Protein AF-A0A9N9NMH4-F1 (afdb_monomer_lite)

Radius of gyration: 29.93 Å; chains: 1; bounding box: 79×53×91 Å

Structure (mmCIF, N/CA/C/O backbone):
data_AF-A0A9N9NMH4-F1
#
_entry.id   AF-A0A9N9NMH4-F1
#
loop_
_atom_site.group_PDB
_atom_site.id
_atom_site.type_symbol
_atom_site.label_atom_id
_atom_site.label_alt_id
_atom_site.label_comp_id
_atom_site.label_asym_id
_atom_site.label_entity_id
_atom_site.label_seq_id
_atom_site.pdbx_PDB_ins_code
_atom_site.Cartn_x
_atom_site.Cartn_y
_atom_site.Cartn_z
_atom_site.occupancy
_atom_site.B_iso_or_equiv
_atom_site.auth_seq_id
_atom_site.auth_comp_id
_atom_site.auth_asym_id
_atom_site.auth_atom_id
_atom_site.pdbx_PDB_model_num
ATOM 1 N N . LEU A 1 1 ? -4.617 -31.271 -22.167 1.00 41.56 1 LEU A N 1
ATOM 2 C CA . LEU A 1 1 ? -5.030 -30.488 -23.355 1.00 41.56 1 LEU A CA 1
ATOM 3 C C . LEU A 1 1 ? -5.160 -28.981 -23.103 1.00 41.56 1 LEU A C 1
ATOM 5 O O . LEU A 1 1 ? -4.552 -28.246 -23.865 1.00 41.56 1 LEU A O 1
ATOM 9 N N . LYS A 1 2 ? -5.874 -28.476 -22.074 1.00 38.03 2 LYS A N 1
ATOM 10 C CA . LYS A 1 2 ? -5.842 -27.026 -21.732 1.00 38.03 2 LYS A CA 1
ATOM 11 C C . LYS A 1 2 ? -4.534 -26.580 -21.054 1.00 38.03 2 LYS A C 1
ATOM 13 O O . LYS A 1 2 ? -4.056 -25.494 -21.358 1.00 38.03 2 LYS A O 1
ATOM 18 N N . ASP A 1 3 ? -3.938 -27.434 -20.220 1.00 48.16 3 ASP A N 1
ATOM 19 C CA . ASP A 1 3 ? -2.643 -27.154 -19.572 1.00 48.16 3 ASP A CA 1
ATOM 20 C C . ASP A 1 3 ? -1.451 -27.182 -20.547 1.00 48.16 3 ASP A C 1
ATOM 22 O O . ASP A 1 3 ? -0.461 -26.482 -20.345 1.00 48.16 3 ASP A O 1
ATOM 26 N N . ASP A 1 4 ? -1.556 -27.928 -21.651 1.00 50.56 4 ASP A N 1
ATOM 27 C CA . ASP A 1 4 ? -0.472 -28.046 -22.639 1.00 50.56 4 ASP A CA 1
ATOM 28 C C . ASP A 1 4 ? -0.299 -26.761 -23.467 1.00 50.56 4 ASP A C 1
ATOM 30 O O . ASP A 1 4 ? 0.819 -26.367 -23.799 1.00 50.56 4 ASP A O 1
ATOM 34 N N . LEU A 1 5 ? -1.400 -26.057 -23.759 1.00 51.91 5 LEU A N 1
ATOM 35 C CA . LEU A 1 5 ? -1.378 -24.790 -24.502 1.00 51.91 5 LEU A CA 1
ATOM 36 C C . LEU A 1 5 ? -0.801 -23.639 -23.670 1.00 51.91 5 LEU A C 1
ATOM 38 O O . LEU A 1 5 ? -0.159 -22.744 -24.210 1.00 51.91 5 LEU A O 1
ATOM 42 N N . THR A 1 6 ? -0.994 -23.654 -22.354 1.00 55.78 6 THR A N 1
ATOM 43 C CA . THR A 1 6 ? -0.525 -22.581 -21.474 1.00 55.78 6 THR A CA 1
ATOM 44 C C . THR A 1 6 ? 0.929 -22.752 -21.039 1.00 55.78 6 THR A C 1
ATOM 46 O O . THR A 1 6 ? 1.656 -21.758 -20.955 1.00 55.78 6 THR A O 1
ATOM 49 N N . ALA A 1 7 ? 1.388 -23.996 -20.853 1.00 58.25 7 ALA A N 1
ATOM 50 C CA . ALA A 1 7 ? 2.813 -24.313 -20.777 1.00 58.25 7 ALA A CA 1
ATOM 51 C C . ALA A 1 7 ? 3.544 -23.887 -22.065 1.00 58.25 7 ALA A C 1
ATOM 53 O O . ALA A 1 7 ? 4.658 -23.363 -21.997 1.00 58.25 7 ALA A O 1
ATOM 54 N N . SER A 1 8 ? 2.880 -24.021 -23.222 1.00 68.25 8 SER A N 1
ATOM 55 C CA . SER A 1 8 ? 3.401 -23.548 -24.507 1.00 68.25 8 SER A CA 1
ATOM 56 C C . SER A 1 8 ? 3.531 -22.023 -24.585 1.00 68.25 8 SER A C 1
ATOM 58 O O . SER A 1 8 ? 4.446 -21.533 -25.235 1.00 68.25 8 SER A O 1
ATOM 60 N N . THR A 1 9 ? 2.664 -21.242 -23.934 1.00 73.62 9 THR A N 1
ATOM 61 C CA . THR A 1 9 ? 2.766 -19.771 -23.965 1.00 73.62 9 THR A CA 1
ATOM 62 C C . THR A 1 9 ? 4.006 -19.267 -23.225 1.00 73.62 9 THR A C 1
ATOM 64 O O . THR A 1 9 ? 4.717 -18.403 -23.736 1.00 73.62 9 THR A O 1
ATOM 67 N N . ALA A 1 10 ? 4.295 -19.817 -22.039 1.00 73.62 10 ALA A N 1
ATOM 68 C CA . ALA A 1 10 ? 5.492 -19.449 -21.279 1.00 73.62 10 ALA A CA 1
ATOM 69 C C . ALA A 1 10 ? 6.772 -19.836 -22.036 1.00 73.62 10 ALA A C 1
ATOM 71 O O . ALA A 1 10 ? 7.680 -19.019 -22.165 1.00 73.62 10 ALA A O 1
ATOM 72 N N . SER A 1 11 ? 6.819 -21.048 -22.604 1.00 77.50 11 SER A N 1
ATOM 73 C CA . SER A 1 11 ? 7.978 -21.505 -23.377 1.00 77.50 11 SER A CA 1
ATOM 74 C C . SER A 1 11 ? 8.184 -20.707 -24.667 1.00 77.50 11 SER A C 1
ATOM 76 O O . SER A 1 11 ? 9.328 -20.441 -25.028 1.00 77.50 11 SER A O 1
ATOM 78 N N . VAL A 1 12 ? 7.108 -20.261 -25.329 1.00 81.19 12 VAL A N 1
ATOM 79 C CA . VAL A 1 12 ? 7.181 -19.352 -26.485 1.00 81.19 12 VAL A CA 1
ATOM 80 C C . VAL A 1 12 ? 7.764 -17.994 -26.089 1.00 81.19 12 VAL A C 1
ATOM 82 O O . VAL A 1 12 ? 8.616 -17.482 -26.811 1.00 81.19 12 VAL A O 1
ATOM 85 N N . MET A 1 13 ? 7.365 -17.420 -24.949 1.00 77.94 13 MET A N 1
ATOM 86 C CA . MET A 1 13 ? 7.935 -16.152 -24.466 1.00 77.94 13 MET A CA 1
ATOM 87 C C . MET A 1 13 ? 9.410 -16.291 -24.090 1.00 77.94 13 MET A C 1
ATOM 89 O O . MET A 1 13 ? 10.222 -15.474 -24.515 1.00 77.94 13 MET A O 1
ATOM 93 N N . ASP A 1 14 ? 9.773 -17.350 -23.366 1.00 74.62 14 ASP A N 1
ATOM 94 C CA . ASP A 1 14 ? 11.169 -17.621 -23.010 1.00 74.62 14 ASP A CA 1
ATOM 95 C C . ASP A 1 14 ? 12.036 -17.860 -24.255 1.00 74.62 14 ASP A C 1
ATOM 97 O O . ASP A 1 14 ? 13.178 -17.400 -24.327 1.00 74.62 14 ASP A O 1
ATOM 101 N N . PHE A 1 15 ? 11.503 -18.568 -25.256 1.00 82.19 15 PHE A N 1
ATOM 102 C CA . PHE A 1 15 ? 12.168 -18.757 -26.542 1.00 82.19 15 PHE A CA 1
ATOM 103 C C . PHE A 1 15 ? 12.346 -17.429 -27.279 1.00 82.19 15 PHE A C 1
ATOM 105 O O . PHE A 1 15 ? 13.440 -17.153 -27.765 1.00 82.19 15 PHE A O 1
ATOM 112 N N . LEU A 1 16 ? 11.311 -16.584 -27.311 1.00 78.88 16 LEU A N 1
ATOM 113 C CA . LEU A 1 16 ? 11.369 -15.269 -27.940 1.00 78.88 16 LEU A CA 1
ATOM 114 C C . LEU A 1 16 ? 12.425 -14.380 -27.270 1.00 78.88 16 LEU A C 1
ATOM 116 O O . LEU A 1 16 ? 13.274 -13.823 -27.962 1.00 78.88 16 LEU A O 1
ATOM 120 N N . ALA A 1 17 ? 12.437 -14.307 -25.937 1.00 73.62 17 ALA A N 1
ATOM 121 C CA . ALA A 1 17 ? 13.447 -13.566 -25.182 1.00 73.62 17 ALA A CA 1
ATOM 122 C C . ALA A 1 17 ? 14.870 -14.045 -25.509 1.00 73.62 17 ALA A C 1
ATOM 124 O O . ALA A 1 17 ? 15.758 -13.239 -25.789 1.00 73.62 17 ALA A O 1
ATOM 125 N N . LYS A 1 18 ? 15.084 -15.368 -25.550 1.00 81.94 18 LYS A N 1
ATOM 126 C CA . LYS A 1 18 ? 16.374 -15.955 -25.939 1.00 81.94 18 LYS A CA 1
ATOM 127 C C . LYS A 1 18 ? 16.743 -15.646 -27.387 1.00 81.94 18 LYS A C 1
ATOM 129 O O . LYS A 1 18 ? 17.900 -15.331 -27.640 1.00 81.94 18 LYS A O 1
ATOM 134 N N . LEU A 1 19 ? 15.800 -15.695 -28.326 1.00 83.12 19 LEU A N 1
ATOM 135 C CA . LEU A 1 19 ? 16.062 -15.332 -29.720 1.00 83.12 19 LEU A CA 1
ATOM 136 C C . LEU A 1 19 ? 16.549 -13.890 -29.839 1.00 83.12 19 LEU A C 1
ATOM 138 O O . LEU A 1 19 ? 17.547 -13.635 -30.505 1.00 83.12 19 LEU A O 1
ATOM 142 N N . PHE A 1 20 ? 15.888 -12.960 -29.155 1.00 77.56 20 PHE A N 1
ATOM 143 C CA . PHE A 1 20 ? 16.304 -11.564 -29.179 1.00 77.56 20 PHE A CA 1
ATOM 144 C C . PHE A 1 20 ? 17.672 -11.339 -28.536 1.00 77.56 20 PHE A C 1
ATOM 146 O O . PHE A 1 20 ? 18.374 -10.429 -28.954 1.00 77.56 20 PHE A O 1
ATOM 153 N N . SER A 1 21 ? 18.111 -12.190 -27.604 1.00 77.56 21 SER A N 1
ATOM 154 C CA . SER A 1 21 ? 19.461 -12.083 -27.032 1.00 77.56 21 SER A CA 1
ATOM 155 C C . SER A 1 21 ? 20.600 -12.288 -28.049 1.00 77.56 21 SER A C 1
ATOM 157 O O . SER A 1 21 ? 21.736 -11.914 -27.761 1.00 77.56 21 SER A O 1
ATOM 159 N N . PHE A 1 22 ? 20.323 -12.834 -29.243 1.00 84.38 22 PHE A N 1
ATOM 160 C CA . PHE A 1 22 ? 21.313 -12.965 -30.314 1.00 84.38 22 PHE A CA 1
ATOM 161 C C . PHE A 1 22 ? 21.407 -11.673 -31.154 1.00 84.38 22 PHE A C 1
ATOM 163 O O . PHE A 1 22 ? 20.412 -11.286 -31.774 1.00 84.38 22 PHE A O 1
ATOM 170 N N . PRO A 1 23 ? 22.597 -11.047 -31.286 1.00 81.50 23 PRO A N 1
ATOM 171 C CA . PRO A 1 23 ? 22.768 -9.806 -32.053 1.00 81.50 23 PRO A CA 1
ATOM 172 C C . PRO A 1 23 ? 22.274 -9.890 -33.504 1.00 81.50 23 PRO A C 1
ATOM 174 O O . PRO A 1 23 ? 21.637 -8.967 -34.000 1.00 81.50 23 PRO A O 1
ATOM 177 N N . THR A 1 24 ? 22.467 -11.033 -34.167 1.00 87.00 24 THR A N 1
ATOM 178 C CA . THR A 1 24 ? 22.017 -11.253 -35.552 1.00 87.00 24 THR A CA 1
ATOM 179 C C . THR A 1 24 ? 20.496 -11.156 -35.703 1.00 87.00 24 THR A C 1
ATOM 181 O O . THR A 1 24 ? 19.996 -10.673 -36.718 1.00 87.00 24 THR A O 1
ATOM 184 N N . VAL A 1 25 ? 19.738 -11.588 -34.688 1.00 86.31 25 VAL A N 1
ATOM 185 C CA . VAL A 1 25 ? 18.270 -11.482 -34.691 1.00 86.31 25 VAL A CA 1
ATOM 186 C C . VAL A 1 25 ? 17.850 -10.019 -34.556 1.00 86.31 25 VAL A C 1
ATOM 188 O O . VAL A 1 25 ? 16.907 -9.589 -35.217 1.00 86.31 25 VAL A O 1
ATOM 191 N N . LEU A 1 26 ? 18.570 -9.229 -33.759 1.00 78.50 26 LEU A N 1
ATOM 192 C CA . LEU A 1 26 ? 18.315 -7.795 -33.629 1.00 78.50 26 LEU A CA 1
ATOM 193 C C . LEU A 1 26 ? 18.608 -7.021 -34.898 1.00 78.50 26 LEU A C 1
ATOM 195 O O . LEU A 1 26 ? 17.795 -6.190 -35.293 1.00 78.50 26 LEU A O 1
ATOM 199 N N . GLU A 1 27 ? 19.741 -7.292 -35.539 1.00 82.75 27 GLU A N 1
ATOM 200 C CA . GLU A 1 27 ? 20.093 -6.667 -36.813 1.00 82.75 27 GLU A CA 1
ATOM 201 C C . GLU A 1 27 ? 19.024 -6.948 -37.868 1.00 82.75 27 GLU A C 1
ATOM 203 O O . GLU A 1 27 ? 18.551 -6.022 -38.531 1.00 82.75 27 GLU A O 1
ATOM 208 N N . TYR A 1 28 ? 18.566 -8.201 -37.957 1.00 87.06 28 TYR A N 1
ATOM 209 C CA . TYR A 1 28 ? 17.467 -8.575 -38.842 1.00 87.06 28 TYR A CA 1
ATOM 210 C C . TYR A 1 28 ? 16.182 -7.803 -38.517 1.00 87.06 28 TYR A C 1
ATOM 212 O O . TYR A 1 28 ? 15.550 -7.237 -39.408 1.00 87.06 28 TYR A O 1
ATOM 220 N N . MET A 1 29 ? 15.806 -7.735 -37.239 1.00 83.25 29 MET A N 1
ATOM 221 C CA . MET A 1 29 ? 14.599 -7.035 -36.797 1.00 83.25 29 MET A CA 1
ATOM 222 C C . MET A 1 29 ? 14.670 -5.526 -37.044 1.00 83.25 29 MET A C 1
ATOM 224 O O . MET A 1 29 ? 13.664 -4.929 -37.422 1.00 83.25 29 MET A O 1
ATOM 228 N N . ARG A 1 30 ? 15.846 -4.903 -36.905 1.00 80.31 30 ARG A N 1
ATOM 229 C CA . ARG A 1 30 ? 16.054 -3.495 -37.281 1.00 80.31 30 ARG A CA 1
ATOM 230 C C . ARG A 1 30 ? 15.891 -3.287 -38.778 1.00 80.31 30 ARG A C 1
ATOM 232 O O . ARG A 1 30 ? 15.167 -2.383 -39.182 1.00 80.31 30 ARG A O 1
ATOM 239 N N . ALA A 1 31 ? 16.514 -4.133 -39.598 1.00 85.56 31 ALA A N 1
ATOM 240 C CA . ALA A 1 31 ? 16.375 -4.062 -41.051 1.00 85.56 31 ALA A CA 1
ATOM 241 C C . ALA A 1 31 ? 14.909 -4.247 -41.493 1.00 85.56 31 ALA A C 1
ATOM 243 O O . ALA A 1 31 ? 14.418 -3.520 -42.360 1.00 85.56 31 ALA A O 1
ATOM 244 N N . ALA A 1 32 ? 14.185 -5.166 -40.848 1.00 85.50 32 ALA A N 1
ATOM 245 C CA . ALA A 1 32 ? 12.756 -5.364 -41.069 1.00 85.50 32 ALA A CA 1
ATOM 246 C C . ALA A 1 32 ? 11.930 -4.136 -40.646 1.00 85.50 32 ALA A C 1
ATOM 248 O O . ALA A 1 32 ? 11.057 -3.708 -41.396 1.00 85.50 32 ALA A O 1
ATOM 249 N N . ALA A 1 33 ? 12.238 -3.526 -39.496 1.00 85.25 33 ALA A N 1
ATOM 250 C CA . ALA A 1 33 ? 11.552 -2.333 -38.997 1.00 85.25 33 ALA A CA 1
ATOM 251 C C . ALA A 1 33 ? 11.769 -1.087 -39.877 1.00 85.25 33 ALA A C 1
ATOM 253 O O . ALA A 1 33 ? 10.867 -0.258 -39.978 1.00 85.25 33 ALA A O 1
ATOM 254 N N . LEU A 1 34 ? 12.929 -0.971 -40.542 1.00 84.31 34 LEU A N 1
ATOM 255 C CA . LEU A 1 34 ? 13.186 0.072 -41.547 1.00 84.31 34 LEU A CA 1
ATOM 256 C C . LEU A 1 34 ? 12.303 -0.091 -42.792 1.00 84.31 34 LEU A C 1
ATOM 258 O O . LEU A 1 34 ? 11.968 0.898 -43.439 1.00 84.31 34 LEU A O 1
ATOM 262 N N . SER A 1 35 ? 11.940 -1.331 -43.127 1.00 88.44 35 SER A N 1
ATOM 263 C CA . SER A 1 35 ? 11.104 -1.646 -44.291 1.00 88.44 35 SER A CA 1
ATOM 264 C C . SER A 1 35 ? 9.606 -1.563 -43.971 1.00 88.44 35 SER A C 1
ATOM 266 O O . SER A 1 35 ? 8.822 -1.115 -44.803 1.00 88.44 35 SER A O 1
ATOM 268 N N . ASP A 1 36 ? 9.201 -1.979 -42.769 1.00 88.06 36 ASP A N 1
ATOM 269 C CA . ASP A 1 36 ? 7.822 -1.926 -42.280 1.00 88.06 36 ASP A CA 1
ATOM 270 C C . ASP A 1 36 ? 7.804 -1.673 -40.765 1.00 88.06 36 ASP A C 1
ATOM 272 O O . ASP A 1 36 ? 8.221 -2.513 -39.961 1.00 88.06 36 ASP A O 1
ATOM 276 N N . SER A 1 37 ? 7.254 -0.524 -40.367 1.00 84.56 37 SER A N 1
ATOM 277 C CA . SER A 1 37 ? 7.188 -0.079 -38.971 1.00 84.56 37 SER A CA 1
ATOM 278 C C . SER A 1 37 ? 6.354 -0.999 -38.068 1.00 84.56 37 SER A C 1
ATOM 280 O O . SER A 1 37 ? 6.509 -0.958 -36.840 1.00 84.56 37 SER A O 1
ATOM 282 N N . ASN A 1 38 ? 5.525 -1.887 -38.632 1.00 86.12 38 ASN A N 1
ATOM 283 C CA . ASN A 1 38 ? 4.814 -2.919 -37.871 1.00 86.12 38 ASN A CA 1
ATOM 284 C C . ASN A 1 38 ? 5.746 -3.980 -37.272 1.00 86.12 38 ASN A C 1
ATOM 286 O O . ASN A 1 38 ? 5.379 -4.618 -36.283 1.00 86.12 38 ASN A O 1
ATOM 290 N N . HIS A 1 39 ? 6.950 -4.145 -37.826 1.00 84.56 39 HIS A N 1
ATOM 291 C CA . HIS A 1 39 ? 7.986 -5.028 -37.287 1.00 84.56 39 HIS A CA 1
ATOM 292 C C . HIS A 1 39 ? 8.853 -4.348 -36.218 1.00 84.56 39 HIS A C 1
ATOM 294 O O . HIS A 1 39 ? 9.717 -4.995 -35.627 1.00 84.56 39 HIS A O 1
ATOM 300 N N . SER A 1 40 ? 8.628 -3.060 -35.930 1.00 85.56 40 SER A N 1
ATOM 301 C CA . SER A 1 40 ? 9.352 -2.364 -34.865 1.00 85.56 40 SER A CA 1
ATOM 302 C C . SER A 1 40 ? 8.984 -2.904 -33.481 1.00 85.56 40 SER A C 1
ATOM 304 O O . SER A 1 40 ? 7.840 -3.274 -33.198 1.00 85.56 40 SER A O 1
ATOM 306 N N . LEU A 1 41 ? 9.952 -2.893 -32.564 1.00 83.31 41 LEU A N 1
ATOM 307 C CA . LEU A 1 41 ? 9.733 -3.344 -31.187 1.00 83.31 41 LEU A CA 1
ATOM 308 C C . LEU A 1 41 ? 8.731 -2.466 -30.427 1.00 83.31 41 LEU A C 1
ATOM 310 O O . LEU A 1 41 ? 8.002 -2.979 -29.581 1.00 83.31 41 LEU A O 1
ATOM 314 N N . LYS A 1 42 ? 8.598 -1.189 -30.806 1.00 85.81 42 LYS A N 1
ATOM 315 C CA . LYS A 1 42 ? 7.554 -0.279 -30.312 1.00 85.81 42 LYS A CA 1
ATOM 316 C C . LYS A 1 42 ? 6.134 -0.772 -30.625 1.00 85.81 42 LYS A C 1
ATOM 318 O O . LYS A 1 42 ? 5.219 -0.530 -29.840 1.00 85.81 42 LYS A O 1
ATOM 323 N N . THR A 1 43 ? 5.952 -1.486 -31.736 1.00 86.31 43 THR A N 1
ATOM 324 C CA . THR A 1 43 ? 4.670 -2.094 -32.130 1.00 86.31 43 THR A CA 1
ATOM 325 C C . THR A 1 43 ? 4.503 -3.506 -31.565 1.00 86.31 43 THR A C 1
ATOM 327 O O . THR A 1 43 ? 3.398 -3.907 -31.195 1.00 86.31 43 THR A O 1
ATOM 330 N N . LEU A 1 44 ? 5.589 -4.279 -31.485 1.00 87.00 44 LEU A N 1
ATOM 331 C CA . LEU A 1 44 ? 5.535 -5.689 -31.096 1.00 87.00 44 LEU A CA 1
ATOM 332 C C . LEU A 1 44 ? 5.477 -5.908 -29.581 1.00 87.00 44 LEU A C 1
ATOM 334 O O . LEU A 1 44 ? 4.703 -6.751 -29.132 1.00 87.00 44 LEU A O 1
ATOM 338 N N . ILE A 1 45 ? 6.244 -5.159 -28.782 1.00 87.38 45 ILE A N 1
ATOM 339 C CA . ILE A 1 45 ? 6.302 -5.353 -27.323 1.00 87.38 45 ILE A CA 1
ATOM 340 C C . ILE A 1 45 ? 4.955 -5.112 -26.628 1.00 87.38 45 ILE A C 1
ATOM 342 O O . ILE A 1 45 ? 4.610 -5.916 -25.759 1.00 87.38 45 ILE A O 1
ATOM 346 N N . PRO A 1 46 ? 4.125 -4.125 -27.023 1.00 89.81 46 PRO A N 1
ATOM 347 C CA . PRO A 1 46 ? 2.784 -3.978 -26.461 1.00 89.81 46 PRO A CA 1
ATOM 348 C C . PRO A 1 46 ? 1.900 -5.229 -26.563 1.00 89.81 46 PRO A C 1
ATOM 350 O O . PRO A 1 46 ? 0.996 -5.401 -25.751 1.00 89.81 46 PRO A O 1
ATOM 353 N N . ARG A 1 47 ? 2.188 -6.163 -27.482 1.00 87.56 47 ARG A N 1
ATOM 354 C CA . ARG A 1 47 ? 1.478 -7.453 -27.569 1.00 87.56 47 ARG A CA 1
ATOM 355 C C . ARG A 1 47 ? 1.743 -8.370 -26.367 1.00 87.56 47 ARG A C 1
ATOM 357 O O . ARG A 1 47 ? 0.974 -9.297 -26.135 1.00 87.56 47 ARG A O 1
ATOM 364 N N . LEU A 1 48 ? 2.800 -8.114 -25.594 1.00 87.75 48 LEU A N 1
ATOM 365 C CA . LEU A 1 48 ? 3.098 -8.809 -24.338 1.00 87.75 48 LEU A CA 1
ATOM 366 C C . LEU A 1 48 ? 2.283 -8.258 -23.160 1.00 87.75 48 LEU A C 1
ATOM 368 O O . LEU A 1 48 ? 2.126 -8.942 -22.150 1.00 87.75 48 LEU A O 1
ATOM 372 N N . TYR A 1 49 ? 1.754 -7.036 -23.265 1.00 91.81 49 TYR A N 1
ATOM 373 C CA . TYR A 1 49 ? 1.116 -6.340 -22.146 1.00 91.81 49 TYR A CA 1
ATOM 374 C C . TYR A 1 49 ? -0.072 -7.097 -21.529 1.00 91.81 49 TYR A C 1
ATOM 376 O O . TYR A 1 49 ? -0.130 -7.168 -20.298 1.00 91.81 49 TYR A O 1
ATOM 384 N N . PRO A 1 50 ? -0.966 -7.745 -22.304 1.00 89.62 50 PRO A N 1
ATOM 385 C CA . PRO A 1 50 ? -2.049 -8.546 -21.730 1.00 89.62 50 PRO A CA 1
ATOM 386 C C . PRO A 1 50 ? -1.570 -9.720 -20.856 1.00 89.62 50 PRO A C 1
ATOM 388 O O . PRO A 1 50 ? -2.313 -10.201 -20.003 1.00 89.62 50 PRO A O 1
ATOM 391 N N . PHE A 1 51 ? -0.326 -10.180 -21.026 1.00 89.50 51 PHE A N 1
ATOM 392 C CA . PHE A 1 51 ? 0.219 -11.329 -20.300 1.00 89.50 51 PHE A CA 1
ATOM 393 C C . PHE A 1 51 ? 0.832 -10.979 -18.936 1.00 89.50 51 PHE A C 1
ATOM 395 O O . PHE A 1 51 ? 1.117 -11.888 -18.156 1.00 89.50 51 PHE A O 1
ATOM 402 N N . PHE A 1 52 ? 0.973 -9.690 -18.595 1.00 91.88 52 PHE A N 1
ATOM 403 C CA . PHE A 1 52 ? 1.410 -9.259 -17.256 1.00 91.88 52 PHE A CA 1
ATOM 404 C C . PHE A 1 52 ? 0.534 -9.843 -16.144 1.00 91.88 52 PHE A C 1
ATOM 406 O O . PHE A 1 52 ? 1.038 -10.227 -15.089 1.00 91.88 52 PHE A O 1
ATOM 413 N N . ARG A 1 53 ? -0.779 -9.930 -16.391 1.00 91.62 53 ARG A N 1
ATOM 414 C CA . ARG A 1 53 ? -1.780 -10.452 -15.448 1.00 91.62 53 ARG A CA 1
ATOM 415 C C . ARG A 1 53 ? -2.373 -11.781 -15.918 1.00 91.62 53 ARG A C 1
ATOM 417 O O . ARG A 1 53 ? -3.551 -12.060 -15.720 1.00 91.62 53 ARG A O 1
ATOM 424 N N . HIS A 1 54 ? -1.550 -12.611 -16.558 1.00 88.00 54 HIS A N 1
ATOM 425 C CA . HIS A 1 54 ? -1.957 -13.954 -16.958 1.00 88.00 54 HIS A CA 1
ATOM 426 C C . HIS A 1 54 ? -2.186 -14.858 -15.734 1.00 88.00 54 HIS A C 1
ATOM 428 O O . HIS A 1 54 ? -1.439 -14.798 -14.757 1.00 88.00 54 HIS A O 1
ATOM 434 N N . THR A 1 55 ? -3.180 -15.746 -15.803 1.00 88.56 55 THR A N 1
ATOM 435 C CA . THR A 1 55 ? -3.573 -16.637 -14.693 1.00 88.56 55 THR A CA 1
ATOM 436 C C . THR A 1 55 ? -2.448 -17.567 -14.231 1.00 88.56 55 THR A C 1
ATOM 438 O O . THR A 1 55 ? -2.371 -17.940 -13.062 1.00 88.56 55 THR A O 1
ATOM 441 N N . ILE A 1 56 ? -1.541 -17.926 -15.141 1.00 87.00 56 ILE A N 1
ATOM 442 C CA . ILE A 1 56 ? -0.408 -18.816 -14.870 1.00 87.00 56 ILE A CA 1
ATOM 443 C C . ILE A 1 56 ? 0.850 -18.019 -14.532 1.00 87.00 56 ILE A C 1
ATOM 445 O O . ILE A 1 56 ? 1.334 -17.208 -15.320 1.00 87.00 56 ILE A O 1
ATOM 449 N N . THR A 1 57 ? 1.415 -18.314 -13.361 1.00 90.94 57 THR A N 1
ATOM 450 C CA . THR A 1 57 ? 2.594 -17.640 -12.797 1.00 90.94 57 THR A CA 1
ATOM 451 C C . THR A 1 57 ? 3.826 -17.704 -13.699 1.00 90.94 57 THR A C 1
ATOM 453 O O . THR A 1 57 ? 4.489 -16.685 -13.855 1.00 90.94 57 THR A O 1
ATOM 456 N N . SER A 1 58 ? 4.121 -18.848 -14.327 1.00 88.56 58 SER A N 1
ATOM 457 C CA . SER A 1 58 ? 5.287 -18.973 -15.218 1.00 88.56 58 SER A CA 1
ATOM 458 C C . SER A 1 58 ? 5.200 -18.049 -16.434 1.00 88.56 58 SER A C 1
ATOM 460 O O . SER A 1 58 ? 6.213 -17.488 -16.831 1.00 88.56 58 SER A O 1
ATOM 462 N N . VAL A 1 59 ? 3.997 -17.812 -16.970 1.00 88.62 59 VAL A N 1
ATOM 463 C CA . VAL A 1 59 ? 3.783 -16.850 -18.062 1.00 88.62 59 VAL A CA 1
ATOM 464 C C . VAL A 1 59 ? 4.104 -15.432 -17.592 1.00 88.62 59 VAL A C 1
ATOM 466 O O . VAL A 1 59 ? 4.851 -14.725 -18.258 1.00 88.62 59 VAL A O 1
ATOM 469 N N . ARG A 1 60 ? 3.624 -15.028 -16.408 1.00 93.00 60 ARG A N 1
ATOM 470 C CA . ARG A 1 60 ? 3.935 -13.704 -15.835 1.00 93.00 60 ARG A CA 1
ATOM 471 C C . ARG A 1 60 ? 5.440 -13.515 -15.610 1.00 93.00 60 ARG A C 1
ATOM 473 O O . ARG A 1 60 ? 5.981 -12.457 -15.918 1.00 93.00 60 ARG A O 1
ATOM 480 N N . VAL A 1 61 ? 6.128 -14.552 -15.125 1.00 92.69 61 VAL A N 1
ATOM 481 C CA . VAL A 1 61 ? 7.596 -14.561 -14.979 1.00 92.69 61 VAL A CA 1
ATOM 482 C C . VAL A 1 61 ? 8.289 -14.405 -16.334 1.00 92.69 61 VAL A C 1
ATOM 484 O O . VAL A 1 61 ? 9.189 -13.575 -16.454 1.00 92.69 61 VAL A O 1
ATOM 487 N N . ALA A 1 62 ? 7.858 -15.154 -17.352 1.00 89.62 62 ALA A N 1
ATOM 488 C CA . ALA A 1 62 ? 8.425 -15.090 -18.697 1.00 89.62 62 ALA A CA 1
ATOM 489 C C . ALA A 1 62 ? 8.284 -13.687 -19.310 1.00 89.62 62 ALA A C 1
ATOM 491 O O . ALA A 1 62 ? 9.251 -13.168 -19.866 1.00 89.62 62 ALA A O 1
ATOM 492 N N . VAL A 1 63 ? 7.133 -13.021 -19.133 1.00 92.00 63 VAL A N 1
ATOM 493 C CA . VAL A 1 63 ? 6.937 -11.621 -19.558 1.00 92.00 63 VAL A CA 1
ATOM 494 C C . VAL A 1 63 ? 7.972 -10.705 -18.907 1.00 92.00 63 VAL A C 1
ATOM 496 O O . VAL A 1 63 ? 8.674 -9.980 -19.606 1.00 92.00 63 VAL A O 1
ATOM 499 N N . LEU A 1 64 ? 8.114 -10.754 -17.580 1.00 95.38 64 LEU A N 1
ATOM 500 C CA . LEU A 1 64 ? 9.049 -9.884 -16.861 1.00 95.38 64 LEU A CA 1
ATOM 501 C C . LEU A 1 64 ? 10.513 -10.160 -17.242 1.00 95.38 64 LEU A C 1
ATOM 503 O O . LEU A 1 64 ? 11.278 -9.218 -17.442 1.00 95.38 64 LEU A O 1
ATOM 507 N N . ASN A 1 65 ? 10.901 -11.429 -17.400 1.00 92.38 65 ASN A N 1
ATOM 508 C CA . ASN A 1 65 ? 12.239 -11.800 -17.868 1.00 92.38 65 ASN A CA 1
ATOM 509 C C . ASN A 1 65 ? 12.501 -11.315 -19.296 1.00 92.38 65 ASN A C 1
ATOM 511 O O . ASN A 1 65 ? 13.581 -10.803 -19.570 1.00 92.38 65 ASN A O 1
ATOM 515 N N . THR A 1 66 ? 11.505 -11.414 -20.178 1.00 89.56 66 THR A N 1
ATOM 516 C CA . THR A 1 66 ? 11.592 -10.900 -21.551 1.00 89.56 66 THR A CA 1
ATOM 517 C C . THR A 1 66 ? 11.869 -9.395 -21.549 1.00 89.56 66 THR A C 1
ATOM 519 O O . THR A 1 66 ? 12.756 -8.929 -22.261 1.00 89.56 66 THR A O 1
ATOM 522 N N . LEU A 1 67 ? 11.177 -8.632 -20.694 1.00 91.75 67 LEU A N 1
ATOM 523 C CA . LEU A 1 67 ? 11.436 -7.197 -20.541 1.00 91.75 67 LEU A CA 1
ATOM 524 C C . LEU A 1 67 ? 12.834 -6.918 -19.985 1.00 91.75 67 LEU A C 1
ATOM 526 O O . LEU A 1 67 ? 13.492 -6.006 -20.472 1.00 91.75 67 LEU A O 1
ATOM 530 N N . LEU A 1 68 ? 13.321 -7.699 -19.013 1.00 91.69 68 LEU A N 1
ATOM 531 C CA . LEU A 1 68 ? 14.702 -7.564 -18.532 1.00 91.69 68 LEU A CA 1
ATOM 532 C C . LEU A 1 68 ? 15.724 -7.810 -19.640 1.00 91.69 68 LEU A C 1
ATOM 534 O O . LEU A 1 68 ? 16.707 -7.077 -19.715 1.00 91.69 68 LEU A O 1
ATOM 538 N N . THR A 1 69 ? 15.501 -8.815 -20.491 1.00 87.06 69 THR A N 1
ATOM 539 C CA . THR A 1 69 ? 16.359 -9.061 -21.652 1.00 87.06 69 THR A CA 1
ATOM 540 C C . THR A 1 69 ? 16.383 -7.832 -22.550 1.00 87.06 69 THR A C 1
ATOM 542 O O . THR A 1 69 ? 17.465 -7.317 -22.801 1.00 87.06 69 THR A O 1
ATOM 545 N N . PHE A 1 70 ? 15.219 -7.292 -22.933 1.00 86.25 70 PHE A N 1
ATOM 546 C CA . PHE A 1 70 ? 15.144 -6.082 -23.760 1.00 86.25 70 PHE A CA 1
ATOM 547 C C . PHE A 1 70 ? 15.788 -4.850 -23.117 1.00 86.25 70 PHE A C 1
ATOM 549 O O . PHE A 1 70 ? 16.442 -4.082 -23.813 1.00 86.25 70 PHE A O 1
ATOM 556 N N . LEU A 1 71 ? 15.647 -4.661 -21.803 1.00 88.25 71 LEU A N 1
ATOM 557 C CA . LEU A 1 71 ? 16.272 -3.544 -21.082 1.00 88.25 71 LEU A CA 1
ATOM 558 C C . LEU A 1 71 ? 17.795 -3.676 -20.980 1.00 88.25 71 LEU A C 1
ATOM 560 O O . LEU A 1 71 ? 18.484 -2.664 -20.904 1.00 88.25 71 LEU A O 1
ATOM 564 N N . GLY A 1 72 ? 18.321 -4.903 -20.976 1.00 84.31 72 GLY A N 1
ATOM 565 C CA . GLY A 1 72 ? 19.762 -5.168 -20.994 1.00 84.31 72 GLY A CA 1
ATOM 566 C C . GLY A 1 72 ? 20.420 -4.927 -22.355 1.00 84.31 72 GLY A C 1
ATOM 567 O O . GLY A 1 72 ? 21.638 -5.034 -22.476 1.00 84.31 72 GLY A O 1
ATOM 568 N N . MET A 1 73 ? 19.631 -4.623 -23.385 1.00 80.50 73 MET A N 1
ATOM 569 C CA . MET A 1 73 ? 20.101 -4.427 -24.749 1.00 80.50 73 MET A CA 1
ATOM 570 C C . MET A 1 73 ? 20.181 -2.927 -25.022 1.00 80.50 73 MET A C 1
ATOM 572 O O . MET A 1 73 ? 19.197 -2.298 -25.403 1.00 80.50 73 MET A O 1
ATOM 576 N N . ASN A 1 74 ? 21.372 -2.353 -24.832 1.00 66.88 74 ASN A N 1
ATOM 577 C CA . ASN A 1 74 ? 21.625 -0.907 -24.950 1.00 66.88 74 ASN A CA 1
ATOM 578 C C . ASN A 1 74 ? 21.230 -0.313 -26.312 1.00 66.88 74 ASN A C 1
ATOM 580 O O . ASN A 1 74 ? 21.022 0.884 -26.438 1.00 66.88 74 ASN A O 1
ATOM 584 N N . GLU A 1 75 ? 21.122 -1.149 -27.339 1.00 65.00 75 GLU A N 1
ATOM 585 C CA . GLU A 1 75 ? 20.840 -0.732 -28.706 1.00 65.00 75 GLU A CA 1
ATOM 586 C C . GLU A 1 75 ? 19.333 -0.728 -29.061 1.00 65.00 75 GLU A C 1
ATOM 588 O O . GLU A 1 75 ? 18.978 -0.714 -30.245 1.00 65.00 75 GLU A O 1
ATOM 593 N N . ILE A 1 76 ? 18.434 -0.832 -28.071 1.00 65.19 76 ILE A N 1
ATOM 594 C CA . ILE A 1 76 ? 16.975 -0.857 -28.266 1.00 65.19 76 ILE A CA 1
ATOM 595 C C . ILE A 1 76 ? 16.281 0.166 -27.354 1.00 65.19 76 ILE A C 1
ATOM 597 O O . ILE A 1 76 ? 15.619 -0.189 -26.380 1.00 65.19 76 ILE A O 1
ATOM 601 N N . GLU A 1 77 ? 16.398 1.452 -27.676 1.00 64.69 77 GLU A N 1
ATOM 602 C CA . GLU A 1 77 ? 15.832 2.516 -26.829 1.00 64.69 77 GLU A CA 1
ATOM 603 C C . GLU A 1 77 ? 14.340 2.810 -27.074 1.00 64.69 77 GLU A C 1
ATOM 605 O O . GLU A 1 77 ? 13.671 3.403 -26.233 1.00 64.69 77 GLU A O 1
ATOM 610 N N . GLU A 1 78 ? 13.789 2.437 -28.230 1.00 74.25 78 GLU A N 1
ATOM 611 C CA . GLU A 1 78 ? 12.550 3.066 -28.726 1.00 74.25 78 GLU A CA 1
ATOM 612 C C . GLU A 1 78 ? 11.236 2.472 -28.197 1.00 74.25 78 GLU A C 1
ATOM 614 O O . GLU A 1 78 ? 10.156 2.992 -28.493 1.00 74.25 78 GLU A O 1
ATOM 619 N N . TRP A 1 79 ? 11.288 1.363 -27.458 1.00 86.56 79 TRP A N 1
ATOM 620 C CA . TRP A 1 79 ? 10.078 0.635 -27.064 1.00 86.56 79 TRP A CA 1
ATOM 621 C C . TRP A 1 79 ? 9.544 1.011 -25.680 1.00 86.56 79 TRP A C 1
ATOM 623 O O . TRP A 1 79 ? 8.367 0.778 -25.404 1.00 86.56 79 TRP A O 1
ATOM 633 N N . VAL A 1 80 ? 10.393 1.559 -24.805 1.00 90.75 80 VAL A N 1
ATOM 634 C CA . VAL A 1 80 ? 9.991 1.949 -23.452 1.00 90.75 80 VAL A CA 1
ATOM 635 C C . VAL A 1 80 ? 9.128 3.202 -23.531 1.00 90.75 80 VAL A C 1
ATOM 637 O O . VAL A 1 80 ? 9.521 4.204 -24.121 1.00 90.75 80 VAL A O 1
ATOM 640 N N . ASP A 1 81 ? 7.951 3.152 -22.913 1.00 92.31 81 ASP A N 1
ATOM 641 C CA . ASP A 1 81 ? 7.034 4.282 -22.838 1.00 92.31 81 ASP A CA 1
ATOM 642 C C . ASP A 1 81 ? 6.260 4.303 -21.510 1.00 92.31 81 ASP A C 1
ATOM 644 O O . ASP A 1 81 ? 6.438 3.452 -20.629 1.00 92.31 81 ASP A O 1
ATOM 648 N N . HIS A 1 82 ? 5.356 5.276 -21.368 1.00 95.00 82 HIS A N 1
ATOM 649 C CA . HIS A 1 82 ? 4.533 5.427 -20.170 1.00 95.00 82 HIS A CA 1
ATOM 650 C C . HIS A 1 82 ? 3.676 4.184 -19.854 1.00 95.00 82 HIS A C 1
ATOM 652 O O . HIS A 1 82 ? 3.334 3.946 -18.695 1.00 95.00 82 HIS A O 1
ATOM 658 N N . ARG A 1 83 ? 3.291 3.373 -20.854 1.00 95.75 83 ARG A N 1
ATOM 659 C CA . ARG A 1 83 ? 2.426 2.194 -20.666 1.00 95.75 83 ARG A CA 1
ATOM 660 C C . ARG A 1 83 ? 3.202 1.100 -19.951 1.00 95.75 83 ARG A C 1
ATOM 662 O O . ARG A 1 83 ? 2.672 0.511 -19.009 1.00 95.75 83 ARG A O 1
ATOM 669 N N . THR A 1 84 ? 4.463 0.893 -20.329 1.00 95.50 84 THR A N 1
ATOM 670 C CA . THR A 1 84 ? 5.359 -0.060 -19.660 1.00 95.50 84 THR A CA 1
ATOM 671 C C . THR A 1 84 ? 5.529 0.287 -18.183 1.00 95.50 84 THR A C 1
ATOM 673 O O . THR A 1 84 ? 5.344 -0.579 -17.328 1.00 95.50 84 THR A O 1
ATOM 676 N N . PHE A 1 85 ? 5.801 1.561 -17.866 1.00 97.75 85 PHE A N 1
ATOM 677 C CA . PHE A 1 85 ? 5.908 2.026 -16.478 1.00 97.75 85 PHE A CA 1
ATOM 678 C C . PHE A 1 85 ? 4.620 1.761 -15.693 1.00 97.75 85 PHE A C 1
ATOM 680 O O . PHE A 1 85 ? 4.670 1.178 -14.609 1.00 97.75 85 PHE A O 1
ATOM 687 N N . ARG A 1 86 ? 3.453 2.118 -16.245 1.00 97.94 86 ARG A N 1
ATOM 688 C CA . ARG A 1 86 ? 2.163 1.868 -15.581 1.00 97.94 86 ARG A CA 1
ATOM 689 C C . ARG A 1 86 ? 1.927 0.384 -15.309 1.00 97.94 86 ARG A C 1
ATOM 691 O O . ARG A 1 86 ? 1.518 0.043 -14.204 1.00 97.94 86 ARG A O 1
ATOM 698 N N . LEU A 1 87 ? 2.211 -0.495 -16.271 1.00 97.38 87 LEU A N 1
ATOM 699 C CA . LEU A 1 87 ? 1.997 -1.937 -16.118 1.00 97.38 87 LEU A CA 1
ATOM 700 C C . LEU A 1 87 ? 2.904 -2.559 -15.068 1.00 97.38 87 LEU A C 1
ATOM 702 O O . LEU A 1 87 ? 2.418 -3.304 -14.221 1.00 97.38 87 LEU A O 1
ATOM 706 N N . VAL A 1 88 ? 4.196 -2.233 -15.085 1.00 98.31 88 VAL A N 1
ATOM 707 C CA . VAL A 1 88 ? 5.146 -2.744 -14.089 1.00 98.31 88 VAL A CA 1
ATOM 708 C C . VAL A 1 88 ? 4.794 -2.225 -12.696 1.00 98.31 88 VAL A C 1
ATOM 710 O O . VAL A 1 88 ? 4.788 -3.003 -11.743 1.00 98.31 88 VAL A O 1
ATOM 713 N N . PHE A 1 89 ? 4.415 -0.947 -12.579 1.00 98.62 89 PHE A N 1
ATOM 714 C CA . PHE A 1 89 ? 3.958 -0.379 -11.313 1.00 98.62 89 PHE A CA 1
ATOM 715 C C . PHE A 1 89 ? 2.701 -1.077 -10.787 1.00 98.62 89 PHE A C 1
ATOM 717 O O . PHE A 1 89 ? 2.664 -1.515 -9.641 1.00 98.62 89 PHE A O 1
ATOM 724 N N . GLN A 1 90 ? 1.684 -1.243 -11.635 1.00 97.75 90 GLN A N 1
ATOM 725 C CA . GLN A 1 90 ? 0.466 -1.974 -11.286 1.00 97.75 90 GLN A CA 1
ATOM 726 C C . GLN A 1 90 ? 0.768 -3.414 -10.880 1.00 97.75 90 GLN A C 1
ATOM 728 O O . GLN A 1 90 ? 0.171 -3.908 -9.928 1.00 97.75 90 GLN A O 1
ATOM 733 N N . ASN A 1 91 ? 1.723 -4.071 -11.544 1.00 97.62 91 ASN A N 1
ATOM 734 C CA . ASN A 1 91 ? 2.150 -5.416 -11.177 1.00 97.62 91 ASN A CA 1
ATOM 735 C C . ASN A 1 91 ? 2.673 -5.458 -9.737 1.00 97.62 91 ASN A C 1
ATOM 737 O O . ASN A 1 91 ? 2.320 -6.366 -8.995 1.00 97.62 91 ASN A O 1
ATOM 741 N N . MET A 1 92 ? 3.434 -4.444 -9.308 1.00 98.38 92 MET A N 1
ATOM 742 C CA . MET A 1 92 ? 3.885 -4.344 -7.917 1.00 98.38 92 MET A CA 1
ATOM 743 C C . MET A 1 92 ? 2.731 -4.179 -6.915 1.00 98.38 92 MET A C 1
ATOM 745 O O . MET A 1 92 ? 2.872 -4.578 -5.765 1.00 98.38 92 MET A O 1
ATOM 749 N N . ILE A 1 93 ? 1.585 -3.640 -7.341 1.00 98.06 93 ILE A N 1
ATOM 750 C CA . ILE A 1 93 ? 0.405 -3.454 -6.487 1.00 98.06 93 ILE A CA 1
ATOM 751 C C . ILE A 1 93 ? -0.426 -4.733 -6.355 1.00 98.06 93 ILE A C 1
ATOM 753 O O . ILE A 1 93 ? -0.878 -5.037 -5.256 1.00 98.06 93 ILE A O 1
ATOM 757 N N . VAL A 1 94 ? -0.652 -5.466 -7.451 1.00 97.06 94 VAL A N 1
ATOM 758 C CA . VAL A 1 94 ? -1.600 -6.600 -7.483 1.00 97.06 94 VAL A CA 1
ATOM 759 C C . VAL A 1 94 ? -0.937 -7.983 -7.522 1.00 97.06 94 VAL A C 1
ATOM 761 O O . VAL A 1 94 ? -1.625 -8.997 -7.587 1.00 97.06 94 VAL A O 1
ATOM 764 N N . GLU A 1 95 ? 0.390 -8.087 -7.515 1.00 97.31 95 GLU A N 1
ATOM 765 C CA . GLU A 1 95 ? 1.068 -9.386 -7.511 1.00 97.31 95 GLU A CA 1
ATOM 766 C C . GLU A 1 95 ? 1.083 -10.054 -6.129 1.00 97.31 95 GLU A C 1
ATOM 768 O O . GLU A 1 95 ? 1.687 -9.555 -5.182 1.00 97.31 95 GLU A O 1
ATOM 773 N N . GLU A 1 96 ? 0.498 -11.250 -6.038 1.00 96.12 96 GLU A N 1
ATOM 774 C CA . GLU A 1 96 ? 0.471 -12.038 -4.802 1.00 96.12 96 GLU A CA 1
ATOM 775 C C . GLU A 1 96 ? 1.752 -12.863 -4.582 1.00 96.12 96 GLU A C 1
ATOM 777 O O . GLU A 1 96 ? 2.155 -13.137 -3.445 1.00 96.12 96 GLU A O 1
ATOM 782 N N . LYS A 1 97 ? 2.409 -13.307 -5.665 1.00 97.12 97 LYS A N 1
ATOM 783 C CA . LYS A 1 97 ? 3.585 -14.181 -5.577 1.00 97.12 97 LYS A CA 1
ATOM 784 C C . LYS A 1 97 ? 4.844 -13.358 -5.321 1.00 97.12 97 LYS A C 1
ATOM 786 O O . LYS A 1 97 ? 5.284 -12.591 -6.172 1.00 97.12 97 LYS A O 1
ATOM 791 N N . LYS A 1 98 ? 5.473 -13.587 -4.162 1.00 97.12 98 LYS A N 1
ATOM 792 C CA . LYS A 1 98 ? 6.668 -12.858 -3.696 1.00 97.12 98 LYS A CA 1
ATOM 793 C C . LYS A 1 98 ? 7.787 -12.786 -4.742 1.00 97.12 98 LYS A C 1
ATOM 795 O O . LYS A 1 98 ? 8.360 -11.718 -4.927 1.00 97.12 98 LYS A O 1
ATOM 800 N N . ASP A 1 99 ? 8.073 -13.888 -5.430 1.00 97.19 99 ASP A N 1
ATOM 801 C CA . ASP A 1 99 ? 9.173 -13.940 -6.401 1.00 97.19 99 ASP A CA 1
ATOM 802 C C . ASP A 1 99 ? 8.864 -13.121 -7.662 1.00 97.19 99 ASP A C 1
ATOM 804 O O . ASP A 1 99 ? 9.722 -12.397 -8.162 1.00 97.19 99 ASP A O 1
ATOM 808 N N . VAL A 1 100 ? 7.612 -13.159 -8.133 1.00 97.75 100 VAL A N 1
ATOM 809 C CA . VAL A 1 100 ? 7.143 -12.348 -9.272 1.00 97.75 100 VAL A CA 1
ATOM 810 C C . VAL A 1 100 ? 7.121 -10.864 -8.906 1.00 97.75 100 VAL A C 1
ATOM 812 O O . VAL A 1 100 ? 7.497 -10.014 -9.712 1.00 97.75 100 VAL A O 1
ATOM 815 N N . LEU A 1 101 ? 6.736 -10.546 -7.670 1.00 98.06 101 LEU A N 1
ATOM 816 C CA . LEU A 1 101 ? 6.758 -9.189 -7.139 1.00 98.06 101 LEU A CA 1
ATOM 817 C C . LEU A 1 101 ? 8.194 -8.640 -7.071 1.00 98.06 101 LEU A C 1
ATOM 819 O O . LEU A 1 101 ? 8.454 -7.532 -7.536 1.00 98.06 101 LEU A O 1
ATOM 823 N N . GLY A 1 102 ? 9.144 -9.440 -6.576 1.00 98.44 102 GLY A N 1
ATOM 824 C CA . GLY A 1 102 ? 10.567 -9.091 -6.578 1.00 98.44 102 GLY A CA 1
ATOM 825 C C . GLY A 1 102 ? 11.124 -8.892 -7.991 1.00 98.44 102 GLY A C 1
ATOM 826 O O . GLY A 1 102 ? 11.854 -7.933 -8.243 1.00 98.44 102 GLY A O 1
ATOM 827 N N . LEU A 1 103 ? 10.725 -9.744 -8.939 1.00 98.38 103 LEU A N 1
ATOM 828 C CA . LEU A 1 103 ? 11.089 -9.592 -10.347 1.00 98.38 103 LEU A CA 1
ATOM 829 C C . LEU A 1 103 ? 10.491 -8.316 -10.965 1.00 98.38 103 LEU A C 1
ATOM 831 O O . LEU A 1 103 ? 11.160 -7.647 -11.748 1.00 98.38 103 LEU A O 1
ATOM 835 N N . SER A 1 104 ? 9.275 -7.935 -10.568 1.00 98.62 104 SER A N 1
ATOM 836 C CA . SER A 1 104 ? 8.622 -6.693 -11.009 1.00 98.62 104 SER A CA 1
ATOM 837 C C . SER A 1 104 ? 9.376 -5.456 -10.530 1.00 98.62 104 SER A C 1
ATOM 839 O O . SER A 1 104 ? 9.608 -4.545 -11.322 1.00 98.62 104 SER A O 1
ATOM 841 N N . LEU A 1 105 ? 9.830 -5.448 -9.271 1.00 98.62 105 LEU A N 1
ATOM 842 C CA . LEU A 1 105 ? 10.681 -4.374 -8.753 1.00 98.62 105 LEU A CA 1
ATOM 843 C C . LEU A 1 105 ? 12.018 -4.307 -9.503 1.00 98.62 105 LEU A C 1
ATOM 845 O O . LEU A 1 105 ? 12.477 -3.221 -9.837 1.00 98.62 105 LEU A O 1
ATOM 849 N N . LYS A 1 106 ? 12.621 -5.456 -9.831 1.00 98.50 106 LYS A N 1
ATOM 850 C CA . LYS A 1 106 ? 13.848 -5.495 -10.639 1.00 98.50 106 LYS A CA 1
ATOM 851 C C . LYS A 1 106 ? 13.633 -4.889 -12.032 1.00 98.50 106 LYS A C 1
ATOM 853 O O . LYS A 1 106 ? 14.444 -4.075 -12.465 1.00 98.50 106 LYS A O 1
ATOM 858 N N . VAL A 1 107 ? 12.542 -5.251 -12.715 1.00 98.31 107 VAL A N 1
ATOM 859 C CA . VAL A 1 107 ? 12.163 -4.646 -14.006 1.00 98.31 107 VAL A CA 1
ATOM 860 C C . VAL A 1 107 ? 11.970 -3.140 -13.855 1.00 98.31 107 VAL A C 1
ATOM 862 O O . VAL A 1 107 ? 12.478 -2.383 -14.676 1.00 98.31 107 VAL A O 1
ATOM 865 N N . TRP A 1 108 ? 11.289 -2.699 -12.795 1.00 98.44 108 TRP A N 1
ATOM 866 C CA . TRP A 1 108 ? 11.099 -1.281 -12.497 1.00 98.44 108 TRP A CA 1
ATOM 867 C C . TRP A 1 108 ? 12.429 -0.532 -12.356 1.00 98.44 108 TRP A C 1
ATOM 869 O O . TRP A 1 108 ? 12.625 0.486 -13.014 1.00 98.44 108 TRP A O 1
ATOM 879 N N . SER A 1 109 ? 13.372 -1.051 -11.565 1.00 97.00 109 SER A N 1
ATOM 880 C CA . SER A 1 109 ? 14.703 -0.450 -11.414 1.00 97.00 109 SER A CA 1
ATOM 881 C C . SER A 1 109 ? 15.438 -0.333 -12.751 1.00 97.00 109 SER A C 1
ATOM 883 O O . SER A 1 109 ? 16.008 0.715 -13.051 1.00 97.00 109 SER A O 1
ATOM 885 N N . CYS A 1 110 ? 15.391 -1.379 -13.584 1.00 95.38 110 CYS A N 1
ATOM 886 C CA . CYS A 1 110 ? 15.990 -1.354 -14.918 1.00 95.38 110 CYS A CA 1
ATOM 887 C C . CYS A 1 110 ? 15.306 -0.334 -15.842 1.00 95.38 110 CYS A C 1
ATOM 889 O O . CYS A 1 110 ? 16.002 0.357 -16.578 1.00 95.38 110 CYS A O 1
ATOM 891 N N . LEU A 1 111 ? 13.975 -0.192 -15.781 1.00 95.00 111 LEU A N 1
ATOM 892 C CA . LEU A 1 111 ? 13.234 0.819 -16.545 1.00 95.00 111 LEU A CA 1
ATOM 893 C C . LEU A 1 111 ? 13.638 2.240 -16.156 1.00 95.00 111 LEU A C 1
ATOM 895 O O . LEU A 1 111 ? 13.901 3.056 -17.037 1.00 95.00 111 LEU A O 1
ATOM 899 N N . VAL A 1 112 ? 13.703 2.528 -14.853 1.00 94.69 112 VAL A N 1
ATOM 900 C CA . VAL A 1 112 ? 14.114 3.843 -14.342 1.00 94.69 112 VAL A CA 1
ATOM 901 C C . VAL A 1 112 ? 15.542 4.157 -14.790 1.00 94.69 112 VAL A C 1
ATOM 903 O O . VAL A 1 112 ? 15.774 5.201 -15.398 1.00 94.69 112 VAL A O 1
ATOM 906 N N . SER A 1 113 ? 16.479 3.224 -14.584 1.00 91.94 113 SER A N 1
ATOM 907 C CA . SER A 1 113 ? 17.875 3.395 -15.000 1.00 91.94 113 SER A CA 1
ATOM 908 C C . SER A 1 113 ? 17.994 3.608 -16.512 1.00 91.94 113 SER A C 1
ATOM 910 O O . SER A 1 113 ? 18.671 4.539 -16.947 1.00 91.94 113 SER A O 1
ATOM 912 N N . HIS A 1 114 ? 17.309 2.798 -17.322 1.00 89.81 114 HIS A N 1
ATOM 913 C CA . HIS A 1 114 ? 17.325 2.912 -18.781 1.00 89.81 114 HIS A CA 1
ATOM 914 C C . HIS A 1 114 ? 16.784 4.273 -19.246 1.00 89.81 114 HIS A C 1
ATOM 916 O O . HIS A 1 114 ? 17.459 4.987 -19.983 1.00 89.81 114 HIS A O 1
ATOM 922 N N . ALA A 1 115 ? 15.615 4.694 -18.749 1.00 90.62 115 ALA A N 1
ATOM 923 C CA . ALA A 1 115 ? 15.002 5.972 -19.119 1.00 90.62 115 ALA A CA 1
ATOM 924 C C . ALA A 1 115 ? 15.788 7.205 -18.629 1.00 90.62 115 ALA A C 1
ATOM 926 O O . ALA A 1 115 ? 15.582 8.299 -19.149 1.00 90.62 115 ALA A O 1
ATOM 927 N N . SER A 1 116 ? 16.677 7.033 -17.647 1.00 87.81 116 SER A N 1
ATOM 928 C CA . SER A 1 116 ? 17.578 8.081 -17.145 1.00 87.81 116 SER A CA 1
ATOM 929 C C . SER A 1 116 ? 18.948 8.129 -17.839 1.00 87.81 116 SER A C 1
ATOM 931 O O . SER A 1 116 ? 19.699 9.077 -17.636 1.00 87.81 116 SER A O 1
ATOM 933 N N . SER A 1 117 ? 19.294 7.120 -18.651 1.00 82.06 117 SER A N 1
ATOM 934 C CA . SER A 1 117 ? 20.646 6.979 -19.221 1.00 82.06 117 SER A CA 1
ATOM 935 C C . SER A 1 117 ? 20.955 7.990 -20.334 1.00 82.06 117 SER A C 1
ATOM 937 O O . SER A 1 117 ? 22.123 8.269 -20.597 1.00 82.06 117 SER A O 1
ATOM 939 N N . SER A 1 118 ? 19.933 8.568 -20.974 1.00 68.69 118 SER A N 1
ATOM 940 C CA . SER A 1 118 ? 20.102 9.604 -21.998 1.00 68.69 118 SER A CA 1
ATOM 941 C C . SER A 1 118 ? 19.831 10.989 -21.410 1.00 68.69 118 SER A C 1
ATOM 943 O O . SER A 1 118 ? 18.692 11.345 -21.136 1.00 68.69 118 SER A O 1
ATOM 945 N N . VAL A 1 119 ? 20.892 11.778 -21.217 1.00 56.94 119 VAL A N 1
ATOM 946 C CA . VAL A 1 119 ? 20.838 13.119 -20.597 1.00 56.94 119 VAL A CA 1
ATOM 947 C C . VAL A 1 119 ? 20.166 14.162 -21.507 1.00 56.94 119 VAL A C 1
ATOM 949 O O . VAL A 1 119 ? 19.683 15.185 -21.030 1.00 56.94 119 VAL A O 1
ATOM 952 N N . ALA A 1 120 ? 20.121 13.919 -22.821 1.00 56.44 120 ALA A N 1
ATOM 953 C CA . ALA A 1 120 ? 19.622 14.885 -23.805 1.00 56.44 120 ALA A CA 1
ATOM 954 C C . AL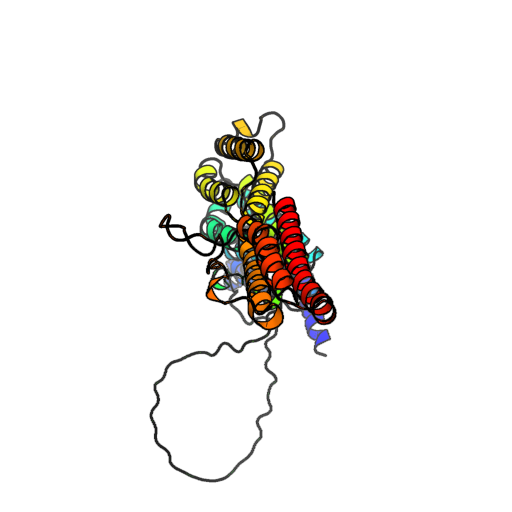A A 1 120 ? 18.085 14.982 -23.854 1.00 56.44 120 ALA A C 1
ATOM 956 O O . ALA A 1 120 ? 17.543 16.013 -24.249 1.00 56.44 120 ALA A O 1
ATOM 957 N N . GLU A 1 121 ? 17.377 13.936 -23.425 1.00 64.88 121 GLU A N 1
ATOM 958 C CA . GLU A 1 121 ? 15.919 13.895 -23.360 1.00 64.88 121 GLU A CA 1
ATOM 959 C C . GLU A 1 121 ? 15.520 13.430 -21.961 1.00 64.88 121 GLU A C 1
ATOM 961 O O . GLU A 1 121 ? 15.867 12.323 -21.560 1.00 64.88 121 GLU A O 1
ATOM 966 N N . ASN A 1 122 ? 14.754 14.231 -21.213 1.00 79.38 122 ASN A N 1
ATOM 967 C CA . ASN A 1 122 ? 14.188 13.830 -19.917 1.00 79.38 122 ASN A CA 1
ATOM 968 C C . ASN A 1 122 ? 13.078 12.763 -20.096 1.00 79.38 122 ASN A C 1
ATOM 970 O O . ASN A 1 122 ? 11.937 12.954 -19.667 1.00 79.38 122 ASN A O 1
ATOM 974 N N . LYS A 1 123 ? 13.396 11.634 -20.750 1.00 89.56 123 LYS A N 1
ATOM 975 C CA . LYS A 1 123 ? 12.487 10.525 -21.080 1.00 89.56 123 LYS A CA 1
ATOM 976 C C . LYS A 1 123 ? 11.790 10.008 -19.825 1.00 89.56 123 LYS A C 1
ATOM 978 O O . LYS A 1 123 ? 10.577 9.811 -19.836 1.00 89.56 123 LYS A O 1
ATOM 983 N N . LEU A 1 124 ? 12.529 9.877 -18.719 1.00 92.69 124 LEU A N 1
ATOM 984 C CA . LEU A 1 124 ? 11.973 9.477 -17.426 1.00 92.69 124 LEU A CA 1
ATOM 985 C C . LEU A 1 124 ? 10.801 10.375 -17.000 1.00 92.69 124 LEU A C 1
ATOM 987 O O . LEU A 1 124 ? 9.720 9.872 -16.692 1.00 92.69 124 LEU A O 1
ATOM 991 N N . VAL A 1 125 ? 10.987 11.698 -17.036 1.00 94.31 125 VAL A N 1
ATOM 992 C CA . VAL A 1 125 ? 9.943 12.670 -16.676 1.00 94.31 125 VAL A CA 1
ATOM 993 C C . VAL A 1 125 ? 8.785 12.600 -17.666 1.00 94.31 125 VAL A C 1
ATOM 995 O O . VAL A 1 125 ? 7.626 12.561 -17.252 1.00 94.31 125 VAL A O 1
ATOM 998 N N . HIS A 1 126 ? 9.078 12.524 -18.966 1.00 93.56 126 HIS A N 1
ATOM 999 C CA . HIS A 1 126 ? 8.059 12.430 -20.011 1.00 93.56 126 HIS A CA 1
ATOM 1000 C C . HIS A 1 126 ? 7.153 11.199 -19.838 1.00 93.56 126 HIS A C 1
ATOM 1002 O O . HIS A 1 126 ? 5.935 11.304 -19.964 1.00 93.56 126 HIS A O 1
ATOM 1008 N N . PHE A 1 127 ? 7.722 10.043 -19.490 1.00 94.88 127 PHE A N 1
ATOM 1009 C CA . PHE A 1 127 ? 6.962 8.803 -19.337 1.00 94.88 127 PHE A CA 1
ATOM 1010 C C . PHE A 1 127 ? 6.206 8.692 -18.015 1.00 94.88 127 PHE A C 1
ATOM 1012 O O . PHE A 1 127 ? 5.225 7.951 -17.947 1.00 94.88 127 PHE A O 1
ATOM 1019 N N . THR A 1 128 ? 6.644 9.378 -16.959 1.00 97.00 128 THR A N 1
ATOM 1020 C CA . THR A 1 128 ? 6.145 9.095 -15.604 1.00 97.00 128 THR A CA 1
ATOM 1021 C C . THR A 1 128 ? 5.443 10.265 -14.916 1.00 97.00 128 THR A C 1
ATOM 1023 O O . THR A 1 128 ? 4.547 10.014 -14.112 1.00 97.00 128 THR A O 1
ATOM 1026 N N . SER A 1 129 ? 5.756 11.522 -15.252 1.00 96.12 129 SER A N 1
ATOM 1027 C CA . SER A 1 129 ? 5.259 12.717 -14.536 1.00 96.12 129 SER A CA 1
ATOM 1028 C C . SER A 1 129 ? 3.735 12.758 -14.369 1.00 96.12 129 SER A C 1
ATOM 1030 O O . SER A 1 129 ? 3.237 12.921 -13.256 1.00 96.12 129 SER A O 1
ATOM 1032 N N . GLN A 1 130 ? 2.981 12.509 -15.442 1.00 96.81 130 GLN A N 1
ATOM 1033 C CA . GLN A 1 130 ? 1.510 12.490 -15.429 1.00 96.81 130 GLN A CA 1
ATOM 1034 C C . GLN A 1 130 ? 0.891 11.353 -14.588 1.00 96.81 130 GLN A C 1
ATOM 1036 O O . GLN A 1 130 ? -0.315 11.342 -14.347 1.00 96.81 130 GLN A O 1
ATOM 1041 N N . HIS A 1 131 ? 1.685 10.372 -14.152 1.00 97.81 131 HIS A N 1
ATOM 1042 C CA . HIS A 1 131 ? 1.210 9.195 -13.421 1.00 97.81 131 HIS A CA 1
ATOM 1043 C C . HIS A 1 131 ? 1.560 9.218 -11.931 1.00 97.81 131 HIS A C 1
ATOM 1045 O O . HIS A 1 131 ? 0.983 8.439 -11.174 1.00 97.81 131 HIS A O 1
ATOM 1051 N N . ILE A 1 132 ? 2.420 10.137 -11.481 1.00 98.19 132 ILE A N 1
ATOM 1052 C CA . ILE A 1 132 ? 2.892 10.202 -10.089 1.00 98.19 132 ILE A CA 1
ATOM 1053 C C . ILE A 1 132 ? 1.723 10.305 -9.105 1.00 98.19 132 ILE A C 1
ATOM 1055 O O . ILE A 1 132 ? 1.594 9.464 -8.216 1.00 98.19 132 ILE A O 1
ATOM 1059 N N . GLY A 1 133 ? 0.803 11.254 -9.306 1.00 97.94 133 GLY A N 1
ATOM 1060 C CA . GLY A 1 133 ? -0.360 11.402 -8.421 1.00 97.94 133 GLY A CA 1
ATOM 1061 C C . GLY A 1 133 ? -1.275 10.169 -8.404 1.00 97.94 133 GLY A C 1
ATOM 1062 O O . GLY A 1 133 ? -1.826 9.806 -7.363 1.00 97.94 133 GLY A O 1
ATOM 1063 N N . THR A 1 134 ? -1.384 9.468 -9.538 1.00 98.06 134 THR A N 1
ATOM 1064 C CA . THR A 1 134 ? -2.138 8.208 -9.644 1.00 98.06 134 THR A CA 1
ATOM 1065 C C . THR A 1 134 ? -1.469 7.104 -8.823 1.00 98.06 134 THR A C 1
ATOM 1067 O O . THR A 1 134 ? -2.137 6.398 -8.074 1.00 98.06 134 THR A O 1
ATOM 1070 N N . TRP A 1 135 ? -0.146 6.975 -8.912 1.00 98.56 135 TRP A N 1
ATOM 1071 C CA . TRP A 1 135 ? 0.630 5.980 -8.173 1.00 98.56 135 TRP A CA 1
ATOM 1072 C C . TRP A 1 135 ? 0.592 6.194 -6.662 1.00 98.56 135 TRP A C 1
ATOM 1074 O O . TRP A 1 135 ? 0.367 5.232 -5.925 1.00 98.56 135 TRP A O 1
ATOM 1084 N N . PHE A 1 136 ? 0.713 7.444 -6.205 1.00 98.50 136 PHE A N 1
ATOM 1085 C CA . PHE A 1 136 ? 0.490 7.792 -4.802 1.00 98.50 136 PHE A CA 1
ATOM 1086 C C . PHE A 1 136 ? -0.928 7.422 -4.352 1.00 98.50 136 PHE A C 1
ATOM 1088 O O . PHE A 1 136 ? -1.087 6.752 -3.335 1.00 98.50 136 PHE A O 1
ATOM 1095 N N . SER A 1 137 ? -1.953 7.762 -5.139 1.00 97.69 137 SER A N 1
ATOM 1096 C CA . SER A 1 137 ? -3.348 7.429 -4.811 1.00 97.69 137 SER A CA 1
ATOM 1097 C C . SER A 1 137 ? -3.578 5.917 -4.674 1.00 97.69 137 SER A C 1
ATOM 1099 O O . SER A 1 137 ? -4.285 5.474 -3.769 1.00 97.69 137 SER A O 1
ATOM 1101 N N . ILE A 1 138 ? -2.948 5.107 -5.534 1.00 97.69 138 ILE A N 1
ATOM 1102 C CA . ILE A 1 138 ? -3.038 3.642 -5.463 1.00 97.69 138 ILE A CA 1
ATOM 1103 C C . ILE A 1 138 ? -2.337 3.105 -4.204 1.00 97.69 138 ILE A C 1
ATOM 1105 O O . ILE A 1 138 ? -2.941 2.331 -3.463 1.00 97.69 138 ILE A O 1
ATOM 1109 N N . ILE A 1 139 ? -1.088 3.512 -3.934 1.00 98.00 139 ILE A N 1
ATOM 1110 C CA . ILE A 1 139 ? -0.324 3.049 -2.755 1.00 98.00 139 ILE A CA 1
ATOM 1111 C C . ILE A 1 139 ? -1.054 3.401 -1.452 1.00 98.00 139 ILE A C 1
ATOM 1113 O O . ILE A 1 139 ? -1.142 2.570 -0.545 1.00 98.00 139 ILE A O 1
ATOM 1117 N N . MET A 1 140 ? -1.592 4.620 -1.383 1.00 97.31 140 MET A N 1
ATOM 1118 C CA . MET A 1 140 ? -2.180 5.222 -0.182 1.00 97.31 140 MET A CA 1
ATOM 1119 C C . MET A 1 140 ? -3.684 4.932 -0.033 1.00 97.31 140 MET A C 1
ATOM 1121 O O . MET A 1 140 ? -4.374 5.569 0.764 1.00 97.31 140 MET A O 1
ATOM 1125 N N . THR A 1 141 ? -4.228 3.988 -0.810 1.00 96.50 141 THR A N 1
ATOM 1126 C CA . THR A 1 141 ? -5.613 3.526 -0.631 1.00 96.50 141 THR A CA 1
ATOM 1127 C C . THR A 1 141 ? -5.745 2.891 0.756 1.00 96.50 141 THR A C 1
ATOM 1129 O O . THR A 1 141 ? -4.942 2.024 1.072 1.00 96.50 141 THR A O 1
ATOM 1132 N N . PRO A 1 142 ? -6.724 3.222 1.606 1.00 93.06 142 PRO A N 1
ATOM 1133 C CA . PRO A 1 142 ? -6.868 2.573 2.910 1.00 93.06 142 PRO A CA 1
ATOM 1134 C C . PRO A 1 142 ? -6.946 1.039 2.847 1.00 93.06 142 PRO A C 1
ATOM 1136 O O . PRO A 1 142 ? -7.339 0.449 1.835 1.00 93.06 142 PRO A O 1
ATOM 1139 N N . LEU A 1 143 ? -6.526 0.363 3.918 1.00 91.69 143 LEU A N 1
ATOM 1140 C CA . LEU A 1 143 ? -6.678 -1.090 4.010 1.00 91.69 143 LEU A CA 1
ATOM 1141 C C . LEU A 1 143 ? -8.161 -1.465 4.120 1.00 91.69 143 LEU A C 1
ATOM 1143 O O . LEU A 1 143 ? -8.904 -0.872 4.900 1.00 91.69 143 LEU A O 1
ATOM 1147 N N . GLY A 1 144 ? -8.586 -2.456 3.336 1.00 89.38 144 GLY A N 1
ATOM 1148 C CA . GLY A 1 144 ? -9.967 -2.951 3.326 1.00 89.38 144 GLY A CA 1
ATOM 1149 C C . GLY A 1 144 ? -10.945 -2.095 2.515 1.00 89.38 144 GLY A C 1
ATOM 1150 O O . GLY A 1 144 ? -12.137 -2.391 2.499 1.00 89.38 144 GLY A O 1
ATOM 1151 N N . THR A 1 145 ? -10.469 -1.052 1.826 1.00 92.62 145 THR A N 1
ATOM 1152 C CA . THR A 1 145 ? -11.271 -0.314 0.840 1.00 92.62 145 THR A CA 1
ATOM 1153 C C . THR A 1 145 ? -10.864 -0.705 -0.579 1.00 92.62 145 THR A C 1
ATOM 1155 O O . THR A 1 145 ? -9.666 -0.745 -0.860 1.00 92.62 145 THR A O 1
ATOM 1158 N N . PRO A 1 146 ? -11.801 -0.930 -1.511 1.00 95.38 146 PRO A N 1
ATOM 1159 C CA . PRO A 1 146 ? -11.448 -1.261 -2.887 1.00 95.38 146 PRO A CA 1
ATOM 1160 C C . PRO A 1 146 ? -10.545 -0.203 -3.536 1.00 95.38 146 PRO A C 1
ATOM 1162 O O . PRO A 1 146 ? -10.781 0.998 -3.398 1.00 95.38 146 PRO A O 1
ATOM 1165 N N . ILE A 1 147 ? -9.527 -0.652 -4.268 1.00 95.75 147 ILE A N 1
ATOM 1166 C CA . ILE A 1 147 ? -8.675 0.213 -5.088 1.00 95.75 147 ILE A CA 1
ATOM 1167 C C . ILE A 1 147 ? -9.485 0.678 -6.302 1.00 95.75 147 ILE A C 1
ATOM 1169 O O . ILE A 1 147 ? -10.129 -0.129 -6.983 1.00 95.75 147 ILE A O 1
ATOM 1173 N N . ASP A 1 148 ? -9.434 1.977 -6.608 1.00 93.94 148 ASP A N 1
ATOM 1174 C CA . ASP A 1 148 ? -10.117 2.525 -7.778 1.00 93.94 148 ASP A CA 1
ATOM 1175 C C . ASP A 1 148 ? -9.481 2.001 -9.073 1.00 93.94 148 ASP A C 1
ATOM 1177 O O . ASP A 1 148 ? -8.393 2.404 -9.490 1.00 93.94 148 ASP A O 1
ATOM 1181 N N . ARG A 1 149 ? -10.203 1.102 -9.746 1.00 91.50 149 ARG A N 1
ATOM 1182 C CA . ARG A 1 149 ? -9.767 0.459 -10.990 1.00 91.50 149 ARG A CA 1
ATOM 1183 C C . ARG A 1 149 ? -9.551 1.449 -12.133 1.00 91.50 149 ARG A C 1
ATOM 1185 O O . ARG A 1 149 ? -8.804 1.136 -13.052 1.00 91.50 149 ARG A O 1
ATOM 1192 N N . ARG A 1 150 ? -10.153 2.643 -12.086 1.00 93.12 150 ARG A N 1
ATOM 1193 C CA . ARG A 1 150 ? -9.964 3.683 -13.115 1.00 93.12 150 ARG A CA 1
ATOM 1194 C C . ARG A 1 150 ? -8.536 4.231 -13.137 1.00 93.12 150 ARG A C 1
ATOM 1196 O O . ARG A 1 150 ? -8.110 4.788 -14.142 1.00 93.12 150 ARG A O 1
ATOM 1203 N N . LEU A 1 151 ? -7.792 4.050 -12.046 1.00 94.25 151 LEU A N 1
ATOM 1204 C CA . LEU A 1 151 ? -6.386 4.436 -11.938 1.00 94.25 151 LEU A CA 1
ATOM 1205 C C . LEU A 1 151 ? -5.457 3.469 -12.703 1.00 94.25 151 LEU A C 1
ATOM 1207 O O . LEU A 1 151 ? -4.321 3.820 -13.039 1.00 94.25 151 LEU A O 1
ATOM 1211 N N . PHE A 1 152 ? -5.938 2.266 -13.034 1.00 94.56 152 PHE A N 1
ATOM 1212 C CA . PHE A 1 152 ? -5.162 1.238 -13.720 1.00 94.56 152 PHE A CA 1
ATOM 1213 C C . PHE A 1 152 ? -5.222 1.414 -15.241 1.00 94.56 152 PHE A C 1
ATOM 1215 O O . PHE A 1 152 ? -6.253 1.718 -15.835 1.00 94.56 152 PHE A O 1
ATOM 1222 N N . PHE A 1 153 ? -4.082 1.213 -15.888 1.00 94.56 153 PHE A N 1
ATOM 1223 C CA . PHE A 1 153 ? -3.965 1.002 -17.319 1.00 94.56 153 PHE A CA 1
ATOM 1224 C C . PHE A 1 153 ? -4.426 -0.410 -17.654 1.00 94.56 153 PHE A C 1
ATOM 1226 O O . PHE A 1 153 ? -3.953 -1.374 -17.045 1.00 94.56 153 PHE A O 1
ATOM 1233 N N . VAL A 1 154 ? -5.288 -0.522 -18.658 1.00 90.19 154 VAL A N 1
ATOM 1234 C CA . VAL A 1 154 ? -5.689 -1.797 -19.244 1.00 90.19 154 VAL A CA 1
ATOM 1235 C C . VAL A 1 154 ? -5.062 -1.870 -20.637 1.00 90.19 154 VAL A C 1
ATOM 1237 O O . VAL A 1 154 ? -5.312 -0.972 -21.438 1.00 90.19 154 VAL A O 1
ATOM 1240 N N . PRO A 1 155 ? -4.219 -2.877 -20.922 1.00 86.75 155 PRO A N 1
ATOM 1241 C CA . PRO A 1 155 ? -3.670 -3.086 -22.255 1.00 86.75 155 PRO A CA 1
ATOM 1242 C C . PRO A 1 155 ? -4.750 -3.307 -23.308 1.00 86.75 155 PRO A C 1
ATOM 1244 O O . PRO A 1 155 ? -5.729 -4.009 -23.055 1.00 86.75 155 PRO A O 1
ATOM 1247 N N . ASP A 1 156 ? -4.509 -2.798 -24.513 1.00 75.19 156 ASP A N 1
ATOM 1248 C CA . ASP A 1 156 ? -5.303 -3.156 -25.681 1.00 75.19 156 ASP A CA 1
ATOM 1249 C C . ASP A 1 156 ? -4.996 -4.601 -26.100 1.00 75.19 156 ASP A C 1
ATOM 1251 O O . ASP A 1 156 ? -3.834 -5.003 -26.213 1.00 75.19 156 ASP A O 1
ATOM 1255 N N . GLY A 1 157 ? -6.042 -5.386 -26.350 1.00 63.41 157 GLY A N 1
ATOM 1256 C CA . GLY A 1 157 ? -5.937 -6.771 -26.805 1.00 63.41 157 GLY A CA 1
ATOM 1257 C C . GLY A 1 157 ? -6.800 -7.729 -25.983 1.00 63.41 157 GLY A C 1
ATOM 1258 O O . GLY A 1 157 ? -7.237 -7.391 -24.882 1.00 63.41 157 GLY A O 1
ATOM 1259 N N . PRO A 1 158 ? -7.085 -8.931 -26.511 1.00 54.53 158 PRO A N 1
ATOM 1260 C CA . PRO A 1 158 ? -7.820 -9.933 -25.757 1.00 54.53 158 PRO A CA 1
ATOM 1261 C C . PRO A 1 158 ? -7.015 -10.292 -24.509 1.00 54.53 158 PRO A C 1
ATOM 1263 O O . PRO A 1 158 ? -5.844 -10.665 -24.609 1.00 54.53 158 PRO A O 1
ATOM 1266 N N . ILE A 1 159 ? -7.640 -10.191 -23.334 1.00 55.12 159 ILE A N 1
ATOM 1267 C CA . ILE A 1 159 ? -7.087 -10.764 -22.106 1.00 55.12 159 ILE A CA 1
ATOM 1268 C C . ILE A 1 159 ? -6.850 -12.247 -22.420 1.00 55.12 159 ILE A C 1
ATOM 1270 O O . ILE A 1 159 ? -7.800 -12.922 -22.834 1.00 55.12 159 ILE A O 1
ATOM 1274 N N . PRO A 1 160 ? -5.617 -12.769 -22.297 1.00 45.72 160 PRO A N 1
ATOM 1275 C CA . PRO A 1 160 ? -5.314 -14.147 -22.639 1.00 45.72 160 PRO A CA 1
ATOM 1276 C C . PRO A 1 160 ? -5.888 -15.077 -21.566 1.00 45.72 160 PRO A C 1
ATOM 1278 O O . PRO A 1 160 ? -5.146 -15.569 -20.728 1.00 45.72 160 PRO A O 1
ATOM 1281 N N . MET A 1 161 ? -7.223 -15.222 -21.552 1.00 42.28 161 MET A N 1
ATOM 1282 C CA . MET A 1 161 ? -8.033 -16.426 -21.335 1.00 42.28 161 MET A CA 1
ATOM 1283 C C . MET A 1 161 ? -9.543 -16.081 -21.264 1.00 42.28 161 MET A C 1
ATOM 1285 O O . MET A 1 161 ? -10.209 -16.401 -20.289 1.00 42.28 161 MET A O 1
ATOM 1289 N N . GLU A 1 162 ? -10.122 -15.485 -22.309 1.00 42.78 162 GLU A N 1
ATOM 1290 C CA . GLU A 1 162 ? -11.568 -15.609 -22.583 1.00 42.78 162 GLU A CA 1
ATOM 1291 C C . GLU A 1 162 ? -11.785 -16.227 -23.968 1.00 42.78 162 GLU A C 1
ATOM 1293 O O . GLU A 1 162 ? -12.294 -15.604 -24.894 1.00 42.78 162 GLU A O 1
ATOM 1298 N N . ILE A 1 163 ? -11.402 -17.497 -24.132 1.00 38.19 163 ILE A N 1
ATOM 1299 C CA . ILE A 1 163 ? -12.071 -18.312 -25.149 1.00 38.19 163 ILE A CA 1
ATOM 1300 C C . ILE A 1 163 ? -13.354 -18.797 -24.480 1.00 38.19 163 ILE A C 1
ATOM 1302 O O . ILE A 1 163 ? -13.328 -19.749 -23.693 1.00 38.19 163 ILE A O 1
ATOM 1306 N N . ALA A 1 164 ? -14.458 -18.093 -24.744 1.00 32.34 164 ALA A N 1
ATOM 1307 C CA . ALA A 1 164 ? -15.797 -18.555 -24.401 1.00 32.34 164 ALA A CA 1
ATOM 1308 C C . ALA A 1 164 ? -15.962 -20.019 -24.860 1.00 32.34 164 ALA A C 1
ATOM 1310 O O . ALA A 1 164 ? -15.442 -20.382 -25.923 1.00 32.34 164 ALA A O 1
ATOM 1311 N N . PRO A 1 165 ? -16.663 -20.887 -24.107 1.00 33.41 165 PRO A N 1
ATOM 1312 C CA . PRO A 1 165 ? -17.011 -22.197 -24.628 1.00 33.41 165 PRO A CA 1
ATOM 1313 C C . PRO A 1 165 ? -17.787 -21.970 -25.921 1.00 33.41 165 PRO A C 1
ATOM 1315 O O . PRO A 1 165 ? -18.770 -21.230 -25.931 1.00 33.41 165 PRO A O 1
ATOM 1318 N N . VAL A 1 166 ? -17.344 -22.587 -27.013 1.00 36.09 166 VAL A N 1
ATOM 1319 C CA . VAL A 1 166 ? -18.129 -22.652 -28.242 1.00 36.09 166 VAL A CA 1
ATOM 1320 C C . VAL A 1 166 ? -19.349 -23.505 -27.903 1.00 36.09 166 VAL A C 1
ATOM 1322 O O . VAL A 1 166 ? -19.301 -24.731 -27.975 1.00 36.09 166 VAL A O 1
ATOM 1325 N N . THR A 1 167 ? -20.427 -22.885 -27.423 1.00 35.81 167 THR A N 1
ATOM 1326 C CA . THR A 1 167 ? -21.722 -23.553 -27.323 1.00 35.81 167 THR A CA 1
ATOM 1327 C C . THR A 1 167 ? -22.113 -23.927 -28.739 1.00 35.81 167 THR A C 1
ATOM 1329 O O . THR A 1 167 ? -22.427 -23.062 -29.557 1.00 35.81 167 THR A O 1
ATOM 1332 N N . ALA A 1 168 ? -22.027 -25.223 -29.035 1.00 36.72 168 ALA A N 1
ATOM 1333 C CA . ALA A 1 168 ? -22.586 -25.811 -30.234 1.00 36.72 168 ALA A CA 1
ATOM 1334 C C . ALA A 1 168 ? -24.028 -25.310 -30.393 1.00 36.72 168 ALA A C 1
ATOM 1336 O O . ALA A 1 168 ? -24.834 -25.428 -29.467 1.00 36.72 168 ALA A O 1
ATOM 1337 N N . LEU A 1 169 ? -24.338 -24.717 -31.547 1.00 33.00 169 LEU A N 1
ATOM 1338 C CA . LEU A 1 169 ? -25.708 -24.351 -31.881 1.00 33.00 169 LEU A CA 1
ATOM 1339 C C . LEU A 1 169 ? -26.576 -25.617 -31.824 1.00 33.00 169 LEU A C 1
ATOM 1341 O O . LEU A 1 169 ? -26.247 -26.590 -32.508 1.00 33.00 169 LEU A O 1
ATOM 1345 N N . PRO A 1 170 ? -27.708 -25.626 -31.102 1.00 36.03 170 PRO A N 1
ATOM 1346 C CA . PRO A 1 170 ? -28.710 -26.641 -31.333 1.00 36.03 170 PRO A CA 1
ATOM 1347 C C . PRO A 1 170 ? -29.439 -26.274 -32.627 1.00 36.03 170 PRO A C 1
ATOM 1349 O O . PRO A 1 170 ? -30.201 -25.309 -32.698 1.00 36.03 170 PRO A O 1
ATOM 1352 N N . SER A 1 171 ? -29.205 -27.058 -33.673 1.00 37.66 171 SER A N 1
ATOM 1353 C CA . SER A 1 171 ? -30.101 -27.125 -34.818 1.00 37.66 171 SER A CA 1
ATOM 1354 C C . SER A 1 171 ? -31.478 -27.585 -34.334 1.00 37.66 171 SER A C 1
ATOM 1356 O O . SER A 1 171 ? -31.667 -28.761 -34.028 1.00 37.66 171 SER A O 1
ATOM 1358 N N . SER A 1 172 ? -32.448 -26.676 -34.269 1.00 34.91 172 SER A N 1
ATOM 1359 C CA . SER A 1 172 ? -33.860 -27.052 -34.214 1.00 34.91 172 SER A CA 1
ATOM 1360 C C . SER A 1 172 ? -34.674 -26.148 -35.131 1.00 34.91 172 SER A C 1
ATOM 1362 O O . SER A 1 172 ? -34.840 -24.947 -34.934 1.00 34.91 172 SER A O 1
ATOM 1364 N N . THR A 1 173 ? -35.127 -26.766 -36.211 1.00 34.50 173 THR A N 1
ATOM 1365 C CA . THR A 1 173 ? -36.148 -26.267 -37.111 1.00 34.50 173 THR A CA 1
ATOM 1366 C C . THR A 1 173 ? -37.523 -26.365 -36.449 1.00 34.50 173 THR A C 1
ATOM 1368 O O . THR A 1 173 ? -37.852 -27.348 -35.792 1.00 34.50 173 THR A O 1
ATOM 1371 N N . SER A 1 174 ? -38.355 -25.371 -36.773 1.00 33.19 174 SER A N 1
ATOM 1372 C CA . SER A 1 174 ? -39.825 -25.372 -36.792 1.00 33.19 174 SER A CA 1
ATOM 1373 C C . SER A 1 174 ? -40.609 -24.735 -35.625 1.00 33.19 174 SER A C 1
ATOM 1375 O O . SER A 1 174 ? -40.584 -25.166 -34.482 1.00 33.19 174 SER A O 1
ATOM 1377 N N . SER A 1 175 ? -41.456 -23.781 -36.049 1.00 32.62 175 SER A N 1
ATOM 1378 C CA . SER A 1 175 ? -42.867 -23.606 -35.661 1.00 32.62 175 SER A CA 1
ATOM 1379 C C . SER A 1 175 ? -43.268 -22.513 -34.643 1.00 32.62 175 SER A C 1
ATOM 1381 O O . SER A 1 175 ? -43.364 -22.749 -33.448 1.00 32.62 175 SER A O 1
ATOM 1383 N N . ARG A 1 176 ? -43.780 -21.415 -35.239 1.00 32.38 176 ARG A N 1
ATOM 1384 C CA . ARG A 1 176 ? -45.054 -20.697 -34.955 1.00 32.38 176 ARG A CA 1
ATOM 1385 C C . ARG A 1 176 ? -45.130 -19.609 -33.859 1.00 32.38 176 ARG A C 1
ATOM 1387 O O . ARG A 1 176 ? -45.160 -19.888 -32.674 1.00 32.38 176 ARG A O 1
ATOM 1394 N N . ARG A 1 177 ? -45.384 -18.384 -34.366 1.00 32.16 177 ARG A N 1
ATOM 1395 C CA . ARG A 1 177 ? -46.389 -17.357 -33.971 1.00 32.16 177 ARG A CA 1
ATOM 1396 C C . ARG A 1 177 ? -46.610 -17.102 -32.465 1.00 32.16 177 ARG A C 1
ATOM 1398 O O . ARG A 1 177 ? -47.279 -17.899 -31.827 1.00 32.16 177 ARG A O 1
ATOM 1405 N N . ASN A 1 178 ? -46.356 -15.875 -31.988 1.00 31.64 178 ASN A N 1
ATOM 1406 C CA . ASN A 1 178 ? -47.360 -14.797 -32.030 1.00 31.64 178 ASN A CA 1
ATOM 1407 C C . ASN A 1 178 ? -46.809 -13.411 -31.627 1.00 31.64 178 ASN A C 1
ATOM 1409 O O . ASN A 1 178 ? -45.807 -13.282 -30.938 1.00 31.64 178 ASN A O 1
ATOM 1413 N N . SER A 1 179 ? -47.532 -12.402 -32.109 1.00 31.69 179 SER A N 1
ATOM 1414 C CA . SER A 1 179 ? -47.403 -10.948 -31.966 1.00 31.69 179 SER A CA 1
ATOM 1415 C C . SER A 1 179 ? -47.223 -10.403 -30.537 1.00 31.69 179 SER A C 1
ATOM 1417 O O . SER A 1 179 ? -47.932 -10.811 -29.624 1.00 31.69 179 SER A O 1
ATOM 1419 N N . GLY A 1 180 ? -46.393 -9.359 -30.401 1.00 29.08 180 GLY A N 1
ATOM 1420 C CA . GLY A 1 180 ? -46.318 -8.493 -29.218 1.00 29.08 180 GLY A CA 1
ATOM 1421 C C . GLY A 1 180 ? -45.359 -7.316 -29.418 1.00 29.08 180 GLY A C 1
ATOM 1422 O O . GLY A 1 180 ? -44.179 -7.400 -29.105 1.00 29.08 180 GLY A O 1
ATOM 1423 N N . ARG A 1 181 ? -45.869 -6.223 -29.989 1.00 32.00 181 ARG A N 1
ATOM 1424 C CA . ARG A 1 181 ? -45.172 -4.958 -30.262 1.00 32.00 181 ARG A CA 1
ATOM 1425 C C . ARG A 1 181 ? -44.905 -4.201 -28.952 1.00 32.00 181 ARG A C 1
ATOM 1427 O O . ARG A 1 181 ? -45.856 -3.761 -28.322 1.00 32.00 181 ARG A O 1
ATOM 1434 N N . SER A 1 182 ? -43.639 -3.966 -28.605 1.00 30.45 182 SER A N 1
ATOM 1435 C CA . SER A 1 182 ? -43.246 -2.803 -27.798 1.00 30.45 182 SER A CA 1
ATOM 1436 C C . SER A 1 182 ? -41.832 -2.366 -28.167 1.00 30.45 182 SER A C 1
ATOM 1438 O O . SER A 1 182 ? -40.871 -3.115 -28.013 1.00 30.45 182 SER A O 1
ATOM 1440 N N . GLN A 1 183 ? -41.738 -1.146 -28.694 1.00 39.12 183 GLN A N 1
ATOM 1441 C CA . GLN A 1 183 ? -40.494 -0.405 -28.864 1.00 39.12 183 GLN A CA 1
ATOM 1442 C C . GLN A 1 183 ? -39.809 -0.257 -27.501 1.00 39.12 183 GLN A C 1
ATOM 1444 O O . GLN A 1 183 ? -40.457 0.124 -26.528 1.00 39.12 183 GLN A O 1
ATOM 1449 N N . SER A 1 184 ? -38.507 -0.521 -27.440 1.00 30.78 184 SER A N 1
ATOM 1450 C CA . SER A 1 184 ? -37.656 -0.028 -26.363 1.00 30.78 184 SER A CA 1
ATOM 1451 C C . SER A 1 184 ? -36.321 0.410 -26.941 1.00 30.78 184 SER A C 1
ATOM 1453 O O . SER A 1 184 ? -35.762 -0.237 -27.828 1.00 30.78 184 SER A O 1
ATOM 1455 N N . ASN A 1 185 ? -35.896 1.571 -26.463 1.00 29.20 185 ASN A N 1
ATOM 1456 C CA . ASN A 1 185 ? -34.776 2.356 -26.931 1.00 29.20 185 ASN A CA 1
ATOM 1457 C C . ASN A 1 185 ? -33.451 1.600 -26.886 1.00 29.20 185 ASN A C 1
ATOM 1459 O O . ASN A 1 185 ? -33.111 0.894 -25.940 1.00 29.20 185 ASN A O 1
ATOM 1463 N N . ASN A 1 186 ? -32.689 1.869 -27.934 1.00 35.03 186 ASN A N 1
ATOM 1464 C CA . ASN A 1 186 ? -31.310 1.502 -28.140 1.00 35.03 186 ASN A CA 1
ATOM 1465 C C . ASN A 1 186 ? -30.424 2.279 -27.148 1.00 35.03 186 ASN A C 1
ATOM 1467 O O . ASN A 1 186 ? -30.093 3.430 -27.409 1.00 35.03 186 ASN A O 1
ATOM 1471 N N . ASN A 1 187 ? -30.047 1.666 -26.025 1.00 29.89 187 ASN A N 1
ATOM 1472 C CA . ASN A 1 187 ? -28.906 2.110 -25.225 1.00 29.89 187 ASN A CA 1
ATOM 1473 C C . ASN A 1 187 ? -27.911 0.955 -25.148 1.00 29.89 187 ASN A C 1
ATOM 1475 O O . ASN A 1 187 ? -28.128 -0.030 -24.440 1.00 29.89 187 ASN A O 1
ATOM 1479 N N . GLY A 1 188 ? -26.832 1.086 -25.919 1.00 31.41 188 GLY A N 1
ATOM 1480 C CA . GLY A 1 188 ? -25.690 0.186 -25.908 1.00 31.41 188 GLY A CA 1
ATOM 1481 C C . GLY A 1 188 ? -24.980 0.225 -24.561 1.00 31.41 188 GLY A C 1
ATOM 1482 O O . GLY A 1 188 ? -24.000 0.937 -24.395 1.00 31.41 188 GLY A O 1
ATOM 1483 N N . ASN A 1 189 ? -25.461 -0.573 -23.614 1.00 27.28 189 ASN A N 1
ATOM 1484 C CA . ASN A 1 189 ? -24.647 -1.044 -22.509 1.00 27.28 189 ASN A CA 1
ATOM 1485 C C . ASN A 1 189 ? -24.084 -2.399 -22.923 1.00 27.28 189 ASN A C 1
ATOM 1487 O O . ASN A 1 189 ? -24.737 -3.432 -22.780 1.00 27.28 189 ASN A O 1
ATOM 1491 N N . THR A 1 190 ? -22.859 -2.387 -23.443 1.00 30.56 190 THR A N 1
ATOM 1492 C CA . THR A 1 190 ? -21.969 -3.545 -23.382 1.00 30.56 190 THR A CA 1
ATOM 1493 C C . THR A 1 190 ? -21.836 -3.935 -21.916 1.00 30.56 190 THR A C 1
ATOM 1495 O O . THR A 1 190 ? -21.048 -3.355 -21.169 1.00 30.56 190 THR A O 1
ATOM 1498 N N . VAL A 1 191 ? -22.673 -4.877 -21.488 1.00 29.09 191 VAL A N 1
ATOM 1499 C CA . VAL A 1 191 ? -22.520 -5.597 -20.231 1.00 29.09 191 VAL A CA 1
ATOM 1500 C C . VAL A 1 191 ? -21.172 -6.298 -20.332 1.00 29.09 191 VAL A C 1
ATOM 1502 O O . VAL A 1 191 ? -21.043 -7.309 -21.016 1.00 29.09 191 VAL A O 1
ATOM 1505 N N . LEU A 1 192 ? -20.155 -5.695 -19.715 1.00 34.50 192 LEU A N 1
ATOM 1506 C CA . LEU A 1 192 ? -18.867 -6.322 -19.459 1.00 34.50 192 LEU A CA 1
ATOM 1507 C C . LEU A 1 192 ? -19.168 -7.584 -18.655 1.00 34.50 192 LEU A C 1
ATOM 1509 O O . LEU A 1 192 ? -19.489 -7.516 -17.467 1.00 34.50 192 LEU A O 1
ATOM 1513 N N . THR A 1 193 ? -19.154 -8.725 -19.332 1.00 30.92 193 THR A N 1
ATOM 1514 C CA . THR A 1 193 ? -19.248 -10.033 -18.703 1.00 30.92 193 THR A CA 1
ATOM 1515 C C . THR A 1 193 ? -18.157 -10.109 -17.645 1.00 30.92 193 THR A C 1
ATOM 1517 O O . THR A 1 193 ? -16.977 -9.907 -17.927 1.00 30.92 193 THR A O 1
ATOM 1520 N N . SER A 1 194 ? -18.574 -10.309 -16.397 1.00 36.59 194 SER A N 1
ATOM 1521 C CA . SER A 1 194 ? -17.726 -10.356 -15.211 1.00 36.59 194 SER A CA 1
ATOM 1522 C C . SER A 1 194 ? -16.866 -11.622 -15.212 1.00 36.59 194 SER A C 1
ATOM 1524 O O . SER A 1 194 ? -17.120 -12.562 -14.460 1.00 36.59 194 SER A O 1
ATOM 1526 N N . SER A 1 195 ? -15.864 -11.653 -16.084 1.00 42.62 195 SER A N 1
ATOM 1527 C CA . SER A 1 195 ? -14.832 -12.682 -16.102 1.00 42.62 195 SER A CA 1
ATOM 1528 C C . SER A 1 195 ? -13.891 -12.483 -14.923 1.00 42.62 195 SER A C 1
ATOM 1530 O O . SER A 1 195 ? -13.431 -11.367 -14.666 1.00 42.62 195 SER A O 1
ATOM 1532 N N . HIS A 1 196 ? -13.629 -13.550 -14.172 1.00 56.41 196 HIS A N 1
ATOM 1533 C CA . HIS A 1 196 ? -12.856 -13.509 -12.934 1.00 56.41 196 HIS A CA 1
ATOM 1534 C C . HIS A 1 196 ? -11.397 -13.099 -13.195 1.00 56.41 196 HIS A C 1
ATOM 1536 O O . HIS A 1 196 ? -10.550 -13.930 -13.512 1.00 56.41 196 HIS A O 1
ATOM 1542 N N . SER A 1 197 ? -11.090 -11.809 -13.031 1.00 76.56 197 SER A N 1
ATOM 1543 C CA . SER A 1 197 ? -9.708 -11.326 -12.980 1.00 76.56 197 SER A CA 1
ATOM 1544 C C . SER A 1 197 ? -9.006 -11.917 -11.757 1.00 76.56 197 SER A C 1
ATOM 1546 O O . SER A 1 197 ? -9.547 -11.842 -10.647 1.00 76.56 197 SER A O 1
ATOM 1548 N N . ILE A 1 198 ? -7.790 -12.444 -11.943 1.00 88.19 198 ILE A N 1
ATOM 1549 C CA . ILE A 1 198 ? -6.933 -12.922 -10.843 1.00 88.19 198 ILE A CA 1
ATOM 1550 C C . ILE A 1 198 ? -6.622 -11.822 -9.823 1.00 88.19 198 ILE A C 1
ATOM 1552 O O . ILE A 1 198 ? -6.301 -12.116 -8.682 1.00 88.19 198 ILE A O 1
ATOM 1556 N N . ASP A 1 199 ? -6.797 -10.558 -10.212 1.00 91.81 199 ASP A N 1
ATOM 1557 C CA . ASP A 1 199 ? -6.533 -9.396 -9.368 1.00 91.81 199 ASP A CA 1
ATOM 1558 C C . ASP A 1 199 ? -7.722 -9.044 -8.474 1.00 91.81 199 ASP A C 1
ATOM 1560 O O . ASP A 1 199 ? -7.646 -8.089 -7.707 1.00 91.81 199 ASP A O 1
ATOM 1564 N N . THR A 1 200 ? -8.848 -9.760 -8.574 1.00 92.06 200 THR A N 1
ATOM 1565 C CA . THR A 1 200 ? -10.088 -9.378 -7.882 1.00 92.06 200 THR A CA 1
ATOM 1566 C C . THR A 1 200 ? -9.896 -9.292 -6.370 1.00 92.06 200 THR A C 1
ATOM 1568 O O . THR A 1 200 ? -10.328 -8.300 -5.786 1.00 92.06 200 THR A O 1
ATOM 1571 N N . GLY A 1 201 ? -9.210 -10.265 -5.759 1.00 93.38 201 GLY A N 1
ATOM 1572 C CA . GLY A 1 201 ? -8.922 -10.256 -4.321 1.00 93.38 201 GLY A CA 1
ATOM 1573 C C . GLY A 1 201 ? -8.068 -9.054 -3.909 1.00 93.38 201 GLY A C 1
ATOM 1574 O O . GLY A 1 201 ? -8.445 -8.315 -3.003 1.00 93.38 201 GLY A O 1
ATOM 1575 N N . MET A 1 202 ? -6.981 -8.790 -4.641 1.00 95.62 202 MET A N 1
ATOM 1576 C CA . MET A 1 202 ? -6.093 -7.643 -4.406 1.00 95.62 202 MET A CA 1
ATOM 1577 C C . MET A 1 202 ? -6.798 -6.293 -4.612 1.00 95.62 202 MET A C 1
ATOM 1579 O O . MET A 1 202 ? -6.668 -5.393 -3.787 1.00 95.62 202 MET A O 1
ATOM 1583 N N . LEU A 1 203 ? -7.571 -6.146 -5.693 1.00 95.38 203 LEU A N 1
ATOM 1584 C CA . LEU A 1 203 ? -8.264 -4.901 -6.041 1.00 95.38 203 LEU A CA 1
ATOM 1585 C C . LEU A 1 203 ? -9.416 -4.588 -5.087 1.00 95.38 203 LEU A C 1
ATOM 1587 O O . LEU A 1 203 ? -9.640 -3.423 -4.780 1.00 95.38 203 LEU A O 1
ATOM 1591 N N . GLN A 1 204 ? -10.160 -5.600 -4.636 1.00 95.38 204 GLN A N 1
ATOM 1592 C CA . GLN A 1 204 ? -11.221 -5.412 -3.639 1.00 95.38 204 GLN A CA 1
ATOM 1593 C C . GLN A 1 204 ? -10.677 -5.341 -2.210 1.00 95.38 204 GLN A C 1
ATOM 1595 O O . GLN A 1 204 ? -11.403 -4.927 -1.313 1.00 95.38 204 GLN A O 1
ATOM 1600 N N . GLN A 1 205 ? -9.411 -5.721 -2.008 1.00 94.31 205 GLN A N 1
ATOM 1601 C CA . GLN A 1 205 ? -8.826 -5.952 -0.689 1.00 94.31 205 GLN A CA 1
ATOM 1602 C C . GLN A 1 205 ? -9.682 -6.914 0.146 1.00 94.31 205 GLN A C 1
ATOM 1604 O O . GLN A 1 205 ? -9.931 -6.690 1.330 1.00 94.31 205 GLN A O 1
ATOM 1609 N N . ASP A 1 206 ? -10.158 -7.982 -0.498 1.00 94.06 206 ASP A N 1
ATOM 1610 C CA . ASP A 1 206 ? -10.949 -9.012 0.164 1.00 94.06 206 ASP A CA 1
ATOM 1611 C C . ASP A 1 206 ? -10.026 -9.897 1.005 1.00 94.06 206 ASP A C 1
ATOM 1613 O O . ASP A 1 206 ? -9.351 -10.800 0.497 1.00 94.06 206 ASP A O 1
ATOM 1617 N N . PHE A 1 207 ? -10.008 -9.627 2.311 1.00 92.88 207 PHE A N 1
ATOM 1618 C CA . PHE A 1 207 ? -9.146 -10.329 3.253 1.00 92.88 207 PHE A CA 1
ATOM 1619 C C . PHE A 1 207 ? -9.516 -11.802 3.477 1.00 92.88 207 PHE A C 1
ATOM 1621 O O . PHE A 1 207 ? -8.743 -12.526 4.105 1.00 92.88 207 PHE A O 1
ATOM 1628 N N . ALA A 1 208 ? -10.652 -12.272 2.945 1.00 92.44 208 ALA A N 1
ATOM 1629 C CA . ALA A 1 208 ? -10.964 -13.698 2.891 1.00 92.44 208 ALA A CA 1
ATOM 1630 C C . ALA A 1 208 ? -10.209 -14.422 1.761 1.00 92.44 208 ALA A C 1
ATOM 1632 O O . ALA A 1 208 ? -9.975 -15.626 1.857 1.00 92.44 208 ALA A O 1
ATOM 1633 N N . LEU A 1 209 ? -9.821 -13.701 0.704 1.00 91.50 209 LEU A N 1
ATOM 1634 C CA . LEU A 1 209 ? -9.104 -14.245 -0.453 1.00 91.50 209 LEU A CA 1
ATOM 1635 C C . LEU A 1 209 ? -7.596 -13.982 -0.384 1.00 91.50 209 LEU A C 1
ATOM 1637 O O . LEU A 1 209 ? -6.805 -14.820 -0.811 1.00 91.50 209 LEU A O 1
ATOM 1641 N N . VAL A 1 210 ? -7.196 -12.829 0.155 1.00 94.44 210 VAL A N 1
ATOM 1642 C CA . VAL A 1 210 ? -5.803 -12.369 0.189 1.00 94.44 210 VAL A CA 1
ATOM 1643 C C . VAL A 1 210 ? -5.465 -11.839 1.578 1.00 94.44 210 VAL A C 1
ATOM 1645 O O . VAL A 1 210 ? -6.161 -10.981 2.102 1.00 94.44 210 VAL A O 1
ATOM 1648 N N . SER A 1 211 ? -4.356 -12.274 2.177 1.00 95.94 211 SER A N 1
ATOM 1649 C CA . SER A 1 211 ? -3.965 -11.755 3.492 1.00 95.94 211 SER A CA 1
ATOM 1650 C C . SER A 1 211 ? -3.520 -10.286 3.448 1.00 95.94 211 SER A C 1
ATOM 1652 O O . SER A 1 211 ? -2.951 -9.807 2.463 1.00 95.94 211 SER A O 1
ATOM 1654 N N . VAL A 1 212 ? -3.698 -9.584 4.571 1.00 94.75 212 VAL A N 1
ATOM 1655 C CA . VAL A 1 212 ? -3.219 -8.201 4.755 1.00 94.75 212 VAL A CA 1
ATOM 1656 C C . VAL A 1 212 ? -1.718 -8.085 4.451 1.00 94.75 212 VAL A C 1
ATOM 1658 O O . VAL A 1 212 ? -1.295 -7.124 3.812 1.00 94.75 212 VAL A O 1
ATOM 1661 N N . ASP A 1 213 ? -0.919 -9.090 4.822 1.00 95.88 213 ASP A N 1
ATOM 1662 C CA . ASP A 1 213 ? 0.528 -9.112 4.567 1.00 95.88 213 ASP A CA 1
ATOM 1663 C C . ASP A 1 213 ? 0.878 -9.101 3.075 1.00 95.88 213 ASP A C 1
ATOM 1665 O O . ASP A 1 213 ? 1.885 -8.510 2.682 1.00 95.88 213 ASP A O 1
ATOM 1669 N N . ILE A 1 214 ? 0.075 -9.757 2.229 1.00 96.81 214 ILE A N 1
ATOM 1670 C CA . ILE A 1 214 ? 0.289 -9.763 0.776 1.00 96.81 214 ILE A CA 1
ATOM 1671 C C . ILE A 1 214 ? -0.011 -8.373 0.206 1.00 96.81 214 ILE A C 1
ATOM 1673 O O . ILE A 1 214 ? 0.814 -7.832 -0.532 1.00 96.81 214 ILE A O 1
ATOM 1677 N N . VAL A 1 215 ? -1.129 -7.762 0.614 1.00 97.06 215 VAL A N 1
ATOM 1678 C CA . VAL A 1 215 ? -1.499 -6.394 0.210 1.00 97.06 215 VAL A CA 1
ATOM 1679 C C . VAL A 1 215 ? -0.421 -5.393 0.631 1.00 97.06 215 VAL A C 1
ATOM 1681 O O . VAL A 1 215 ? 0.058 -4.609 -0.189 1.00 97.06 215 VAL A O 1
ATOM 1684 N N . LEU A 1 216 ? 0.020 -5.450 1.891 1.00 96.62 216 LEU A N 1
ATOM 1685 C CA . LEU A 1 216 ? 1.071 -4.576 2.411 1.00 96.62 216 LEU A CA 1
ATOM 1686 C C . LEU A 1 216 ? 2.406 -4.785 1.697 1.00 96.62 216 LEU A C 1
ATOM 1688 O O . LEU A 1 216 ? 3.085 -3.810 1.383 1.00 96.62 216 LEU A O 1
ATOM 1692 N N . ARG A 1 217 ? 2.779 -6.030 1.379 1.00 97.81 217 ARG A N 1
ATOM 1693 C CA . ARG A 1 217 ? 4.012 -6.314 0.634 1.00 97.81 217 ARG A CA 1
ATOM 1694 C C . ARG A 1 217 ? 4.000 -5.664 -0.747 1.00 97.81 217 ARG A C 1
ATOM 1696 O O . ARG A 1 217 ? 5.025 -5.106 -1.145 1.00 97.81 217 ARG A O 1
ATOM 1703 N N . GLY A 1 218 ? 2.869 -5.713 -1.452 1.00 97.88 218 GLY A N 1
ATOM 1704 C CA . GLY A 1 218 ? 2.703 -5.039 -2.741 1.00 97.88 218 GLY A CA 1
ATOM 1705 C C . GLY A 1 218 ? 2.914 -3.529 -2.619 1.00 97.88 218 GLY A C 1
ATOM 1706 O O . GLY A 1 218 ? 3.758 -2.952 -3.304 1.00 97.88 218 GLY A O 1
ATOM 1707 N N . ARG A 1 219 ? 2.249 -2.897 -1.645 1.00 97.81 219 ARG A N 1
ATOM 1708 C CA . ARG A 1 219 ? 2.386 -1.455 -1.374 1.00 97.81 219 ARG A CA 1
ATOM 1709 C C . ARG A 1 219 ? 3.806 -1.049 -1.010 1.00 97.81 219 ARG A C 1
ATOM 1711 O O . ARG A 1 219 ? 4.327 -0.118 -1.605 1.00 97.81 219 ARG A O 1
ATOM 1718 N N . VAL A 1 220 ? 4.459 -1.772 -0.099 1.00 98.44 220 VAL A N 1
ATOM 1719 C CA . VAL A 1 220 ? 5.860 -1.521 0.275 1.00 98.44 220 VAL A CA 1
ATOM 1720 C C . VAL A 1 220 ? 6.780 -1.674 -0.937 1.00 98.44 220 VAL A C 1
ATOM 1722 O O . VAL A 1 220 ? 7.698 -0.881 -1.116 1.00 98.44 220 VAL A O 1
ATOM 1725 N N . THR A 1 221 ? 6.525 -2.654 -1.806 1.00 98.62 221 THR A N 1
ATOM 1726 C CA . THR A 1 221 ? 7.307 -2.850 -3.035 1.00 98.62 221 THR A CA 1
ATOM 1727 C C . THR A 1 221 ? 7.116 -1.703 -4.025 1.00 98.62 221 THR A C 1
ATOM 1729 O O . THR A 1 221 ? 8.091 -1.191 -4.568 1.00 98.62 221 THR A O 1
ATOM 1732 N N . ALA A 1 222 ? 5.884 -1.242 -4.220 1.00 98.56 222 ALA A N 1
ATOM 1733 C CA . ALA A 1 222 ? 5.606 -0.082 -5.057 1.00 98.56 222 ALA A CA 1
ATOM 1734 C C . ALA A 1 222 ? 6.181 1.219 -4.459 1.00 98.56 222 ALA A C 1
ATOM 1736 O O . ALA A 1 222 ? 6.719 2.040 -5.199 1.00 98.56 222 ALA A O 1
ATOM 1737 N N . SER A 1 223 ? 6.155 1.376 -3.129 1.00 98.62 223 SER A N 1
ATOM 1738 C CA . SER A 1 223 ? 6.806 2.480 -2.410 1.00 98.62 223 SER A CA 1
ATOM 1739 C C . SER A 1 223 ? 8.321 2.494 -2.626 1.00 98.62 223 SER A C 1
ATOM 1741 O O . SER A 1 223 ? 8.876 3.549 -2.926 1.00 98.62 223 SER A O 1
ATOM 1743 N N . LYS A 1 224 ? 8.984 1.327 -2.564 1.00 98.38 224 LYS A N 1
ATOM 1744 C CA . LYS A 1 224 ? 10.395 1.174 -2.970 1.00 98.38 224 LYS A CA 1
ATOM 1745 C C . LYS A 1 224 ? 10.605 1.650 -4.405 1.00 98.38 224 LYS A C 1
ATOM 1747 O O . LYS A 1 224 ? 11.536 2.399 -4.680 1.00 98.38 224 LYS A O 1
ATOM 1752 N N . GLY A 1 225 ? 9.706 1.255 -5.307 1.00 98.12 225 GLY A N 1
ATOM 1753 C CA . GLY A 1 225 ? 9.710 1.706 -6.695 1.00 98.12 225 GLY A CA 1
ATOM 1754 C C . GLY A 1 225 ? 9.649 3.232 -6.833 1.00 98.12 225 GLY A C 1
ATOM 1755 O O . GLY A 1 225 ? 10.459 3.804 -7.563 1.00 98.12 225 GLY A O 1
ATOM 1756 N N . LEU A 1 226 ? 8.751 3.910 -6.109 1.00 98.38 226 LEU A N 1
ATOM 1757 C CA . LEU A 1 226 ? 8.700 5.378 -6.103 1.00 98.38 226 LEU A CA 1
ATOM 1758 C C . LEU A 1 226 ? 9.976 6.004 -5.531 1.00 98.38 226 LEU A C 1
ATOM 1760 O O . LEU A 1 226 ? 10.466 6.971 -6.106 1.00 98.38 226 LEU A O 1
ATOM 1764 N N . GLY A 1 227 ? 10.546 5.436 -4.466 1.00 97.25 227 GLY A N 1
ATOM 1765 C CA . GLY A 1 227 ? 11.825 5.897 -3.922 1.00 97.25 227 GLY A CA 1
ATOM 1766 C C . GLY A 1 227 ? 12.959 5.829 -4.954 1.00 97.25 227 GLY A C 1
ATOM 1767 O O . GLY A 1 227 ? 13.681 6.803 -5.156 1.00 97.25 227 GLY A O 1
ATOM 1768 N N . ILE A 1 228 ? 13.052 4.716 -5.689 1.00 96.69 228 ILE A N 1
ATOM 1769 C CA . ILE A 1 228 ? 13.998 4.556 -6.806 1.00 96.69 228 ILE A CA 1
ATOM 1770 C C . ILE A 1 228 ? 13.709 5.567 -7.922 1.00 96.69 228 ILE A C 1
ATOM 1772 O O . ILE A 1 228 ? 14.628 6.159 -8.471 1.00 96.69 228 ILE A O 1
ATOM 1776 N N . LEU A 1 229 ? 12.445 5.809 -8.273 1.00 96.62 229 LEU A N 1
ATOM 1777 C CA . LEU A 1 229 ? 12.108 6.816 -9.284 1.00 96.62 229 LEU A CA 1
ATOM 1778 C C . LEU A 1 229 ? 12.589 8.215 -8.869 1.00 96.62 229 LEU A C 1
ATOM 1780 O O . LEU A 1 229 ? 13.165 8.932 -9.685 1.00 96.62 229 LEU A O 1
ATOM 1784 N N . MET A 1 230 ? 12.381 8.582 -7.603 1.00 94.56 230 MET A N 1
ATOM 1785 C CA . MET A 1 230 ? 12.813 9.867 -7.053 1.00 94.56 230 MET A CA 1
ATOM 1786 C C . MET A 1 230 ? 14.337 10.031 -7.092 1.00 94.56 230 MET A C 1
ATOM 1788 O O . MET A 1 230 ? 14.814 11.138 -7.321 1.00 94.56 230 MET A O 1
ATOM 1792 N N . SER A 1 231 ? 15.119 8.958 -6.918 1.00 92.00 231 SER A N 1
ATOM 1793 C CA . SER A 1 231 ? 16.587 9.055 -6.918 1.00 92.00 231 SER A CA 1
ATOM 1794 C C . SER A 1 231 ? 17.196 9.321 -8.297 1.00 92.00 231 SER A C 1
ATOM 1796 O O . SER A 1 231 ? 18.341 9.755 -8.377 1.00 92.00 231 SER A O 1
ATOM 1798 N N . TYR A 1 232 ? 16.446 9.066 -9.371 1.00 91.56 232 TYR A N 1
ATOM 1799 C CA . TYR A 1 232 ? 16.835 9.366 -10.755 1.00 91.56 232 TYR A CA 1
ATOM 1800 C C . TYR A 1 232 ? 16.119 10.604 -11.316 1.00 91.56 232 TYR A C 1
ATOM 1802 O O . TYR A 1 232 ? 16.268 10.929 -12.495 1.00 91.56 232 TYR A O 1
ATOM 1810 N N . TRP A 1 233 ? 15.315 11.288 -10.500 1.00 92.00 233 TRP A N 1
ATOM 1811 C CA . TRP A 1 233 ? 14.568 12.457 -10.943 1.00 92.00 233 TRP A CA 1
ATOM 1812 C C . TRP A 1 233 ? 15.480 13.684 -11.102 1.00 92.00 233 TRP A C 1
ATOM 1814 O O . TRP A 1 233 ? 16.381 13.875 -10.284 1.00 92.00 233 TRP A O 1
ATOM 1824 N N . PRO A 1 234 ? 15.237 14.572 -12.086 1.00 89.50 234 PRO A N 1
ATOM 1825 C CA . PRO A 1 234 ? 16.008 15.805 -12.213 1.00 89.50 234 PRO A CA 1
ATOM 1826 C C . PRO A 1 234 ? 15.869 16.706 -10.980 1.00 89.50 234 PRO A C 1
ATOM 1828 O O . PRO A 1 234 ? 14.754 17.096 -10.616 1.00 89.50 234 PRO A O 1
ATOM 1831 N N . ASN A 1 235 ? 17.003 17.087 -10.382 1.00 85.38 235 ASN A N 1
ATOM 1832 C CA . ASN A 1 235 ? 17.057 17.888 -9.151 1.00 85.38 235 ASN A CA 1
ATOM 1833 C C . ASN A 1 235 ? 16.235 19.186 -9.240 1.00 85.38 235 ASN A C 1
ATOM 1835 O O . ASN A 1 235 ? 15.535 19.516 -8.285 1.00 85.38 235 ASN A O 1
ATOM 1839 N N . ASP A 1 236 ? 16.240 19.856 -10.397 1.00 87.81 236 ASP A N 1
ATOM 1840 C CA . ASP A 1 236 ? 15.538 21.131 -10.626 1.00 87.81 236 ASP A CA 1
ATOM 1841 C C . ASP A 1 236 ? 14.011 21.035 -10.474 1.00 87.81 236 ASP A C 1
ATOM 1843 O O . ASP A 1 236 ? 13.345 22.033 -10.214 1.00 87.81 236 ASP A O 1
ATOM 1847 N N . SER A 1 237 ? 13.441 19.838 -10.640 1.00 91.56 237 SER A N 1
ATOM 1848 C CA . SER A 1 237 ? 11.988 19.608 -10.598 1.00 91.56 237 SER A CA 1
ATOM 1849 C C . SER A 1 237 ? 11.548 18.629 -9.508 1.00 91.56 237 SER A C 1
ATOM 1851 O O . SER A 1 237 ? 10.349 18.404 -9.331 1.00 91.56 237 SER A O 1
ATOM 1853 N N . LEU A 1 238 ? 12.496 18.043 -8.769 1.00 91.75 238 LEU A N 1
ATOM 1854 C CA . LEU A 1 238 ? 12.231 17.026 -7.752 1.00 91.75 238 LEU A CA 1
ATOM 1855 C C . LEU A 1 238 ? 11.350 17.571 -6.625 1.00 91.75 238 LEU A C 1
ATOM 1857 O O . LEU A 1 238 ? 10.338 16.956 -6.286 1.00 91.75 238 LEU A O 1
ATOM 1861 N N . GLU A 1 239 ? 11.695 18.742 -6.080 1.00 93.56 239 GLU A N 1
ATOM 1862 C CA . GLU A 1 239 ? 10.907 19.364 -5.011 1.00 93.56 239 GLU A CA 1
ATOM 1863 C C . GLU A 1 239 ? 9.477 19.645 -5.481 1.00 93.56 239 GLU A C 1
ATOM 1865 O O . GLU A 1 239 ? 8.529 19.166 -4.863 1.00 93.56 239 GLU A O 1
ATOM 1870 N N . THR A 1 240 ? 9.317 20.350 -6.604 1.00 94.62 240 THR A N 1
ATOM 1871 C CA . THR A 1 240 ? 8.003 20.708 -7.160 1.00 94.62 240 THR A CA 1
ATOM 1872 C C . THR A 1 240 ? 7.134 19.487 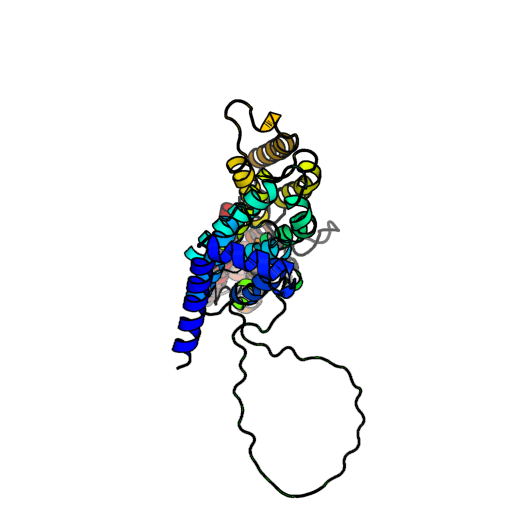-7.453 1.00 94.62 240 THR A C 1
ATOM 1874 O O . THR A 1 240 ? 5.916 19.563 -7.342 1.00 94.62 240 THR A O 1
ATOM 1877 N N . THR A 1 241 ? 7.743 18.357 -7.815 1.00 96.19 241 THR A N 1
ATOM 1878 C CA . THR A 1 241 ? 7.003 17.147 -8.186 1.00 96.19 241 THR A CA 1
ATOM 1879 C C . THR A 1 241 ? 6.544 16.341 -6.970 1.00 96.19 241 THR A C 1
ATOM 1881 O O . THR A 1 241 ? 5.425 15.833 -6.973 1.00 96.19 241 THR A O 1
ATOM 1884 N N . PHE A 1 242 ? 7.388 16.186 -5.942 1.00 97.19 242 PHE A N 1
ATOM 1885 C CA . PHE A 1 242 ? 7.157 15.198 -4.875 1.00 97.19 242 PHE A CA 1
ATOM 1886 C C . PHE A 1 242 ? 6.846 15.786 -3.498 1.00 97.19 242 PHE A C 1
ATOM 1888 O O . PHE A 1 242 ? 6.228 15.094 -2.687 1.00 97.19 242 PHE A O 1
ATOM 1895 N N . LYS A 1 243 ? 7.246 17.031 -3.215 1.00 95.81 243 LYS A N 1
ATOM 1896 C CA . LYS A 1 243 ? 7.133 17.640 -1.878 1.00 95.81 243 LYS A CA 1
ATOM 1897 C C . LYS A 1 243 ? 5.724 17.549 -1.307 1.00 95.81 243 LYS A C 1
ATOM 1899 O O . LYS A 1 243 ? 5.547 17.035 -0.204 1.00 95.81 243 LYS A O 1
ATOM 1904 N N . ASP A 1 244 ? 4.735 18.004 -2.070 1.00 96.88 244 ASP A N 1
ATOM 1905 C CA . ASP A 1 244 ? 3.358 18.095 -1.587 1.00 96.88 244 ASP A CA 1
ATOM 1906 C C . ASP A 1 244 ? 2.760 16.711 -1.327 1.00 96.88 244 ASP A C 1
ATOM 1908 O O . ASP A 1 244 ? 2.081 16.521 -0.321 1.00 96.88 244 ASP A O 1
ATOM 1912 N N . PHE A 1 245 ? 3.079 15.713 -2.159 1.00 97.44 245 PHE A N 1
ATOM 1913 C CA . PHE A 1 245 ? 2.651 14.334 -1.919 1.00 97.44 245 PHE A CA 1
ATOM 1914 C C . PHE A 1 245 ? 3.253 13.781 -0.626 1.00 97.44 245 PHE A C 1
ATOM 1916 O O . PHE A 1 245 ? 2.520 13.297 0.236 1.00 97.44 245 PHE A O 1
ATOM 1923 N N . ILE A 1 246 ? 4.576 13.866 -0.463 1.00 97.50 246 ILE A N 1
ATOM 1924 C CA . ILE A 1 246 ? 5.258 13.295 0.705 1.00 97.50 246 ILE A CA 1
ATOM 1925 C C . ILE A 1 246 ? 4.775 13.961 1.997 1.00 97.50 246 ILE A C 1
ATOM 1927 O O . ILE A 1 246 ? 4.393 13.262 2.936 1.00 97.50 246 ILE A O 1
ATOM 1931 N N . LEU A 1 247 ? 4.714 15.295 2.040 1.00 97.25 247 LEU A N 1
ATOM 1932 C CA . LEU A 1 247 ? 4.263 16.020 3.230 1.00 97.25 247 LEU A CA 1
ATOM 1933 C C . LEU A 1 247 ? 2.779 15.769 3.539 1.00 97.25 247 LEU A C 1
ATOM 1935 O O . LEU A 1 247 ? 2.425 15.576 4.706 1.00 97.25 247 LEU A O 1
ATOM 1939 N N . ALA A 1 248 ? 1.909 15.701 2.524 1.00 97.12 248 ALA A N 1
ATOM 1940 C CA . ALA A 1 248 ? 0.494 15.381 2.723 1.00 97.12 248 ALA A CA 1
ATOM 1941 C C . ALA A 1 248 ? 0.295 13.973 3.310 1.00 97.12 248 ALA A C 1
ATOM 1943 O O . ALA A 1 248 ? -0.549 13.779 4.187 1.00 97.12 248 ALA A O 1
ATOM 1944 N N . TYR A 1 249 ? 1.085 12.983 2.880 1.00 97.25 249 TYR A N 1
ATOM 1945 C CA . TYR A 1 249 ? 0.950 11.620 3.399 1.00 97.25 249 TYR A CA 1
ATOM 1946 C C . TYR A 1 249 ? 1.647 11.402 4.747 1.00 97.25 249 TYR A C 1
ATOM 1948 O O . TYR A 1 249 ? 1.086 10.710 5.595 1.00 97.25 249 TYR A O 1
ATOM 1956 N N . LEU A 1 250 ? 2.782 12.057 5.019 1.00 96.06 250 LEU A N 1
ATOM 1957 C CA . LEU A 1 250 ? 3.397 12.055 6.355 1.00 96.06 250 LEU A CA 1
ATOM 1958 C C . LEU A 1 250 ? 2.495 12.739 7.404 1.00 96.06 250 LEU A C 1
ATOM 1960 O O . LEU A 1 250 ? 2.447 12.326 8.564 1.00 96.06 250 LEU A O 1
ATOM 1964 N N . SER A 1 251 ? 1.713 13.746 7.004 1.00 95.00 251 SER A N 1
ATOM 1965 C CA . SER A 1 251 ? 0.716 14.401 7.867 1.00 95.00 251 SER A CA 1
ATOM 1966 C C . SER A 1 251 ? -0.657 13.712 7.886 1.00 95.00 251 SER A C 1
ATOM 1968 O O . SER A 1 251 ? -1.492 14.066 8.714 1.00 95.00 251 SER A O 1
ATOM 1970 N N . SER A 1 252 ? -0.879 12.680 7.064 1.00 95.00 252 SER A N 1
ATOM 1971 C CA . SER A 1 252 ? -2.178 12.010 6.902 1.00 95.00 252 SER A CA 1
ATOM 1972 C C . SER A 1 252 ? -2.769 11.498 8.224 1.00 95.00 252 SER A C 1
ATOM 1974 O O . SER A 1 252 ? -2.018 11.027 9.075 1.00 95.00 252 SER A O 1
ATOM 1976 N N . PRO A 1 253 ? -4.102 11.491 8.407 1.00 93.81 253 PRO A N 1
ATOM 1977 C CA . PRO A 1 253 ? -4.739 10.877 9.577 1.00 93.81 253 PRO A CA 1
ATOM 1978 C C . PRO A 1 253 ? -4.762 9.335 9.520 1.00 93.81 253 PRO A C 1
ATOM 1980 O O . PRO A 1 253 ? -5.319 8.693 10.410 1.00 93.81 253 PRO A O 1
ATOM 1983 N N . TRP A 1 254 ? -4.203 8.724 8.473 1.00 94.69 254 TRP A N 1
ATOM 1984 C CA . TRP A 1 254 ? -4.079 7.275 8.308 1.00 94.69 254 TRP A CA 1
ATOM 1985 C C . TRP A 1 254 ? -2.666 6.830 8.683 1.00 94.69 254 TRP A C 1
ATOM 1987 O O . TRP A 1 254 ? -1.702 7.298 8.076 1.00 94.69 254 TRP A O 1
ATOM 1997 N N . ALA A 1 255 ? -2.538 5.912 9.644 1.00 94.62 255 ALA A N 1
ATOM 1998 C CA . ALA A 1 255 ? -1.238 5.401 10.076 1.00 94.62 255 ALA A CA 1
ATOM 1999 C C . ALA A 1 255 ? -0.481 4.723 8.922 1.00 94.62 255 ALA A C 1
ATOM 2001 O O . ALA A 1 255 ? 0.689 5.030 8.693 1.00 94.62 255 ALA A O 1
ATOM 2002 N N . SER A 1 256 ? -1.160 3.891 8.120 1.00 94.50 256 SER A N 1
ATOM 2003 C CA . SER A 1 256 ? -0.542 3.246 6.952 1.00 94.50 256 SER A CA 1
ATOM 2004 C C . SER A 1 256 ? -0.008 4.243 5.921 1.00 94.50 256 SER A C 1
ATOM 2006 O O . SER A 1 256 ? 1.067 4.019 5.369 1.00 94.50 256 SER A O 1
ATOM 2008 N N . ASN A 1 257 ? -0.693 5.368 5.691 1.00 96.19 257 ASN A N 1
ATOM 2009 C CA . ASN A 1 257 ? -0.212 6.396 4.763 1.00 96.19 257 ASN A CA 1
ATOM 2010 C C . ASN A 1 257 ? 1.067 7.062 5.274 1.00 96.19 257 ASN A C 1
ATOM 2012 O O . ASN A 1 257 ? 2.005 7.245 4.497 1.00 96.19 257 ASN A O 1
ATOM 2016 N N . LYS A 1 258 ? 1.135 7.371 6.579 1.00 95.88 258 LYS A N 1
ATOM 2017 C CA . LYS A 1 258 ? 2.356 7.904 7.202 1.00 95.88 258 LYS A CA 1
ATOM 2018 C C . LYS A 1 258 ? 3.521 6.930 7.031 1.00 95.88 258 LYS A C 1
ATOM 2020 O O . LYS A 1 258 ? 4.592 7.322 6.574 1.00 95.88 258 LYS A O 1
ATOM 2025 N N . GLN A 1 259 ? 3.290 5.654 7.344 1.00 95.50 259 GLN A N 1
ATOM 2026 C CA . GLN A 1 259 ? 4.293 4.593 7.238 1.00 95.50 259 GLN A CA 1
ATOM 2027 C C . GLN A 1 259 ? 4.769 4.403 5.791 1.00 95.50 259 GLN A C 1
ATOM 2029 O O . GLN A 1 259 ? 5.969 4.366 5.536 1.00 95.50 259 GLN A O 1
ATOM 2034 N N . LEU A 1 260 ? 3.855 4.336 4.819 1.00 98.00 260 LEU A N 1
ATOM 2035 C CA . LEU A 1 260 ? 4.210 4.172 3.407 1.00 98.00 260 LEU A CA 1
ATOM 2036 C C . LEU A 1 260 ? 4.950 5.394 2.850 1.00 98.00 260 LEU A C 1
ATOM 2038 O O . LEU A 1 260 ? 5.866 5.217 2.049 1.00 98.00 260 LEU A O 1
ATOM 2042 N N . ALA A 1 261 ? 4.613 6.612 3.285 1.00 97.94 261 ALA A N 1
ATOM 2043 C CA . ALA A 1 261 ? 5.347 7.822 2.913 1.00 97.94 261 ALA A CA 1
ATOM 2044 C C . ALA A 1 261 ? 6.763 7.849 3.512 1.00 97.94 261 ALA A C 1
ATOM 2046 O O . ALA A 1 261 ? 7.716 8.238 2.830 1.00 97.94 261 ALA A O 1
ATOM 2047 N N . ALA A 1 262 ? 6.920 7.372 4.750 1.00 96.56 262 ALA A N 1
ATOM 2048 C CA . ALA A 1 262 ? 8.229 7.179 5.365 1.00 96.56 262 ALA A CA 1
ATOM 2049 C C . ALA A 1 262 ? 9.062 6.138 4.598 1.00 96.56 262 ALA A C 1
ATOM 2051 O O . ALA A 1 262 ? 10.221 6.406 4.300 1.00 96.56 262 ALA A O 1
ATOM 2052 N N . VAL A 1 263 ? 8.463 5.015 4.175 1.00 97.88 263 VAL A N 1
ATOM 2053 C CA . VAL A 1 263 ? 9.136 4.008 3.330 1.00 97.88 263 VAL A CA 1
ATOM 2054 C C . VAL A 1 263 ? 9.584 4.607 1.995 1.00 97.88 263 VAL A C 1
ATOM 2056 O O . VAL A 1 263 ? 10.713 4.373 1.583 1.00 97.88 263 VAL A O 1
ATOM 2059 N N . ILE A 1 264 ? 8.744 5.399 1.316 1.00 98.25 264 ILE A N 1
ATOM 2060 C CA . ILE A 1 264 ? 9.141 6.068 0.061 1.00 98.25 264 ILE A CA 1
ATOM 2061 C C . ILE A 1 264 ? 10.355 6.975 0.299 1.00 98.25 264 ILE A C 1
ATOM 2063 O O . ILE A 1 264 ? 11.308 6.946 -0.477 1.00 98.25 264 ILE A O 1
ATOM 2067 N N . THR A 1 265 ? 10.333 7.749 1.387 1.00 95.38 265 THR A N 1
ATOM 2068 C CA . THR A 1 265 ? 11.421 8.667 1.755 1.00 95.38 265 THR A CA 1
ATOM 2069 C C . THR A 1 265 ? 12.712 7.912 2.077 1.00 95.38 265 THR A C 1
ATOM 2071 O O . THR A 1 265 ? 13.782 8.279 1.590 1.00 95.38 265 THR A O 1
ATOM 2074 N N . GLU A 1 266 ? 12.620 6.832 2.855 1.00 93.75 266 GLU A N 1
ATOM 2075 C CA . GLU A 1 266 ? 13.753 5.968 3.180 1.00 93.75 266 GLU A CA 1
ATOM 2076 C C . GLU A 1 266 ? 14.359 5.373 1.905 1.00 93.75 266 GLU A C 1
ATOM 2078 O O . GLU A 1 266 ? 15.564 5.469 1.681 1.00 93.75 266 GLU A O 1
ATOM 2083 N N . GLU A 1 267 ? 13.533 4.801 1.034 1.00 95.00 267 GLU A N 1
ATOM 2084 C CA . GLU A 1 267 ? 13.993 4.144 -0.189 1.00 95.00 267 GLU A CA 1
ATOM 2085 C C . GLU A 1 267 ? 14.555 5.139 -1.204 1.00 95.00 267 GLU A C 1
ATOM 2087 O O . GLU A 1 267 ? 15.537 4.829 -1.878 1.00 95.00 267 GLU A O 1
ATOM 2092 N N . TRP A 1 268 ? 14.014 6.358 -1.266 1.00 93.44 268 TRP A N 1
ATOM 2093 C CA . TRP A 1 268 ? 14.619 7.456 -2.017 1.00 93.44 268 TRP A CA 1
ATOM 2094 C C . TRP A 1 268 ? 16.012 7.794 -1.486 1.00 93.44 268 TRP A C 1
ATOM 2096 O O . TRP A 1 268 ? 16.973 7.839 -2.258 1.00 93.44 268 TRP A O 1
ATOM 2106 N N . SER A 1 269 ? 16.153 7.965 -0.169 1.00 89.75 269 SER A N 1
ATOM 2107 C CA . SER A 1 269 ? 17.449 8.270 0.447 1.00 89.75 269 SER A CA 1
ATOM 2108 C C . SER A 1 269 ? 18.476 7.154 0.217 1.00 89.75 269 SER A C 1
ATOM 2110 O O . SER A 1 269 ? 19.629 7.434 -0.101 1.00 89.75 269 SER A O 1
ATOM 2112 N N . ARG A 1 270 ? 18.041 5.889 0.289 1.00 89.69 270 ARG A N 1
ATOM 2113 C CA . ARG A 1 270 ? 18.864 4.692 0.072 1.00 89.69 270 ARG A CA 1
ATOM 2114 C C . ARG A 1 270 ? 19.279 4.521 -1.390 1.00 89.69 270 ARG A C 1
ATOM 2116 O O . ARG A 1 270 ? 20.379 4.044 -1.653 1.00 89.69 270 ARG A O 1
ATOM 2123 N N . SER A 1 271 ? 18.395 4.875 -2.321 1.00 88.75 271 SER A N 1
ATOM 2124 C CA . SER A 1 271 ? 18.623 4.732 -3.766 1.00 88.75 271 SER A CA 1
ATOM 2125 C C . SER A 1 271 ? 19.372 5.919 -4.368 1.00 88.75 271 SER A C 1
ATOM 2127 O O . SER A 1 271 ? 19.910 5.813 -5.468 1.00 88.75 271 SER A O 1
ATOM 2129 N N . THR A 1 272 ? 19.426 7.051 -3.662 1.00 84.19 272 THR A N 1
ATOM 2130 C CA . THR A 1 272 ? 20.210 8.205 -4.097 1.00 84.19 272 THR A CA 1
ATOM 2131 C C . THR A 1 272 ? 21.689 7.871 -3.986 1.00 84.19 272 THR A C 1
ATOM 2133 O O . THR A 1 272 ? 22.227 7.694 -2.893 1.00 84.19 272 THR A O 1
ATOM 2136 N N . ILE A 1 273 ? 22.352 7.773 -5.140 1.00 62.59 273 ILE A N 1
ATOM 2137 C CA . ILE A 1 273 ? 23.788 7.519 -5.232 1.00 62.59 273 ILE A CA 1
ATOM 2138 C C . ILE A 1 273 ? 24.510 8.781 -4.765 1.00 62.59 273 ILE A C 1
ATOM 2140 O O . ILE A 1 273 ? 24.854 9.668 -5.543 1.00 62.59 273 ILE A O 1
ATOM 2144 N N . VAL A 1 274 ? 24.731 8.875 -3.461 1.00 56.53 274 VAL A N 1
ATOM 2145 C CA . VAL A 1 274 ? 25.653 9.849 -2.904 1.00 56.53 274 VAL A CA 1
ATOM 2146 C C . VAL A 1 274 ? 27.053 9.312 -3.180 1.00 56.53 274 VAL A C 1
ATOM 2148 O O . VAL A 1 274 ? 27.497 8.360 -2.538 1.00 56.53 274 VAL A O 1
ATOM 2151 N N . ASN A 1 275 ? 27.774 9.918 -4.131 1.00 50.53 275 ASN A N 1
ATOM 2152 C CA . ASN A 1 275 ? 29.235 9.909 -4.052 1.00 50.53 275 ASN A CA 1
ATOM 2153 C C . ASN A 1 275 ? 29.565 10.341 -2.621 1.00 50.53 275 ASN A C 1
ATOM 2155 O O . ASN A 1 275 ? 29.195 11.445 -2.230 1.00 50.53 275 ASN A O 1
ATOM 2159 N N . ILE A 1 276 ? 30.180 9.445 -1.843 1.00 53.06 276 ILE A N 1
ATOM 2160 C CA . ILE A 1 276 ? 30.263 9.400 -0.362 1.00 53.06 276 ILE A CA 1
ATOM 2161 C C . ILE A 1 276 ? 30.853 10.681 0.289 1.00 53.06 276 ILE A C 1
ATOM 2163 O O . ILE A 1 276 ? 31.015 10.774 1.499 1.00 53.06 276 ILE A O 1
ATOM 2167 N N . GLN A 1 277 ? 31.160 11.706 -0.499 1.00 54.56 277 GLN A N 1
ATOM 2168 C CA . GLN A 1 277 ? 31.788 12.953 -0.092 1.00 54.56 277 GLN A CA 1
ATOM 2169 C C . GLN A 1 277 ? 30.806 14.096 0.222 1.00 54.56 277 GLN A C 1
ATOM 2171 O O . GLN A 1 277 ? 31.199 15.010 0.940 1.00 54.56 277 GLN A O 1
ATOM 2176 N N . THR A 1 278 ? 29.550 14.069 -0.246 1.00 60.88 278 THR A N 1
ATOM 2177 C CA . THR A 1 278 ? 28.587 15.168 0.001 1.00 60.88 278 THR A CA 1
ATOM 2178 C C . THR A 1 278 ? 27.342 14.695 0.751 1.00 60.88 278 THR A C 1
ATOM 2180 O O . THR A 1 278 ? 26.629 13.838 0.233 1.00 60.88 278 THR A O 1
ATOM 2183 N N . PRO A 1 279 ? 27.015 15.252 1.932 1.00 66.69 279 PRO A N 1
ATOM 2184 C CA . PRO A 1 279 ? 25.758 14.963 2.619 1.00 66.69 279 PRO A CA 1
ATOM 2185 C C . PRO A 1 279 ? 24.544 15.217 1.716 1.00 66.69 279 PRO A C 1
ATOM 2187 O O . PRO A 1 279 ? 24.482 16.236 1.032 1.00 66.69 279 PRO A O 1
ATOM 2190 N N . LEU A 1 280 ? 23.540 14.334 1.761 1.00 68.25 280 LEU A N 1
ATOM 2191 C CA . LEU A 1 280 ? 22.321 14.436 0.943 1.00 68.25 280 LEU A CA 1
ATOM 2192 C C . LEU A 1 280 ? 21.572 15.773 1.146 1.00 68.25 280 LEU A C 1
ATOM 2194 O O . LEU A 1 280 ? 20.960 16.298 0.221 1.00 68.25 280 LEU A O 1
ATOM 2198 N N . THR A 1 281 ? 21.691 16.373 2.334 1.00 67.38 281 THR A N 1
ATOM 2199 C CA . THR A 1 281 ? 21.145 17.700 2.676 1.00 67.38 281 THR A CA 1
ATOM 2200 C C . THR A 1 281 ? 21.718 18.842 1.836 1.00 67.38 281 THR A C 1
ATOM 2202 O O . THR A 1 281 ? 21.090 19.891 1.729 1.00 67.38 281 THR A O 1
ATOM 2205 N N . GLN A 1 282 ? 22.892 18.651 1.231 1.00 66.06 282 GLN A N 1
ATOM 2206 C CA . GLN A 1 282 ? 23.514 19.611 0.317 1.00 66.06 282 GLN A CA 1
ATOM 2207 C C . GLN A 1 282 ? 23.137 19.352 -1.150 1.00 66.06 282 GLN A C 1
ATOM 2209 O O . GLN A 1 282 ? 23.385 20.203 -1.997 1.00 66.06 282 GLN A O 1
ATOM 2214 N N . VAL A 1 283 ? 22.539 18.193 -1.453 1.00 67.38 283 VAL A N 1
ATOM 2215 C CA . VAL A 1 283 ? 22.186 17.769 -2.819 1.00 67.38 283 VAL A CA 1
ATOM 2216 C C . VAL A 1 283 ? 20.806 18.285 -3.229 1.00 67.38 283 VAL A C 1
ATOM 2218 O O . VAL A 1 283 ? 20.604 18.625 -4.391 1.00 67.38 283 VAL A O 1
ATOM 2221 N N . SER A 1 284 ? 19.850 18.364 -2.296 1.00 77.38 284 SER A N 1
ATOM 2222 C CA . SER A 1 284 ? 18.495 18.832 -2.601 1.00 77.38 284 SER A CA 1
ATOM 2223 C C . SER A 1 284 ? 17.841 19.561 -1.418 1.00 77.38 284 SER A C 1
ATOM 2225 O O . SER A 1 284 ? 17.831 19.021 -0.308 1.00 77.38 284 SER A O 1
ATOM 2227 N N . PRO A 1 285 ? 17.213 20.737 -1.636 1.00 84.19 285 PRO A N 1
ATOM 2228 C CA . PRO A 1 285 ? 16.438 21.436 -0.604 1.00 84.19 285 PRO A CA 1
ATOM 2229 C C . PRO A 1 285 ? 15.293 20.591 -0.025 1.00 84.19 285 PRO A C 1
ATOM 2231 O O . PRO A 1 285 ? 14.974 20.704 1.161 1.00 84.19 285 PRO A O 1
ATOM 2234 N N . LEU A 1 286 ? 14.728 19.683 -0.832 1.00 89.62 286 LEU A N 1
ATOM 2235 C CA . LEU A 1 286 ? 13.665 18.762 -0.426 1.00 89.62 286 LEU A CA 1
ATOM 2236 C C . LEU A 1 286 ? 14.080 17.887 0.768 1.00 89.62 286 LEU A C 1
ATOM 2238 O O . LEU A 1 286 ? 13.260 17.599 1.639 1.00 89.62 286 LEU A O 1
ATOM 2242 N N . VAL A 1 287 ? 15.356 17.497 0.835 1.00 88.81 287 VAL A N 1
ATOM 2243 C CA . VAL A 1 287 ? 15.900 16.645 1.904 1.00 88.81 287 VAL A CA 1
ATOM 2244 C C . VAL A 1 287 ? 15.812 17.360 3.244 1.00 88.81 287 VAL A C 1
ATOM 2246 O O . VAL A 1 287 ? 15.365 16.772 4.224 1.00 88.81 287 VAL A O 1
ATOM 2249 N N . SER A 1 288 ? 16.192 18.638 3.283 1.00 88.44 288 SER A N 1
ATOM 2250 C CA . SER A 1 288 ? 16.117 19.454 4.496 1.00 88.44 288 SER A CA 1
ATOM 2251 C C . SER A 1 288 ? 14.670 19.633 4.953 1.00 88.44 288 SER A C 1
ATOM 2253 O O . SER A 1 288 ? 14.385 19.463 6.133 1.00 88.44 288 SER A O 1
ATOM 2255 N N . ILE A 1 289 ? 13.744 19.885 4.020 1.00 92.44 289 ILE A N 1
ATOM 2256 C CA . ILE A 1 289 ? 12.312 20.040 4.323 1.00 92.44 289 ILE A CA 1
ATOM 2257 C C . ILE A 1 289 ? 11.736 18.756 4.932 1.00 92.44 289 ILE A C 1
ATOM 2259 O O . ILE A 1 289 ? 11.122 18.804 5.998 1.00 92.44 289 ILE A O 1
ATOM 2263 N N . ILE 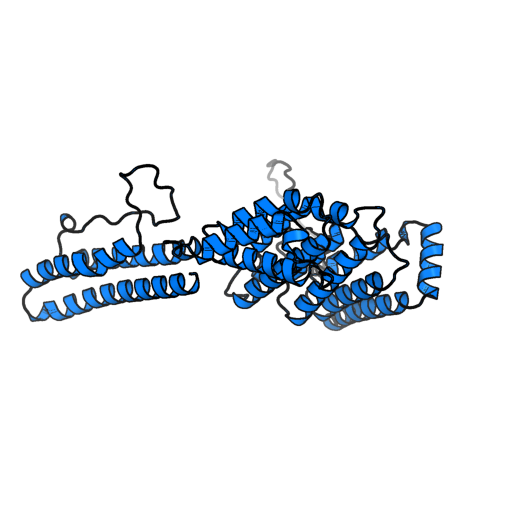A 1 290 ? 11.939 17.609 4.275 1.00 93.12 290 ILE A N 1
ATOM 2264 C CA . ILE A 1 290 ? 11.398 16.330 4.752 1.00 93.12 290 ILE A CA 1
ATOM 2265 C C . ILE A 1 290 ? 12.075 15.913 6.061 1.00 93.12 290 ILE A C 1
ATOM 2267 O O . ILE A 1 290 ? 11.385 15.483 6.979 1.00 93.12 290 ILE A O 1
ATOM 2271 N N . SER A 1 291 ? 13.394 16.090 6.185 1.00 91.88 291 SER A N 1
ATOM 2272 C CA . SER A 1 291 ? 14.137 15.779 7.412 1.00 91.88 291 SER A CA 1
ATOM 2273 C C . SER A 1 291 ? 13.617 16.581 8.605 1.00 91.88 291 SER A C 1
ATOM 2275 O O . SER A 1 291 ? 13.246 15.995 9.620 1.00 91.88 291 SER A O 1
ATOM 2277 N N . SER A 1 292 ? 13.486 17.907 8.470 1.00 93.38 292 SER A N 1
ATOM 2278 C CA . SER A 1 292 ? 12.917 18.755 9.524 1.00 93.38 292 SER A CA 1
ATOM 2279 C C . SER A 1 292 ? 11.486 18.349 9.882 1.00 93.38 292 SER A C 1
ATOM 2281 O O . SER A 1 292 ? 11.136 18.319 11.060 1.00 93.38 292 SER A O 1
ATOM 2283 N N . PHE A 1 293 ? 10.667 17.990 8.889 1.00 94.94 293 PHE A N 1
ATOM 2284 C CA . PHE A 1 293 ? 9.300 17.531 9.128 1.00 94.94 293 PHE A CA 1
ATOM 2285 C C . PHE A 1 293 ? 9.255 16.194 9.883 1.00 94.94 293 PHE A C 1
ATOM 2287 O O . PHE A 1 293 ? 8.506 16.052 10.845 1.00 94.94 293 PHE A O 1
ATOM 2294 N N . MET A 1 294 ? 10.078 15.219 9.490 1.00 93.75 294 MET A N 1
ATOM 2295 C CA . MET A 1 294 ? 10.145 13.912 10.150 1.00 93.75 294 MET A CA 1
ATOM 2296 C C . MET A 1 294 ? 10.710 14.008 11.571 1.00 93.75 294 MET A C 1
ATOM 2298 O O . MET A 1 294 ? 10.187 13.347 12.463 1.00 93.75 294 MET A O 1
ATOM 2302 N N . ILE A 1 295 ? 11.713 14.861 11.811 1.00 94.81 295 ILE A N 1
ATOM 2303 C CA . ILE A 1 295 ? 12.211 15.151 13.167 1.00 94.81 295 ILE A CA 1
ATOM 2304 C C . ILE A 1 295 ? 11.087 15.745 14.020 1.00 94.81 295 ILE A C 1
ATOM 2306 O O . ILE A 1 295 ? 10.842 15.258 15.119 1.00 94.81 295 ILE A O 1
ATOM 2310 N N . SER A 1 296 ? 10.333 16.712 13.487 1.00 94.94 296 SER A N 1
ATOM 2311 C CA . SER A 1 296 ? 9.188 17.287 14.199 1.00 94.94 296 SER A CA 1
ATOM 2312 C C . SER A 1 296 ? 8.112 16.249 14.535 1.00 94.94 296 SER A C 1
ATOM 2314 O O . SER A 1 296 ? 7.468 16.389 15.571 1.00 94.94 296 SER A O 1
ATOM 2316 N N . ILE A 1 297 ? 7.903 15.227 13.696 1.00 92.31 297 ILE A N 1
ATOM 2317 C CA . ILE A 1 297 ? 6.993 14.116 14.016 1.00 92.31 297 ILE A CA 1
ATOM 2318 C C . ILE A 1 297 ? 7.541 13.303 15.193 1.00 92.31 297 ILE A C 1
ATOM 2320 O O . ILE A 1 297 ? 6.793 13.030 16.127 1.00 92.31 297 ILE A O 1
ATOM 2324 N N . LEU A 1 298 ? 8.830 12.949 15.171 1.00 92.19 298 LEU A N 1
ATOM 2325 C CA . LEU A 1 298 ? 9.470 12.152 16.225 1.00 92.19 298 LEU A CA 1
ATOM 2326 C C . LEU A 1 298 ? 9.519 12.872 17.581 1.00 92.19 298 LEU A C 1
ATOM 2328 O O . LEU A 1 298 ? 9.457 12.221 18.619 1.00 92.19 298 LEU A O 1
ATOM 2332 N N . GLU A 1 299 ? 9.638 14.199 17.577 1.00 95.50 299 GLU A N 1
ATOM 2333 C CA . GLU A 1 299 ? 9.631 15.027 18.791 1.00 95.50 299 GLU A CA 1
ATOM 2334 C C . GLU A 1 299 ? 8.214 15.310 19.317 1.00 95.50 299 GLU A C 1
ATOM 2336 O O . GLU A 1 299 ? 8.046 15.725 20.465 1.00 95.50 299 GLU A O 1
ATOM 2341 N N . SER A 1 300 ? 7.185 15.104 18.490 1.00 93.19 300 SER A N 1
ATOM 2342 C CA . SER A 1 300 ? 5.789 15.344 18.857 1.00 93.19 300 SER A CA 1
ATOM 2343 C C . SER A 1 300 ? 5.153 14.151 19.576 1.00 93.19 300 SER A C 1
ATOM 2345 O O . SER A 1 300 ? 5.563 13.004 19.411 1.00 93.19 300 SER A O 1
ATOM 2347 N N . ASN A 1 301 ? 4.102 14.413 20.359 1.00 92.38 301 ASN A N 1
ATOM 2348 C CA . ASN A 1 301 ? 3.279 13.333 20.904 1.00 92.38 301 ASN A CA 1
ATOM 2349 C C . ASN A 1 301 ? 2.548 12.596 19.768 1.00 92.38 301 ASN A C 1
ATOM 2351 O O . ASN A 1 301 ? 2.096 13.254 18.822 1.00 92.38 301 ASN A O 1
ATOM 2355 N N . PRO A 1 302 ? 2.352 11.269 19.878 1.00 89.31 302 PRO A N 1
ATOM 2356 C CA . PRO A 1 302 ? 1.585 10.524 18.894 1.00 89.31 302 PRO A CA 1
ATOM 2357 C C . PRO A 1 302 ? 0.175 11.104 18.708 1.00 89.31 302 PRO A C 1
ATOM 2359 O O . PRO A 1 302 ? -0.428 11.585 19.675 1.00 89.31 302 PRO A O 1
ATOM 2362 N N . PRO A 1 303 ? -0.392 11.040 17.491 1.00 91.00 303 PRO A N 1
ATOM 2363 C CA . PRO A 1 303 ? -1.766 11.442 17.242 1.00 91.00 303 PRO A CA 1
ATOM 2364 C C . PRO A 1 303 ? -2.742 10.774 18.212 1.00 91.00 303 PRO A C 1
ATOM 2366 O O . PRO A 1 303 ? -2.676 9.573 18.475 1.00 91.00 303 PRO A O 1
ATOM 2369 N N . ASN A 1 304 ? -3.724 11.536 18.689 1.00 88.88 304 ASN A N 1
ATOM 2370 C CA . ASN A 1 304 ? -4.772 10.993 19.559 1.00 88.88 304 ASN A CA 1
ATOM 2371 C C . ASN A 1 304 ? -5.654 9.961 18.832 1.00 88.88 304 ASN A C 1
ATOM 2373 O O . ASN A 1 304 ? -6.315 9.144 19.469 1.00 88.88 304 ASN A O 1
ATOM 2377 N N . PHE A 1 305 ? -5.671 9.987 17.497 1.00 92.19 305 PHE A N 1
ATOM 2378 C CA . PHE A 1 305 ? -6.572 9.185 16.684 1.00 92.19 305 PHE A CA 1
ATOM 2379 C C . PHE A 1 305 ? -6.001 8.887 15.292 1.00 92.19 305 PHE A C 1
ATOM 2381 O O . PHE A 1 305 ? -5.355 9.739 14.682 1.00 92.19 305 PHE A O 1
ATOM 2388 N N . TYR A 1 306 ? -6.337 7.704 14.768 1.00 94.88 306 TYR A N 1
ATOM 2389 C CA . TYR A 1 306 ? -6.091 7.305 13.383 1.00 94.88 306 TYR A CA 1
ATOM 2390 C C . TYR A 1 306 ? -7.381 6.852 12.703 1.00 94.88 306 TYR A C 1
ATOM 2392 O O . TYR A 1 306 ? -8.174 6.108 13.278 1.00 94.88 306 TYR A O 1
ATOM 2400 N N . SER A 1 307 ? -7.541 7.213 11.429 1.00 94.44 307 SER A N 1
ATOM 2401 C CA . SER A 1 307 ? -8.747 6.920 10.634 1.00 94.44 307 SER A CA 1
ATOM 2402 C C . SER A 1 307 ? -9.020 5.420 10.452 1.00 94.44 307 SER A C 1
ATOM 2404 O O . SER A 1 307 ? -10.163 5.005 10.285 1.00 94.44 307 SER A O 1
ATOM 2406 N N . GLU A 1 308 ? -7.995 4.576 10.548 1.00 91.81 308 GLU A N 1
ATOM 2407 C CA . GLU A 1 308 ? -8.134 3.112 10.477 1.00 91.81 308 GLU A CA 1
ATOM 2408 C C . GLU A 1 308 ? -8.930 2.542 11.658 1.00 91.81 308 GLU A C 1
ATOM 2410 O O . GLU A 1 308 ? -9.572 1.496 11.543 1.00 91.81 308 GLU A O 1
ATOM 2415 N N . LEU A 1 309 ? -8.950 3.264 12.782 1.00 94.50 309 LEU A N 1
ATOM 2416 C CA . LEU A 1 309 ? -9.625 2.847 14.004 1.00 94.50 309 LEU A CA 1
ATOM 2417 C C . LEU A 1 309 ? -11.124 3.195 14.015 1.00 94.50 309 LEU A C 1
ATOM 2419 O O . LEU A 1 309 ? -11.828 2.775 14.934 1.00 94.50 309 LEU A O 1
ATOM 2423 N N . VAL A 1 310 ? -11.649 3.897 12.996 1.00 94.50 310 VAL A N 1
ATOM 2424 C CA . VAL A 1 310 ? -13.087 4.241 12.887 1.00 94.50 310 VAL A CA 1
ATOM 2425 C C . VAL A 1 310 ? -13.965 2.994 12.998 1.00 94.50 310 VAL A C 1
ATOM 2427 O O . VAL A 1 310 ? -14.958 2.982 13.726 1.00 94.50 310 VAL A O 1
ATOM 2430 N N . SER A 1 311 ? -13.607 1.919 12.290 1.00 92.19 311 SER A N 1
ATOM 2431 C CA . SER A 1 311 ? -14.384 0.672 12.289 1.00 92.19 311 SER A CA 1
ATOM 2432 C C . SER A 1 311 ? -14.408 0.001 13.669 1.00 92.19 311 SER A C 1
ATOM 2434 O O . SER A 1 311 ? -15.453 -0.489 14.105 1.00 92.19 311 SER A O 1
ATOM 2436 N N . VAL A 1 312 ? -13.283 0.051 14.388 1.00 94.44 312 VAL A N 1
ATOM 2437 C CA . VAL A 1 312 ? -13.149 -0.455 15.758 1.00 94.44 312 VAL A CA 1
ATOM 2438 C C . VAL A 1 312 ? -13.987 0.389 16.722 1.00 94.44 312 VAL A C 1
ATOM 2440 O O . VAL A 1 312 ? -14.754 -0.169 17.504 1.00 94.44 312 VAL A O 1
ATOM 2443 N N . LEU A 1 313 ? -13.945 1.723 16.613 1.00 95.56 313 LEU A N 1
ATOM 2444 C CA . LEU A 1 313 ? -14.781 2.613 17.429 1.00 95.56 313 LEU A CA 1
ATOM 2445 C C . LEU A 1 313 ? -16.276 2.408 17.186 1.00 95.56 313 LEU A C 1
ATOM 2447 O O . LEU A 1 313 ? -17.041 2.374 18.147 1.00 95.56 313 LEU A O 1
ATOM 2451 N N . ARG A 1 314 ? -16.713 2.220 15.931 1.00 95.44 314 ARG A N 1
ATOM 2452 C CA . ARG A 1 314 ? -18.121 1.899 15.616 1.00 95.44 314 ARG A CA 1
ATOM 2453 C C . ARG A 1 314 ? -18.585 0.648 16.350 1.00 95.44 314 ARG A C 1
ATOM 2455 O O . ARG A 1 314 ? -19.700 0.612 16.875 1.00 95.44 314 ARG A O 1
ATOM 2462 N N . ARG A 1 315 ? -17.728 -0.375 16.394 1.00 96.31 315 ARG A N 1
ATOM 2463 C CA . ARG A 1 315 ? -18.006 -1.615 17.117 1.00 96.31 315 ARG A CA 1
ATOM 2464 C C . ARG A 1 315 ? -18.092 -1.373 18.624 1.00 96.31 315 ARG A C 1
ATOM 2466 O O . ARG A 1 315 ? -19.083 -1.782 19.222 1.00 96.31 315 ARG A O 1
ATOM 2473 N N . ILE A 1 316 ? -17.125 -0.671 19.216 1.00 97.62 316 ILE A N 1
ATOM 2474 C CA . ILE A 1 316 ? -17.139 -0.329 20.650 1.00 97.62 316 ILE A CA 1
ATOM 2475 C C . ILE A 1 316 ? -18.411 0.449 21.001 1.00 97.62 316 ILE A C 1
ATOM 2477 O O . ILE A 1 316 ? -19.105 0.100 21.953 1.00 97.62 316 ILE A O 1
ATOM 2481 N N . ARG A 1 317 ? -18.790 1.439 20.185 1.00 97.44 317 ARG A N 1
ATOM 2482 C CA . ARG A 1 317 ? -20.033 2.201 20.352 1.00 97.44 317 ARG A CA 1
ATOM 2483 C C . ARG A 1 317 ? -21.261 1.287 20.385 1.00 97.44 317 ARG A C 1
ATOM 2485 O O . ARG A 1 317 ? -22.119 1.432 21.255 1.00 97.44 317 ARG A O 1
ATOM 2492 N N . ALA A 1 318 ? -21.363 0.350 19.442 1.00 97.31 318 ALA A N 1
ATOM 2493 C CA . ALA A 1 318 ? -22.470 -0.602 19.396 1.00 97.31 318 ALA A CA 1
ATOM 2494 C C . ALA A 1 318 ? -22.496 -1.518 20.634 1.00 97.31 318 ALA A C 1
ATOM 2496 O O . ALA A 1 318 ? -23.571 -1.815 21.157 1.00 97.31 318 ALA A O 1
ATOM 2497 N N . GLU A 1 319 ? -21.330 -1.924 21.139 1.00 97.50 319 GLU A N 1
ATOM 2498 C CA . GLU A 1 319 ? -21.205 -2.713 22.368 1.00 97.50 319 GLU A CA 1
ATOM 2499 C C . GLU A 1 319 ? -21.608 -1.905 23.616 1.00 97.50 319 GLU A C 1
ATOM 2501 O O . GLU A 1 319 ? -22.361 -2.423 24.446 1.00 97.50 319 GLU A O 1
ATOM 2506 N N . CYS A 1 320 ? -21.232 -0.622 23.713 1.00 97.81 320 CYS A N 1
ATOM 2507 C CA . CYS A 1 320 ? -21.723 0.293 24.750 1.00 97.81 320 CYS A CA 1
ATOM 2508 C C . CYS A 1 320 ? -23.251 0.425 24.693 1.00 97.81 320 CYS A C 1
ATOM 2510 O O . CYS A 1 320 ? -23.924 0.284 25.713 1.00 97.81 320 CYS A O 1
ATOM 2512 N N . GLN A 1 321 ? -23.824 0.620 23.502 1.00 97.00 321 GLN A N 1
ATOM 2513 C CA . GLN A 1 321 ? -25.277 0.696 23.344 1.00 97.00 321 GLN A CA 1
ATOM 2514 C C . GLN A 1 321 ? -25.964 -0.612 23.767 1.00 97.00 321 GLN A C 1
ATOM 2516 O O . GLN A 1 321 ? -26.990 -0.583 24.446 1.00 97.00 321 GLN A O 1
ATOM 2521 N N . ALA A 1 322 ? -25.400 -1.768 23.408 1.00 96.81 322 ALA A N 1
ATOM 2522 C CA . ALA A 1 322 ? -25.920 -3.068 23.821 1.00 96.81 322 ALA A CA 1
ATOM 2523 C C . ALA A 1 322 ? -25.856 -3.258 25.348 1.00 96.81 322 ALA A C 1
ATOM 2525 O O . ALA A 1 322 ? -26.790 -3.808 25.939 1.00 96.81 322 ALA A O 1
ATOM 2526 N N . MET A 1 323 ? -24.792 -2.778 25.997 1.00 97.19 323 MET A N 1
ATOM 2527 C CA . MET A 1 323 ? -24.662 -2.765 27.456 1.00 97.19 323 MET A CA 1
ATOM 2528 C C . MET A 1 323 ? -25.755 -1.903 28.106 1.00 97.19 323 MET A C 1
ATOM 2530 O O . MET A 1 323 ? -26.476 -2.394 28.974 1.00 97.19 323 MET A O 1
ATOM 2534 N N . LEU A 1 324 ? -25.957 -0.668 27.634 1.00 96.25 324 LEU A N 1
ATOM 2535 C CA . LEU A 1 324 ? -27.017 0.224 28.128 1.00 96.25 324 LEU A CA 1
ATOM 2536 C C . LEU A 1 324 ? -28.420 -0.378 27.928 1.00 96.25 324 LEU A C 1
ATOM 2538 O O . LEU A 1 324 ? -29.248 -0.365 28.837 1.00 96.25 324 LEU A O 1
ATOM 2542 N N . ASN A 1 325 ? -28.673 -1.007 26.779 1.00 95.81 325 ASN A N 1
ATOM 2543 C CA . ASN A 1 325 ? -29.938 -1.701 26.514 1.00 95.81 325 ASN A CA 1
ATOM 2544 C C . ASN A 1 325 ? -30.150 -2.912 27.447 1.00 95.81 325 ASN A C 1
ATOM 2546 O O . ASN A 1 325 ? -31.290 -3.261 27.773 1.00 95.81 325 ASN A O 1
ATOM 2550 N N . THR A 1 326 ? -29.069 -3.551 27.905 1.00 95.44 326 THR A N 1
ATOM 2551 C CA . THR A 1 326 ? -29.131 -4.662 28.871 1.00 95.44 326 THR A CA 1
ATOM 2552 C C . THR A 1 326 ? -29.543 -4.160 30.262 1.00 95.44 326 THR A C 1
ATOM 2554 O O . THR A 1 326 ? -30.343 -4.815 30.931 1.00 95.44 326 THR A O 1
ATOM 2557 N N . PHE A 1 327 ? -29.124 -2.954 30.668 1.00 95.25 327 PHE A N 1
ATOM 2558 C CA . PHE A 1 327 ? -29.622 -2.316 31.898 1.00 95.25 327 PHE A CA 1
ATOM 2559 C C . PHE A 1 327 ? -31.132 -2.059 31.871 1.00 95.25 327 PHE A C 1
ATOM 2561 O O . PHE A 1 327 ? -31.800 -2.226 32.891 1.00 95.25 327 PHE A O 1
ATOM 2568 N N . VAL A 1 328 ? -31.695 -1.700 30.716 1.00 94.44 328 VAL A N 1
ATOM 2569 C CA . VAL A 1 328 ? -33.146 -1.496 30.574 1.00 94.44 328 VAL A CA 1
ATOM 2570 C C . VAL A 1 328 ? -33.895 -2.830 30.580 1.00 94.44 328 VAL A C 1
ATOM 2572 O O . VAL A 1 328 ? -34.847 -3.025 31.336 1.00 94.44 328 VAL A O 1
ATOM 2575 N N . SER A 1 329 ? -33.465 -3.773 29.743 1.00 93.44 329 SER A N 1
ATOM 2576 C CA . SER A 1 329 ? -34.185 -5.034 29.521 1.00 93.44 329 SER A CA 1
ATOM 2577 C C . SER A 1 329 ? -34.068 -6.015 30.691 1.00 93.44 329 SER A C 1
ATOM 2579 O O . SER A 1 329 ? -35.087 -6.567 31.119 1.00 93.44 329 SER A O 1
ATOM 2581 N N . VAL A 1 330 ? -32.857 -6.202 31.223 1.00 90.94 330 VAL A N 1
ATOM 2582 C CA . VAL A 1 330 ? -32.541 -7.156 32.298 1.00 90.94 330 VAL A CA 1
ATOM 2583 C C . VAL A 1 330 ? -32.491 -6.447 33.650 1.00 90.94 330 VAL A C 1
ATOM 2585 O O . VAL A 1 330 ? -33.171 -6.865 34.582 1.00 90.94 330 VAL A O 1
ATOM 2588 N N . GLY A 1 331 ? -31.765 -5.328 33.738 1.00 87.69 331 GLY A N 1
ATOM 2589 C CA . GLY A 1 331 ? -31.629 -4.546 34.976 1.00 87.69 331 GLY A CA 1
ATOM 2590 C C . GLY A 1 331 ? -32.888 -3.771 35.391 1.00 87.69 331 GLY A C 1
ATOM 2591 O O . GLY A 1 331 ? -32.948 -3.261 36.508 1.00 87.69 331 GLY A O 1
ATOM 2592 N N . LYS A 1 332 ? -33.900 -3.678 34.513 1.00 90.44 332 LYS A N 1
ATOM 2593 C CA . LYS A 1 332 ? -35.153 -2.926 34.729 1.00 90.44 332 LYS A CA 1
ATOM 2594 C C . LYS A 1 332 ? -34.919 -1.470 35.161 1.00 90.44 332 LYS A C 1
ATOM 2596 O O . LYS A 1 332 ? -35.709 -0.886 35.912 1.00 90.44 332 LYS A O 1
ATOM 2601 N N . VAL A 1 333 ? -33.829 -0.868 34.686 1.00 91.38 333 VAL A N 1
ATOM 2602 C CA . VAL A 1 333 ? -33.566 0.564 34.850 1.00 91.38 333 VAL A CA 1
ATOM 2603 C C . VAL A 1 333 ? -34.518 1.349 33.944 1.00 91.38 333 VAL A C 1
ATOM 2605 O O . VAL A 1 333 ? -34.813 0.929 32.825 1.00 91.38 333 VAL A O 1
ATOM 2608 N N . SER A 1 334 ? -35.024 2.486 34.431 1.00 90.94 334 SER A N 1
ATOM 2609 C CA . SER A 1 334 ? -35.875 3.366 33.621 1.00 90.94 334 SER A CA 1
ATOM 2610 C C . SER A 1 334 ? -35.089 3.880 32.408 1.00 90.94 334 SER A C 1
ATOM 2612 O O . SER A 1 334 ? -33.975 4.366 32.607 1.00 90.94 334 SER A O 1
ATOM 2614 N N . PRO A 1 335 ? -35.648 3.859 31.182 1.00 91.88 335 PRO A N 1
ATOM 2615 C CA . PRO A 1 335 ? -34.990 4.426 30.003 1.00 91.88 335 PRO A CA 1
ATOM 2616 C C . PRO A 1 335 ? -34.551 5.885 30.185 1.00 91.88 335 PRO A C 1
ATOM 2618 O O . PRO A 1 335 ? -33.522 6.280 29.653 1.00 91.88 335 PRO A O 1
ATOM 2621 N N . ASN A 1 336 ? -35.273 6.664 30.999 1.00 92.00 336 ASN A N 1
ATOM 2622 C CA . ASN A 1 336 ? -34.943 8.066 31.283 1.00 92.00 336 ASN A CA 1
ATOM 2623 C C . ASN A 1 336 ? -33.657 8.241 32.112 1.00 92.00 336 ASN A C 1
ATOM 2625 O O . ASN A 1 336 ? -33.108 9.336 32.152 1.00 92.00 336 ASN A O 1
ATOM 2629 N N . ASN A 1 337 ? -33.191 7.184 32.785 1.00 90.81 337 ASN A N 1
ATOM 2630 C CA . ASN A 1 337 ? -31.951 7.201 33.565 1.00 90.81 337 ASN A CA 1
ATOM 2631 C C . ASN A 1 337 ? -30.735 6.768 32.730 1.00 90.81 337 ASN A C 1
ATOM 2633 O O . ASN A 1 337 ? -29.614 6.792 33.237 1.00 90.81 337 ASN A O 1
ATOM 2637 N N . ILE A 1 338 ? -30.945 6.321 31.488 1.00 93.19 338 ILE A N 1
ATOM 2638 C CA . ILE A 1 338 ? -29.864 5.908 30.597 1.00 93.19 338 ILE A CA 1
ATOM 2639 C C . ILE A 1 338 ? -29.273 7.161 29.943 1.00 93.19 338 ILE A C 1
ATOM 2641 O O . ILE A 1 338 ? -30.012 7.896 29.284 1.00 93.19 338 ILE A O 1
ATOM 2645 N N . PRO A 1 339 ? -27.964 7.426 30.102 1.00 92.12 339 PRO A N 1
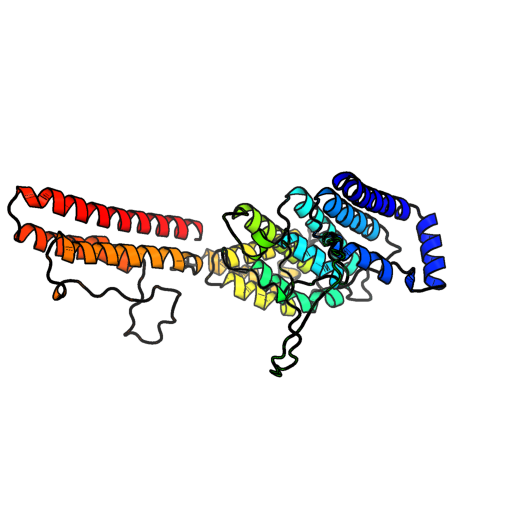ATOM 2646 C CA . PRO A 1 339 ? -27.347 8.579 29.468 1.00 92.12 339 PRO A CA 1
ATOM 2647 C C . PRO A 1 339 ? -27.356 8.434 27.939 1.00 92.12 339 PRO A C 1
ATOM 2649 O O . PRO A 1 339 ? -27.237 7.317 27.420 1.00 92.12 339 PRO A O 1
ATOM 2652 N N . PRO A 1 340 ? -27.482 9.548 27.199 1.00 90.50 340 PRO A N 1
ATOM 2653 C CA . PRO A 1 340 ? -27.427 9.517 25.747 1.00 90.50 340 PRO A CA 1
ATOM 2654 C C . PRO A 1 340 ? -26.021 9.135 25.275 1.00 90.50 340 PRO A C 1
ATOM 2656 O O . PRO A 1 340 ? -25.020 9.647 25.775 1.00 90.50 340 PRO A O 1
ATOM 2659 N N . LEU A 1 341 ? -25.953 8.255 24.276 1.00 93.06 341 LEU A N 1
ATOM 2660 C CA . LEU A 1 341 ? -24.707 7.874 23.621 1.00 93.06 341 LEU A CA 1
ATOM 2661 C C . LEU A 1 341 ? -24.571 8.644 22.299 1.00 93.06 341 LEU A C 1
ATOM 2663 O O . LEU A 1 341 ? -25.504 8.583 21.488 1.00 93.06 341 LEU A O 1
ATOM 2667 N N . PRO A 1 342 ? -23.435 9.316 22.031 1.00 92.69 342 PRO A N 1
ATOM 2668 C CA . PRO A 1 342 ? -23.212 9.976 20.750 1.00 92.69 342 PRO A CA 1
ATOM 2669 C C . PRO A 1 342 ? -23.446 9.036 19.566 1.00 92.69 342 PRO A C 1
ATOM 2671 O O . PRO A 1 342 ? -23.127 7.847 19.633 1.00 92.69 342 PRO A O 1
ATOM 2674 N N . THR A 1 343 ? -24.041 9.534 18.483 1.00 89.38 343 THR A N 1
ATOM 2675 C CA . THR A 1 343 ? -24.425 8.712 17.321 1.00 89.38 343 THR A CA 1
ATOM 2676 C C . THR A 1 343 ? -23.264 8.425 16.382 1.00 89.38 343 THR A C 1
ATOM 2678 O O . THR A 1 343 ? -23.175 7.313 15.865 1.00 89.38 343 THR A O 1
ATOM 2681 N N . GLN A 1 344 ? -22.382 9.402 16.200 1.00 90.75 344 GLN A N 1
ATOM 2682 C CA . GLN A 1 344 ? -21.217 9.331 15.324 1.00 90.75 344 GLN A CA 1
ATOM 2683 C C . GLN A 1 344 ? -19.938 9.157 16.141 1.00 90.75 344 GLN A C 1
ATOM 2685 O O . GLN A 1 344 ? -19.839 9.657 17.264 1.00 90.75 344 GLN A O 1
ATOM 2690 N N . VAL A 1 345 ? -18.963 8.447 15.579 1.00 92.50 345 VAL A N 1
ATOM 2691 C CA . VAL A 1 345 ? -17.628 8.278 16.166 1.00 92.50 345 VAL A CA 1
ATOM 2692 C C . VAL A 1 345 ? -16.645 9.304 15.600 1.00 92.50 345 VAL A C 1
ATOM 2694 O O . VAL A 1 345 ? -16.862 9.869 14.524 1.00 92.50 345 VAL A O 1
ATOM 2697 N N . ILE A 1 346 ? -15.541 9.540 16.313 1.00 89.81 346 ILE A N 1
ATOM 2698 C CA . ILE A 1 346 ? -14.436 10.360 15.796 1.00 89.81 346 ILE A CA 1
ATOM 2699 C C . ILE A 1 346 ? -13.983 9.821 14.427 1.00 89.81 346 ILE A C 1
ATOM 2701 O O . ILE A 1 346 ? -13.815 8.616 14.244 1.00 89.81 346 ILE A O 1
ATOM 2705 N N . GLY A 1 347 ? -13.808 10.728 13.461 1.00 86.12 347 GLY A N 1
ATOM 2706 C CA . GLY A 1 347 ? -13.388 10.417 12.090 1.00 86.12 347 GLY A CA 1
ATOM 2707 C C . GLY A 1 347 ? -14.525 10.264 11.072 1.00 86.12 347 GLY A C 1
ATOM 2708 O O . GLY A 1 347 ? -14.249 10.244 9.876 1.00 86.12 347 GLY A O 1
ATOM 2709 N N . GLU A 1 348 ? -15.792 10.196 11.498 1.00 84.44 348 GLU A N 1
ATOM 2710 C CA . GLU A 1 348 ? -16.944 10.145 10.574 1.00 84.44 348 GLU A CA 1
ATOM 2711 C C . GLU A 1 348 ? -17.483 11.518 10.182 1.00 84.44 348 GLU A C 1
ATOM 2713 O O . GLU A 1 348 ? -18.038 11.685 9.097 1.00 84.44 348 GLU A O 1
ATOM 2718 N N . ALA A 1 349 ? -17.345 12.486 11.080 1.00 75.69 349 ALA A N 1
ATOM 2719 C CA . ALA A 1 349 ? -17.817 13.841 10.895 1.00 75.69 349 ALA A CA 1
ATOM 2720 C C . ALA A 1 349 ? -16.770 14.823 11.407 1.00 75.69 349 ALA A C 1
ATOM 2722 O O . ALA A 1 349 ? -16.025 14.547 12.351 1.00 75.69 349 ALA A O 1
ATOM 2723 N N . ILE A 1 350 ? -16.733 15.987 10.770 1.00 68.69 350 ILE A N 1
ATOM 2724 C CA . ILE A 1 350 ? -15.987 17.130 11.275 1.00 68.69 350 ILE A CA 1
ATOM 2725 C C . ILE A 1 350 ? -16.841 17.718 12.396 1.00 68.69 350 ILE A C 1
ATOM 2727 O O . ILE A 1 350 ? -18.009 18.031 12.173 1.00 68.69 350 ILE A O 1
ATOM 2731 N N . GLN A 1 351 ? -16.278 17.856 13.597 1.00 64.81 351 GLN A N 1
ATOM 2732 C CA . GLN A 1 351 ? -16.905 18.655 14.649 1.00 64.81 351 GLN A CA 1
ATOM 2733 C C . GLN A 1 351 ? -16.945 20.109 14.179 1.00 64.81 351 GLN A C 1
ATOM 2735 O O . GLN A 1 351 ? -15.958 20.829 14.284 1.00 64.81 351 GLN A O 1
ATOM 2740 N N . THR A 1 352 ? -18.065 20.516 13.588 1.00 59.72 352 THR A N 1
ATOM 2741 C CA . THR A 1 352 ? -18.291 21.902 13.165 1.00 59.72 352 THR A CA 1
ATOM 2742 C C . THR A 1 352 ? -18.812 22.758 14.314 1.00 59.72 352 THR A C 1
ATOM 2744 O O . THR A 1 352 ? -18.490 23.938 14.369 1.00 59.72 352 THR A O 1
ATOM 2747 N N . ASP A 1 353 ? -19.541 22.150 15.259 1.00 58.19 353 ASP A N 1
ATOM 2748 C CA . ASP A 1 353 ? -20.131 22.821 16.418 1.00 58.19 353 ASP A CA 1
ATOM 2749 C C . ASP A 1 353 ? -19.760 22.118 17.732 1.00 58.19 353 ASP A C 1
ATOM 2751 O O . ASP A 1 353 ? -19.825 20.890 17.840 1.00 58.19 353 ASP A O 1
ATOM 2755 N N . ASN A 1 354 ? -19.495 22.907 18.780 1.00 59.25 354 ASN A N 1
ATOM 2756 C CA . ASN A 1 354 ? -19.253 22.432 20.154 1.00 59.25 354 ASN A CA 1
ATOM 2757 C C . ASN A 1 354 ? -20.440 21.656 20.772 1.00 59.25 354 ASN A C 1
ATOM 2759 O O . ASN A 1 354 ? -20.324 21.133 21.878 1.00 59.25 354 ASN A O 1
ATOM 2763 N N . SER A 1 355 ? -21.593 21.603 20.097 1.00 58.03 355 SER A N 1
ATOM 2764 C CA . SER A 1 355 ? -22.801 20.898 20.542 1.00 58.03 355 SER A CA 1
ATOM 2765 C C . SER A 1 355 ? -22.824 19.413 20.164 1.00 58.03 355 SER A C 1
ATOM 2767 O O . SER A 1 355 ? -23.566 18.650 20.781 1.00 58.03 355 SER A O 1
ATOM 2769 N N . THR A 1 356 ? -22.028 18.984 19.177 1.00 65.19 356 THR A N 1
ATOM 2770 C CA . THR A 1 356 ? -22.010 17.586 18.718 1.00 65.19 356 THR A CA 1
ATOM 2771 C C . THR A 1 356 ? -20.809 16.862 19.314 1.00 65.19 356 THR A C 1
ATOM 2773 O O . THR A 1 356 ? -19.708 16.853 18.759 1.00 65.19 356 THR A O 1
ATOM 2776 N N . THR A 1 357 ? -21.010 16.241 20.475 1.00 81.50 357 THR A N 1
ATOM 2777 C CA . THR A 1 357 ? -20.014 15.330 21.042 1.00 81.50 357 THR A CA 1
ATOM 2778 C C . THR A 1 357 ? -19.894 14.105 20.137 1.00 81.50 357 THR A C 1
ATOM 2780 O O . THR A 1 357 ? -20.898 13.527 19.728 1.00 81.50 357 THR A O 1
ATOM 2783 N N . LEU A 1 358 ? -18.667 13.731 19.772 1.00 90.81 358 LEU A N 1
ATOM 2784 C CA . LEU A 1 358 ? -18.397 12.509 19.014 1.00 90.81 358 LEU A CA 1
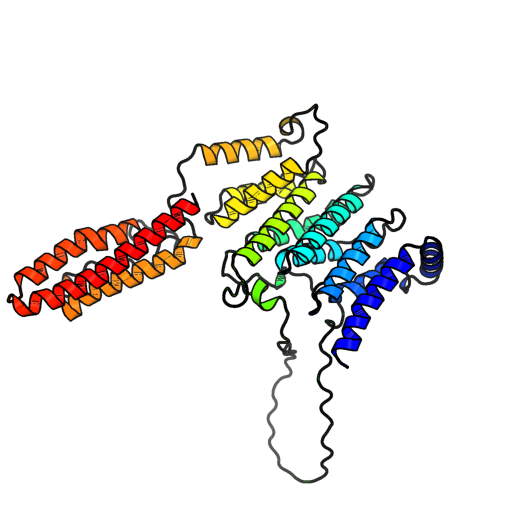ATOM 2785 C C . LEU A 1 358 ? -18.017 11.393 19.981 1.00 90.81 358 LEU A C 1
ATOM 2787 O O . LEU A 1 358 ? -17.411 11.635 21.024 1.00 90.81 358 LEU A O 1
ATOM 2791 N N . PHE A 1 359 ? -18.367 10.161 19.630 1.00 94.31 359 PHE A N 1
ATOM 2792 C CA . PHE A 1 359 ? -17.984 8.994 20.410 1.00 94.31 359 PHE A CA 1
ATOM 2793 C C . PHE A 1 359 ? -16.484 8.717 20.247 1.00 94.31 359 PHE A C 1
ATOM 2795 O O . PHE A 1 359 ? -16.000 8.505 19.129 1.00 94.31 359 PHE A O 1
ATOM 2802 N N . SER A 1 360 ? -15.771 8.692 21.370 1.00 94.75 360 SER A N 1
ATOM 2803 C CA . SER A 1 360 ? -14.341 8.407 21.468 1.00 94.75 360 SER A CA 1
ATOM 2804 C C . SER A 1 360 ? -14.078 7.195 22.367 1.00 94.75 360 SER A C 1
ATOM 2806 O O . SER A 1 360 ? -15.000 6.659 22.991 1.00 94.75 360 SER A O 1
ATOM 2808 N N . VAL A 1 361 ? -12.819 6.755 22.451 1.00 95.25 361 VAL A N 1
ATOM 2809 C CA . VAL A 1 361 ? -12.439 5.677 23.376 1.00 95.25 361 VAL A CA 1
ATOM 2810 C C . VAL A 1 361 ? -12.596 6.113 24.837 1.00 95.25 361 VAL A C 1
ATOM 2812 O O . VAL A 1 361 ? -13.021 5.319 25.669 1.00 95.25 361 VAL A O 1
ATOM 2815 N N . GLU A 1 362 ? -12.370 7.392 25.140 1.00 94.81 362 GLU A N 1
ATOM 2816 C CA . GLU A 1 362 ? -12.552 7.965 26.476 1.00 94.81 362 GLU A CA 1
ATOM 2817 C C . GLU A 1 362 ? -14.029 7.936 26.892 1.00 94.81 362 GLU A C 1
ATOM 2819 O O . GLU A 1 362 ? -14.345 7.554 28.017 1.00 94.81 362 GLU A O 1
ATOM 2824 N N . VAL A 1 363 ? -14.948 8.242 25.964 1.00 95.06 363 VAL A N 1
ATOM 2825 C CA . VAL A 1 363 ? -16.395 8.092 26.201 1.00 95.06 363 VAL A CA 1
ATOM 2826 C C . VAL A 1 363 ? -16.743 6.625 26.461 1.00 95.06 363 VAL A C 1
ATOM 2828 O O . VAL A 1 363 ? -17.529 6.324 27.357 1.00 95.06 363 VAL A O 1
ATOM 2831 N N . ALA A 1 364 ? -16.158 5.688 25.709 1.00 96.38 364 ALA A N 1
ATOM 2832 C CA . ALA A 1 364 ? -16.367 4.261 25.946 1.00 96.38 364 ALA A CA 1
ATOM 2833 C C . ALA A 1 364 ? -15.896 3.834 27.348 1.00 96.38 364 ALA A C 1
ATOM 2835 O O . ALA A 1 364 ? -16.619 3.112 28.042 1.00 96.38 364 ALA A O 1
ATOM 2836 N N . ALA A 1 365 ? -14.723 4.312 27.773 1.00 96.62 365 ALA A N 1
ATOM 2837 C CA . ALA A 1 365 ? -14.164 4.056 29.096 1.00 96.62 365 ALA A CA 1
ATOM 2838 C C . ALA A 1 365 ? -15.087 4.602 30.196 1.00 96.62 365 ALA A C 1
ATOM 2840 O O . ALA A 1 365 ? -15.513 3.840 31.067 1.00 96.62 365 ALA A O 1
ATOM 2841 N N . GLU A 1 366 ? -15.518 5.863 30.090 1.00 96.12 366 GLU A N 1
ATOM 2842 C CA . GLU A 1 366 ? -16.461 6.485 31.027 1.00 96.12 366 GLU A CA 1
ATOM 2843 C C . GLU A 1 366 ? -17.778 5.694 31.137 1.00 96.12 366 GLU A C 1
ATOM 2845 O O . GLU A 1 366 ? -18.279 5.452 32.243 1.00 96.12 366 GLU A O 1
ATOM 2850 N N . MET A 1 367 ? -18.312 5.234 29.999 1.00 95.25 367 MET A N 1
ATOM 2851 C CA . MET A 1 367 ? -19.530 4.422 29.945 1.00 95.25 367 MET A CA 1
ATOM 2852 C C . MET A 1 367 ? -19.344 3.062 30.627 1.00 95.25 367 MET A C 1
ATOM 2854 O O . MET A 1 367 ? -20.232 2.593 31.343 1.00 95.25 367 MET A O 1
ATOM 2858 N N . SER A 1 368 ? -18.196 2.418 30.405 1.00 95.75 368 SER A N 1
ATOM 2859 C CA . SER A 1 368 ? -17.883 1.093 30.950 1.00 95.75 368 SER A CA 1
ATOM 2860 C C . SER A 1 368 ? -17.513 1.109 32.434 1.00 95.75 368 SER A C 1
ATOM 2862 O O . SER A 1 368 ? -17.660 0.088 33.103 1.00 95.75 368 SER A O 1
ATOM 2864 N N . GLU A 1 369 ? -17.083 2.253 32.968 1.00 95.75 369 GLU A N 1
ATOM 2865 C CA . GLU A 1 369 ? -16.647 2.386 34.356 1.00 95.75 369 GLU A CA 1
ATOM 2866 C C . GLU A 1 369 ? -17.659 3.146 35.213 1.00 95.75 369 GLU A C 1
ATOM 2868 O O . GLU A 1 369 ? -18.365 2.547 36.027 1.00 95.75 369 GLU A O 1
ATOM 2873 N N . ASN A 1 370 ? -17.730 4.467 35.053 1.00 95.50 370 ASN A N 1
ATOM 2874 C CA . ASN A 1 370 ? -18.476 5.348 35.949 1.00 95.50 370 ASN A CA 1
ATOM 2875 C C . ASN A 1 370 ? -19.982 5.184 35.755 1.00 95.50 370 ASN A C 1
ATOM 2877 O O . ASN A 1 370 ? -20.718 4.957 36.719 1.00 95.50 370 ASN A O 1
ATOM 2881 N N . VAL A 1 371 ? -20.443 5.234 34.503 1.00 94.69 371 VAL A N 1
ATOM 2882 C CA . VAL A 1 371 ? -21.864 5.048 34.182 1.00 94.69 371 VAL A CA 1
ATOM 2883 C C . VAL A 1 371 ? -22.308 3.640 34.557 1.00 94.69 371 VAL A C 1
ATOM 2885 O O . VAL A 1 371 ? -23.346 3.482 35.197 1.00 94.69 371 VAL A O 1
ATOM 2888 N N . PHE A 1 372 ? -21.508 2.623 34.231 1.00 96.75 372 PHE A N 1
ATOM 2889 C CA . PHE A 1 372 ? -21.806 1.244 34.600 1.00 96.75 372 PHE A CA 1
ATOM 2890 C C . PHE A 1 372 ? -21.986 1.077 36.115 1.00 96.75 372 PHE A C 1
ATOM 2892 O O . PHE A 1 372 ? -23.010 0.547 36.547 1.00 96.75 372 PHE A O 1
ATOM 2899 N N . LYS A 1 373 ? -21.043 1.573 36.933 1.00 95.25 373 LYS A N 1
ATOM 2900 C CA . LYS A 1 373 ? -21.135 1.525 38.405 1.00 95.25 373 LYS A CA 1
ATOM 2901 C C . LYS A 1 373 ? -22.398 2.228 38.909 1.00 95.25 373 LYS A C 1
ATOM 2903 O O . LYS A 1 373 ? -23.135 1.669 39.723 1.00 95.25 373 LYS A O 1
ATOM 2908 N N . ASN A 1 374 ? -22.693 3.417 38.386 1.00 94.25 374 ASN A N 1
ATOM 2909 C CA . ASN A 1 374 ? -23.873 4.189 38.775 1.00 94.25 374 ASN A CA 1
ATOM 2910 C C . ASN A 1 374 ? -25.182 3.468 38.425 1.00 94.25 374 ASN A C 1
ATOM 2912 O O . ASN A 1 374 ? -26.098 3.425 39.244 1.00 94.25 374 ASN A O 1
ATOM 2916 N N . LEU A 1 375 ? -25.281 2.852 37.247 1.00 93.25 375 LEU A N 1
ATOM 2917 C CA . LEU A 1 375 ? -26.469 2.089 36.863 1.00 93.25 375 LEU A CA 1
ATOM 2918 C C . LEU A 1 375 ? -26.587 0.783 37.659 1.00 93.25 375 LEU A C 1
ATOM 2920 O O . LEU A 1 375 ? -27.689 0.419 38.068 1.00 93.25 375 LEU A O 1
ATOM 2924 N N . LEU A 1 376 ? -25.469 0.111 37.949 1.00 93.12 376 LEU A N 1
ATOM 2925 C CA . LEU A 1 376 ? -25.457 -1.119 38.743 1.00 93.12 376 LEU A CA 1
ATOM 2926 C C . LEU A 1 376 ? -25.985 -0.882 40.164 1.00 93.12 376 LEU A C 1
ATOM 2928 O O . LEU A 1 376 ? -26.814 -1.656 40.640 1.00 93.12 376 LEU A O 1
ATOM 2932 N N . THR A 1 377 ? -25.603 0.221 40.817 1.00 91.38 377 THR A N 1
ATOM 2933 C CA . THR A 1 377 ? -26.142 0.561 42.150 1.00 91.38 377 THR A CA 1
ATOM 2934 C C . THR A 1 377 ? -27.669 0.728 42.153 1.00 91.38 377 THR A C 1
ATOM 2936 O O . THR A 1 377 ? -28.326 0.310 43.108 1.00 91.38 377 THR A O 1
ATOM 2939 N N . GLN A 1 378 ? -28.265 1.243 41.068 1.00 87.75 378 GLN A N 1
ATOM 2940 C CA . GLN A 1 378 ? -29.727 1.342 40.929 1.00 87.75 378 GLN A CA 1
ATOM 2941 C C . GLN A 1 378 ? -30.404 -0.029 40.788 1.00 87.75 378 GLN A C 1
ATOM 2943 O O . GLN A 1 378 ? -31.527 -0.208 41.262 1.00 87.75 378 GLN A O 1
ATOM 2948 N N . VAL A 1 379 ? -29.736 -0.992 40.145 1.00 87.00 379 VAL A N 1
ATOM 2949 C CA . VAL A 1 379 ? -30.229 -2.372 40.000 1.00 87.00 379 VAL A CA 1
ATOM 2950 C C . VAL A 1 379 ? -30.170 -3.106 41.343 1.00 87.00 379 VAL A C 1
ATOM 2952 O O . VAL A 1 379 ? -31.155 -3.717 41.762 1.00 87.00 379 VAL A O 1
ATOM 2955 N N . LEU A 1 380 ? -29.043 -2.995 42.054 1.00 82.94 380 LEU A N 1
ATOM 2956 C CA . LEU A 1 380 ? -28.824 -3.643 43.352 1.00 82.94 380 LEU A CA 1
ATOM 2957 C C . LEU A 1 380 ? -29.755 -3.098 44.446 1.00 82.94 380 LEU A C 1
ATOM 2959 O O . LEU A 1 380 ? -30.215 -3.858 45.295 1.00 82.94 380 LEU A O 1
ATOM 2963 N N . GLY A 1 381 ? -30.105 -1.810 44.392 1.00 73.88 381 GLY A N 1
ATOM 2964 C CA . GLY A 1 381 ? -31.062 -1.200 45.321 1.00 73.88 381 GLY A CA 1
ATOM 2965 C C . GLY A 1 381 ? -32.514 -1.681 45.168 1.00 73.88 381 GLY A C 1
ATOM 2966 O O . GLY A 1 381 ? -33.339 -1.371 46.025 1.00 73.88 381 GLY A O 1
ATOM 2967 N N . ARG A 1 382 ? -32.853 -2.417 44.095 1.00 67.56 382 ARG A N 1
ATOM 2968 C CA . ARG A 1 382 ? -34.238 -2.797 43.751 1.00 67.56 382 ARG A CA 1
ATOM 2969 C C . ARG A 1 382 ? -34.574 -4.290 43.903 1.00 67.56 382 ARG A C 1
ATOM 2971 O O . ARG A 1 382 ? -35.754 -4.599 44.054 1.00 67.56 382 ARG A O 1
ATOM 2978 N N . ASN A 1 383 ? -33.603 -5.212 43.884 1.00 60.22 383 ASN A N 1
ATOM 2979 C CA . ASN A 1 383 ? -33.867 -6.658 43.730 1.00 60.22 383 ASN A CA 1
ATOM 2980 C C . ASN A 1 383 ? -33.548 -7.529 44.969 1.00 60.22 383 ASN A C 1
ATOM 2982 O O . ASN A 1 383 ? -32.536 -7.351 45.644 1.00 60.22 383 ASN A O 1
ATOM 2986 N N . ARG A 1 384 ? -34.414 -8.526 45.246 1.00 55.03 384 ARG A N 1
ATOM 2987 C CA . ARG A 1 384 ? -34.240 -9.570 46.285 1.00 55.03 384 ARG A CA 1
ATOM 2988 C C . ARG A 1 384 ? -33.167 -10.596 45.865 1.00 55.03 384 ARG A C 1
ATOM 2990 O O . ARG A 1 384 ? -33.179 -11.077 44.740 1.00 55.03 384 ARG A O 1
ATOM 2997 N N . LYS A 1 385 ? -32.303 -10.972 46.820 1.00 59.28 385 LYS A N 1
ATOM 2998 C CA . LYS A 1 385 ? -30.978 -11.620 46.673 1.00 59.28 385 LYS A CA 1
ATOM 2999 C C . LYS A 1 385 ? -30.773 -12.722 45.609 1.00 59.28 385 LYS A C 1
ATOM 3001 O O . LYS A 1 385 ? -29.678 -12.767 45.074 1.00 59.28 385 LYS A O 1
ATOM 3006 N N . SER A 1 386 ? -31.732 -13.597 45.285 1.00 53.03 386 SER A N 1
ATOM 3007 C CA . SER A 1 386 ? -31.444 -14.761 44.413 1.00 53.03 386 SER A CA 1
ATOM 3008 C C . SER A 1 386 ? -31.556 -14.489 42.908 1.00 53.03 386 SER A C 1
ATOM 3010 O O . SER A 1 386 ? -30.868 -15.133 42.133 1.00 53.03 386 SER A O 1
ATOM 3012 N N . SER A 1 387 ? -32.395 -13.542 42.469 1.00 62.88 387 SER A N 1
ATOM 3013 C CA . SER A 1 387 ? -32.479 -13.145 41.049 1.00 62.88 387 SER A CA 1
ATOM 3014 C C . SER A 1 387 ? -31.441 -12.087 40.669 1.00 62.88 387 SER A C 1
ATOM 3016 O O . SER A 1 387 ? -31.340 -11.701 39.508 1.00 62.88 387 SER A O 1
ATOM 3018 N N . THR A 1 388 ? -30.721 -11.556 41.657 1.00 71.50 388 THR A N 1
ATOM 3019 C CA . THR A 1 388 ? -29.780 -10.450 41.476 1.00 71.50 388 THR A CA 1
ATOM 3020 C C . THR A 1 388 ? -28.445 -10.934 40.910 1.00 71.50 388 THR A C 1
ATOM 3022 O O . THR A 1 388 ? -27.899 -10.256 40.047 1.00 71.50 388 THR A O 1
ATOM 3025 N N . GLU A 1 389 ? -27.972 -12.122 41.306 1.00 79.69 389 GLU A N 1
ATOM 3026 C CA . GLU A 1 389 ? -26.688 -12.681 40.848 1.00 79.69 389 GLU A CA 1
ATOM 3027 C C . GLU A 1 389 ? -26.677 -12.969 39.337 1.00 79.69 389 GLU A C 1
ATOM 3029 O O . GLU A 1 389 ? -25.745 -12.575 38.636 1.00 79.69 389 GLU A O 1
ATOM 3034 N N . ASP A 1 390 ? -27.743 -13.571 38.797 1.00 85.94 390 ASP A N 1
ATOM 3035 C CA . ASP A 1 390 ? -27.854 -13.848 37.355 1.00 85.94 390 ASP A CA 1
ATOM 3036 C C . ASP A 1 390 ? -27.940 -12.564 36.513 1.00 85.94 390 ASP A C 1
ATOM 3038 O O . ASP A 1 390 ? -27.399 -12.491 35.406 1.00 85.94 390 ASP A O 1
ATOM 3042 N N . VAL A 1 391 ? -28.621 -11.536 37.030 1.00 88.12 391 VAL A N 1
ATOM 3043 C CA . VAL A 1 391 ? -28.746 -10.220 36.381 1.00 88.12 391 VAL A CA 1
ATOM 3044 C C . VAL A 1 391 ? -27.404 -9.491 36.385 1.00 88.12 391 VAL A C 1
ATOM 3046 O O . VAL A 1 391 ? -26.979 -8.968 35.355 1.00 88.12 391 VAL A O 1
ATOM 3049 N N . GLU A 1 392 ? -26.722 -9.481 37.527 1.00 90.44 392 GLU A N 1
ATOM 3050 C CA . GLU A 1 392 ? -25.402 -8.879 37.698 1.00 90.44 392 GLU A CA 1
ATOM 3051 C C . GLU A 1 392 ? -24.359 -9.559 36.800 1.00 90.44 392 GLU A C 1
ATOM 3053 O O . GLU A 1 392 ? -23.619 -8.878 36.088 1.00 90.44 392 GLU A O 1
ATOM 3058 N N . SER A 1 393 ? -24.376 -10.893 36.727 1.00 91.94 393 SER A N 1
ATOM 3059 C CA . SER A 1 393 ? -23.516 -11.673 35.832 1.00 91.94 393 SER A CA 1
ATOM 3060 C C . SER A 1 393 ? -23.703 -11.288 34.359 1.00 91.94 393 SER A C 1
ATOM 3062 O O . SER A 1 393 ? -22.726 -11.036 33.649 1.00 91.94 393 SER A O 1
ATOM 3064 N N . GLN A 1 394 ? -24.951 -11.150 33.893 1.00 93.12 394 GLN A N 1
ATOM 3065 C CA . GLN A 1 394 ? -2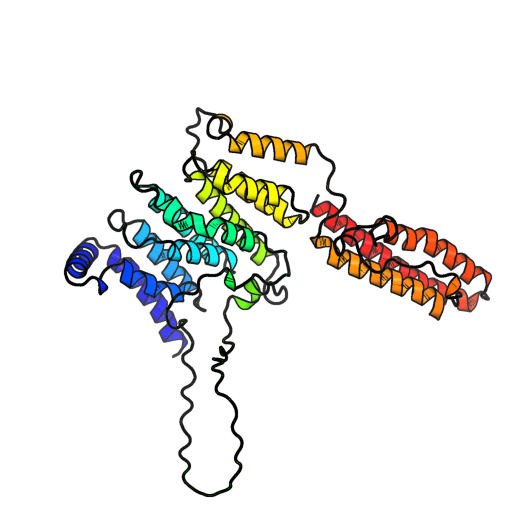5.242 -10.726 32.516 1.00 93.12 394 GLN A CA 1
ATOM 3066 C C . GLN A 1 394 ? -24.777 -9.292 32.219 1.00 93.12 394 GLN A C 1
ATOM 3068 O O . GLN A 1 394 ? -24.284 -9.016 31.121 1.00 93.12 394 GLN A O 1
ATOM 3073 N N . LEU A 1 395 ? -24.915 -8.375 33.181 1.00 94.69 395 LEU A N 1
ATOM 3074 C CA . LEU A 1 395 ? -24.451 -6.992 33.040 1.00 94.69 395 LEU A CA 1
ATOM 3075 C C . LEU A 1 395 ? -22.921 -6.924 32.987 1.00 94.69 395 LEU A C 1
ATOM 3077 O O . LEU A 1 395 ? -22.369 -6.282 32.090 1.00 94.69 395 LEU A O 1
ATOM 3081 N N . HIS A 1 396 ? -22.231 -7.640 33.876 1.00 96.50 396 HIS A N 1
ATOM 3082 C CA . HIS A 1 396 ? -20.773 -7.732 33.850 1.00 96.50 396 HIS A CA 1
ATOM 3083 C C . HIS A 1 396 ? -20.246 -8.445 32.603 1.00 96.50 396 HIS A C 1
ATOM 3085 O O . HIS A 1 396 ? -19.182 -8.081 32.108 1.00 96.50 396 HIS A O 1
ATOM 3091 N N . ASP A 1 397 ? -20.972 -9.412 32.030 1.00 96.31 397 ASP A N 1
ATOM 3092 C CA . ASP A 1 397 ? -20.586 -9.998 30.742 1.00 96.31 397 ASP A CA 1
ATOM 3093 C C . ASP A 1 397 ? -20.554 -8.944 29.626 1.00 96.31 397 ASP A C 1
ATOM 3095 O O . ASP A 1 397 ? -19.592 -8.871 28.860 1.00 96.31 397 ASP A O 1
ATOM 3099 N N . ARG A 1 398 ? -21.561 -8.061 29.570 1.00 96.25 398 ARG A N 1
ATOM 3100 C CA . ARG A 1 398 ? -21.584 -6.944 28.611 1.00 96.25 398 ARG A CA 1
ATOM 3101 C C . ARG A 1 398 ? -20.473 -5.934 28.872 1.00 96.25 398 ARG A C 1
ATOM 3103 O O . ARG A 1 398 ? -19.818 -5.524 27.918 1.00 96.25 398 ARG A O 1
ATOM 3110 N N . GLN A 1 399 ? -20.227 -5.588 30.134 1.00 97.69 399 GLN A N 1
ATOM 3111 C CA . GLN A 1 399 ? -19.134 -4.694 30.518 1.00 97.69 399 GLN A CA 1
ATOM 3112 C C . GLN A 1 399 ? -17.773 -5.251 30.087 1.00 97.69 399 GLN A C 1
ATOM 3114 O O . GLN A 1 399 ? -16.994 -4.546 29.452 1.00 97.69 399 GLN A O 1
ATOM 3119 N N . ARG A 1 400 ? -17.503 -6.535 30.365 1.00 97.62 400 ARG A N 1
ATOM 3120 C CA . ARG A 1 400 ? -16.244 -7.198 29.991 1.00 97.62 400 ARG A CA 1
ATOM 3121 C C . ARG A 1 400 ? -16.000 -7.172 28.487 1.00 97.62 400 ARG A C 1
ATOM 3123 O O . ARG A 1 400 ? -14.860 -6.988 28.077 1.00 97.62 400 ARG A O 1
ATOM 3130 N N . ARG A 1 401 ? -17.048 -7.313 27.666 1.00 97.00 401 ARG A N 1
ATOM 3131 C CA . ARG A 1 401 ? -16.926 -7.185 26.203 1.00 97.00 401 ARG A CA 1
ATOM 3132 C C . ARG A 1 401 ? -16.493 -5.779 25.791 1.00 97.00 401 ARG A C 1
ATOM 3134 O O . ARG A 1 401 ? -15.550 -5.664 25.020 1.00 97.00 401 ARG A O 1
ATOM 3141 N N . VAL A 1 402 ? -17.121 -4.740 26.350 1.00 97.69 402 VAL A N 1
ATOM 3142 C CA . VAL A 1 402 ? -16.743 -3.342 26.078 1.00 97.69 402 VAL A CA 1
ATOM 3143 C C . VAL A 1 402 ? -15.288 -3.089 26.481 1.00 97.69 402 VAL A C 1
ATOM 3145 O O . VAL A 1 402 ? -14.514 -2.596 25.668 1.00 97.69 402 VAL A O 1
ATOM 3148 N N . VAL A 1 403 ? -14.893 -3.492 27.693 1.00 97.75 403 VAL A N 1
ATOM 3149 C CA . VAL A 1 403 ? -13.517 -3.329 28.198 1.00 97.75 403 VAL A CA 1
ATOM 3150 C C . VAL A 1 403 ? -12.504 -4.079 27.325 1.00 97.75 403 VAL A C 1
ATOM 3152 O O . VAL A 1 403 ? -11.458 -3.532 26.988 1.00 97.75 403 VAL A O 1
ATOM 3155 N N . ALA A 1 404 ? -12.818 -5.305 26.895 1.00 97.62 404 ALA A N 1
ATOM 3156 C CA . ALA A 1 404 ? -11.955 -6.062 25.990 1.00 97.62 404 ALA A CA 1
ATOM 3157 C C . ALA A 1 404 ? -11.788 -5.366 24.627 1.00 97.62 404 ALA A C 1
ATOM 3159 O O . ALA A 1 404 ? -10.682 -5.327 24.087 1.00 97.62 404 ALA A O 1
ATOM 3160 N N . SER A 1 405 ? -12.860 -4.787 24.081 1.00 97.56 405 SER A N 1
ATOM 3161 C CA . SER A 1 405 ? -12.802 -4.038 22.823 1.00 97.56 405 SER A CA 1
ATOM 3162 C C . SER A 1 405 ? -12.044 -2.712 22.958 1.00 97.56 405 SER A C 1
ATOM 3164 O O . SER A 1 405 ? -11.326 -2.345 22.029 1.00 97.56 405 SER A O 1
ATOM 3166 N N . ILE A 1 406 ? -12.135 -2.030 24.107 1.00 97.81 406 ILE A N 1
ATOM 3167 C CA . ILE A 1 406 ? -11.297 -0.860 24.431 1.00 97.81 406 ILE A CA 1
ATOM 3168 C C . ILE A 1 406 ? -9.818 -1.264 24.452 1.00 97.81 406 ILE A C 1
ATOM 3170 O O . ILE A 1 406 ? -9.019 -0.662 23.740 1.00 97.81 406 ILE A O 1
ATOM 3174 N N . GLY A 1 407 ? -9.463 -2.340 25.162 1.00 97.25 407 GLY A N 1
ATOM 3175 C CA . GLY A 1 407 ? -8.081 -2.832 25.196 1.00 97.25 407 GLY A CA 1
ATOM 3176 C C . GLY A 1 407 ? -7.546 -3.221 23.810 1.00 97.25 407 GLY A C 1
ATOM 3177 O O . GLY A 1 407 ? -6.392 -2.948 23.484 1.00 97.25 407 GLY A O 1
ATOM 3178 N N . TYR A 1 408 ? -8.391 -3.797 22.946 1.00 97.00 408 TYR A N 1
ATOM 3179 C CA . TYR A 1 408 ? -8.032 -4.060 21.548 1.00 97.00 408 TYR A CA 1
ATOM 3180 C C . TYR A 1 408 ? -7.782 -2.769 20.749 1.00 97.00 408 TYR A C 1
ATOM 3182 O O . TYR A 1 408 ? -6.826 -2.705 19.971 1.00 97.00 408 TYR A O 1
ATOM 3190 N N . TYR A 1 409 ? -8.616 -1.741 20.933 1.00 96.81 409 TYR A N 1
ATOM 3191 C CA . TYR A 1 409 ? -8.421 -0.431 20.308 1.00 96.81 409 TYR A CA 1
ATOM 3192 C C . TYR A 1 409 ? -7.097 0.203 20.742 1.00 96.81 409 TYR A C 1
ATOM 3194 O O . TYR A 1 409 ? -6.325 0.622 19.883 1.00 96.81 409 TYR A O 1
ATOM 3202 N N . GLU A 1 410 ? -6.805 0.224 22.043 1.00 96.12 410 GLU A N 1
ATOM 3203 C CA . GLU A 1 410 ? -5.577 0.812 22.591 1.00 96.12 410 GLU A CA 1
ATOM 3204 C C . GLU A 1 410 ? -4.327 0.086 22.093 1.00 96.12 410 GLU A C 1
ATOM 3206 O O . GLU A 1 410 ? -3.402 0.733 21.610 1.00 96.12 410 GLU A O 1
ATOM 3211 N N . ALA A 1 411 ? -4.326 -1.251 22.102 1.00 96.31 411 ALA A N 1
ATOM 3212 C CA . ALA A 1 411 ? -3.217 -2.040 21.565 1.00 96.31 411 ALA A CA 1
ATOM 3213 C C . ALA A 1 411 ? -3.001 -1.794 20.060 1.00 96.31 411 ALA A C 1
ATOM 3215 O O . ALA A 1 411 ? -1.866 -1.736 19.585 1.00 96.31 411 ALA A O 1
ATOM 3216 N N . THR A 1 412 ? -4.085 -1.626 19.296 1.00 94.12 412 THR A N 1
ATOM 3217 C CA . THR A 1 412 ? -4.000 -1.324 17.858 1.00 94.12 412 THR A CA 1
ATOM 3218 C C . THR A 1 412 ? -3.487 0.095 17.621 1.00 94.12 412 THR A C 1
ATOM 3220 O O . THR A 1 412 ? -2.640 0.295 16.754 1.00 94.12 412 THR A O 1
ATOM 3223 N N . LYS A 1 413 ? -3.946 1.076 18.408 1.00 95.06 413 LYS A N 1
ATOM 3224 C CA . LYS A 1 413 ? -3.440 2.451 18.355 1.00 95.06 413 LYS A CA 1
ATOM 3225 C C . LYS A 1 413 ? -1.954 2.500 18.715 1.00 95.06 413 LYS A C 1
ATOM 3227 O O . LYS A 1 413 ? -1.193 3.103 17.975 1.00 95.06 413 LYS A O 1
ATOM 3232 N N . GLN A 1 414 ? -1.539 1.805 19.772 1.00 94.38 414 GLN A N 1
ATOM 3233 C CA . GLN A 1 414 ? -0.142 1.736 20.201 1.00 94.38 414 GLN A CA 1
ATOM 3234 C C . GLN A 1 414 ? 0.774 1.124 19.133 1.00 94.38 414 GLN A C 1
ATOM 3236 O O . GLN A 1 414 ? 1.939 1.480 19.053 1.00 94.38 414 GLN A O 1
ATOM 3241 N N . LYS A 1 415 ? 0.269 0.195 18.313 1.00 92.56 415 LYS A N 1
ATOM 3242 C CA . LYS A 1 415 ? 1.021 -0.345 17.170 1.00 92.56 415 LYS A CA 1
ATOM 3243 C C . LYS A 1 415 ? 1.186 0.677 16.032 1.00 92.56 415 LYS A C 1
ATOM 3245 O O . LYS A 1 415 ? 2.091 0.529 15.214 1.00 92.56 415 LYS A O 1
ATOM 3250 N N . ASN A 1 416 ? 0.263 1.631 15.930 1.00 91.88 416 ASN A N 1
ATOM 3251 C CA . ASN A 1 416 ? 0.252 2.663 14.897 1.00 91.88 416 ASN A CA 1
ATOM 3252 C C . ASN A 1 416 ? 1.051 3.913 15.288 1.00 91.88 416 ASN A C 1
ATOM 3254 O O . ASN A 1 416 ? 1.569 4.577 14.391 1.00 91.88 416 ASN A O 1
ATOM 3258 N N . ASP A 1 417 ? 1.078 4.241 16.582 1.00 89.38 417 ASP A N 1
ATOM 3259 C CA . ASP A 1 417 ? 2.015 5.194 17.190 1.00 89.38 417 ASP A CA 1
ATOM 3260 C C . ASP A 1 417 ? 3.466 4.735 16.961 1.00 89.38 417 ASP A C 1
ATOM 3262 O O . ASP A 1 417 ? 4.293 5.611 16.621 1.00 89.38 417 ASP A O 1
#

Organism: NCBI:txid94023

InterPro domains:
  IPR016024 Armadillo-type fold [SSF48371] (34-330)
  IPR022707 Mot1, central domain [PF12054] (107-416)
  IPR044972 TATA-binding protein-associated factor Mot1 [PTHR36498] (3-416)

pLDDT: mean 83.66, std 19.09, range [27.28, 98.62]

Foldseek 3Di:
DVVVVVVVLLVVLLVVLVCVLDVVSVVVLVVVCVVPVCSALLNVLLVLLLQCQPPDPSSVVSNLVSLVSQLVDLVRLPNDALQLLLSLLVSLQQPLDPVSNVSSLVSLLSSLCSCLVDPVDNRLCRNPLVLLVLSLQQLLPDQQAARDCVSHDDRPDPNPDPPDPPPDDPDDDDDDDDDDDDDDDDDDDPPPDCDDRPSPCSRNNPCVVHPPVSNNSSSLSSLLSLLLNLLSDDQVCSCVRPVVSLLCQCPALALSSVVSSVSSVVSNVVNNPPPVPDDVVVVHVSNVVVVVVVVVCVVDDADPHHLSCQVLLVVLLVLLVVLLVLCVPLLVDDPVLRDDRQPAAPNPDDCPDPVRDHRDLVNLVCSLPVVLVVSLVVSVVPDDPPSSVVSVVVSVVSSVVSVVSSVVSVVVSVVSD

Sequence (417 aa):
LKDDLTASTASVMDFLAKLFSFPTVLEYMRAAALSDSNHSLKTLIPRLYPFFRHTITSVRVAVLNTLLTFLGMNEIEEWVDHRTFRLVFQNMIVEEKKDVLGLSLKVWSCLVSHASSSVAENKLVHFTSQHIGTWFSIIMTPLGTPIDRRLFFVPDGPIPMEIAPVTALPSSTSSRRNSGRSQSNNNGNTVLTSSHSIDTGMLQQDFALVSVDIVLRGRVTASKGLGILMSYWPNDSLETTFKDFILAYLSSPWASNKQLAAVITEEWSRSTIVNIQTPLTQVSPLVSIISSFMISILESNPPNFYSELVSVLRRIRAECQAMLNTFVSVGKVSPNNIPPLPTQVIGEAIQTDNSTTLFSVEVAAEMSENVFKNLLTQVLGRNRKSSTEDVESQLHDRQRRVVASIGYYEATKQKND

Secondary structure (DSSP, 8-state):
-HHHHHHHHHHHHHHHHHHHTSHHHHHHHHHHHHH-GGGSHHHHGGGGGGGGG-SSHHHHHHHHHHHHHHHT-TT--TT--HHHHHHHHHHHHH---HHHHHHHHHHHHHHHHHHHS-TTS-HHHHHHGGGHHHHHHHHTPPTTSPP-GGGS---SS--TT------------------------------------TTHHHHHT-TTTS-HHHHHHHHHHHHHHHHHHHHTS-HHHHHHHHHHHHHHHHT-S-HHHHHHHHHHHHHHHHHS---TTS-GGGT-HHHHHHHHHHHHHHHSPPPS--GGGHHHHHHHHHHHHHHHHHHHHTT---GGGSPPPPSSBBTTB---STT-PPB-HHHHHHIIIIIHHHHHHHHHTT--TTTHHHHHHHHHHHHHHHHHHHHHHHHHHHHH-